Protein 3TVJ (pdb70)

Sequence (360 aa):
TIVDCGPPDDLPSGRRVEYITGPGVTTYKAVIQYSCEEETFYTMKKVVNDGKYVCDADGFWTSSKGEKSSLPVCEPVCGLSARTTGGRIYGGQQKAKPGDFPWQVLILGGTTAAGALLLYYDNWVLTAAHAVYEEQQKHDASALDIRMGTLKRLSPHHYTQAWSEAVFIHEGYTHDAGFDNDIALIKLNNKVVVINSNITPICLPRKEAEESFMRTDDIGTASGWGLTQRGFLARNLMMYVDIPIVDHQKKCTTAAYEKPPYPRRGSVTANMLCAGLESGGKDSCRGDSGGALVFLDSETERWFVGGIVSWGSMNCCGEEAGQYGVYTKVINYIPWIENIISDFEVTCEEPGTTFKDKKCNTCRCGSDGKSAVCTKLWCNQQ

CATH classification: 2.10.70.10

GO terms:
  GO:0004252 serine-type endopeptidase activity (F, IDA)
  GO:0031638 zymogen activation (P, IDA)
  GO:0051604 protein maturation (P, IDA)
  GO:0001867 complement activation, lectin pathway (P, IDA)
  GO:0106139 symbiont cell surface (C, IDA)
  GO:0002752 cell surface pattern recognition receptor signaling pathway (P, IDA)
  GO:1903028 positive regulation of opsonization (P, IDA)
  GO:0006508 proteolysis (P, IDA)
  GO:0042802 identical protein binding (F, IPI)
  GO:0005515 protein binding (F, IPI)
  GO:0005576 extracellular region (C, EXP)
  GO:0009986 cell surface (C, EXP)
  GO:0048306 calcium-dependent protein binding (F, IPI)
  GO:0005576 extracellular region (C, TAS)
  GO:0001855 complement component C4b binding (F, IDA)
  GO:0005794 Golgi apparatus (C, IDA)
  GO:0008233 peptidase activity (F, IDA)
  GO:0070062 extracellular exosome (C, HDA)

Radius of gyration: 23.05 Å; Cα contacts (8 Å, |Δi|>4): 993; chains: 3; bounding box: 74×44×60 Å

B-factor: mean 20.19, std 12.63, range [7.06, 158.6]

InterPro domains:
  IPR000152 EGF-type aspartate/asparagine hydroxylation site [PS00010] (156-167)
  IPR000436 Sushi/SCR/CCP domain [PF00084] (300-361)
  IPR000436 Sushi/SCR/CCP domain [PF00084] (366-422)
  IPR000436 Sushi/SCR/CCP domain [PS50923] (298-363)
  IPR000436 Sushi/SCR/CCP domain [PS50923] (364-432)
  IPR000436 Sushi/SCR/CCP domain [SM00032] (300-361)
  IPR000436 Sushi/SCR/CCP domain [SM00032] (366-430)
  IPR000436 Sushi/SCR/CCP domain [cd00033] (300-361)
  IPR000742 EGF-like domain [PS01186] (165-180)
  IPR000742 EGF-like domain [SM00181] (141-181)
  IPR000859 CUB domain [PF00431] (28-133)
  IPR000859 CUB domain [PF00431] (184-293)
  IPR000859 CUB domain [PS01180] (11-137)
  IPR000859 CUB domain [PS01180] (184-296)
  IPR000859 CUB domain [SM00042] (18-137)
  IPR000859 CUB domain [SM00042] (184-296)
  IPR000859 CUB domain [cd00041] (11-136)
  IPR000859 CUB domain [cd00041] (184-295)
  IPR001254 Serine proteases, trypsin domain [PF00089] (445-679)
  IPR001254 Serine proteases, trypsin domain [PS50240] (445-684)

Foldseek 3Di:
DFQFLADDDDAVQKDKDFDVDPRRGTAFTKMAIDHNPDFWHWPDARRIWGCHRVSATAGPVGDRDGIHTHTDPDDDPDDDPVD/DFPWDFDDALPQLQWKWWDDPFTEIFGAAQQFKTKFWQLVCVVCPPPPAWTWIWGQDFFPPDPDTDTWTFPDKAQDPPDDNVDAFPSGIMMTGTPDGDDDDSNHDGAYADDPCNVVQQDFFRKWKAKFQDAYPVGGGHRGIIMDIWGWHDLVLQLVLQVPPPHDHPRRDPQKTWTHDQQFGDADAGSHGTTFGWTAPPVVRGIHGQWTQTDKPNDHRHHSHTGMTGGRVVCVVVVVCVVVVD/DFAADAQDWDDDDPWIWGAHPVRRDTDIDDDDRPD

Structure (mmCIF, N/CA/C/O backbone):
data_3TVJ
#
_entry.id   3TVJ
#
_cell.length_a   50.916
_cell.length_b   62.471
_cell.length_c   114.189
_cell.angle_alpha   90.00
_cell.angle_beta   90.00
_cell.angle_gamma   90.00
#
_symmetry.space_group_name_H-M   'P 21 21 21'
#
loop_
_entity.id
_entity.type
_entity.pdbx_description
1 polymer 'Mannan-binding lectin serine protease 2 A chain'
2 polymer 'Mannan-binding lectin serine protease 2 B chain'
3 polymer 'Protease inhibitor SGPI-2'
4 non-polymer 'SULFATE ION'
5 water water
#
loop_
_atom_site.group_PDB
_atom_site.id
_atom_site.type_symbol
_atom_site.label_atom_id
_atom_site.label_alt_id
_atom_site.label_comp_id
_atom_site.label_asym_id
_atom_site.label_entity_id
_atom_site.label_seq_id
_atom_site.pdbx_PDB_ins_code
_atom_site.Cartn_x
_atom_site.Cartn_y
_atom_site.Cartn_z
_atom_site.occupancy
_atom_site.B_iso_or_equiv
_atom_site.auth_seq_id
_atom_site.auth_comp_id
_atom_site.auth_asym_id
_atom_site.auth_atom_id
_atom_site.pdbx_PDB_model_num
ATOM 1 N N . THR A 1 4 ? -69.142 -7.987 -21.138 1.00 40.53 362 THR A N 1
ATOM 2 C CA . THR A 1 4 ? -69.598 -6.767 -21.886 1.00 39.14 362 THR A CA 1
ATOM 3 C C . THR A 1 4 ? -68.593 -5.610 -21.756 1.00 34.93 362 THR A C 1
ATOM 4 O O . THR A 1 4 ? -68.477 -4.848 -22.698 1.00 38.03 362 THR A O 1
ATOM 8 N N . ILE A 1 5 ? -67.854 -5.479 -20.630 1.00 26.85 363 ILE A N 1
ATOM 9 C CA . ILE A 1 5 ? -66.792 -4.452 -20.513 1.00 25.05 363 ILE A CA 1
ATOM 10 C C . ILE A 1 5 ? -65.561 -4.977 -19.838 1.00 21.59 363 ILE A C 1
ATOM 11 O O . ILE A 1 5 ? -65.568 -6.022 -19.233 1.00 21.28 363 ILE A O 1
ATOM 16 N N . VAL A 1 6 ? -64.464 -4.236 -19.981 1.00 15.14 364 VAL A N 1
ATOM 17 C CA . VAL A 1 6 ? -63.222 -4.670 -19.378 1.00 14.12 364 VAL A CA 1
ATOM 18 C C . VAL A 1 6 ? -63.430 -4.738 -17.825 1.00 13.56 364 VAL A C 1
ATOM 19 O O . VAL A 1 6 ? -63.979 -3.793 -17.242 1.00 13.58 364 VAL A O 1
ATOM 23 N N . ASP A 1 7 ? -62.946 -5.820 -17.205 1.00 12.92 365 ASP A N 1
ATOM 24 C CA . ASP A 1 7 ? -63.082 -6.024 -15.738 1.00 12.15 365 ASP A CA 1
ATOM 25 C C . ASP A 1 7 ? -61.695 -6.340 -15.177 1.00 11.86 365 ASP A C 1
ATOM 26 O O . ASP A 1 7 ? -61.040 -7.281 -15.675 1.00 14.31 365 ASP A O 1
ATOM 31 N N . CYS A 1 8 ? -61.205 -5.492 -14.261 1.00 10.76 366 CYS A N 1
ATOM 32 C CA . CYS A 1 8 ? -59.942 -5.742 -13.581 1.00 10.53 366 CYS A CA 1
ATOM 33 C C . CYS A 1 8 ? -60.047 -6.666 -12.390 1.00 10.47 366 CYS A C 1
ATOM 34 O O . CYS A 1 8 ? -59.027 -7.099 -11.875 1.00 12.06 366 CYS A O 1
ATOM 37 N N . GLY A 1 9 ? -61.246 -6.997 -11.919 1.00 10.92 367 GLY A N 1
ATOM 38 C CA . GLY A 1 9 ? -61.489 -7.931 -10.855 1.00 10.65 367 GLY A CA 1
ATOM 39 C C . GLY A 1 9 ? -61.244 -7.268 -9.508 1.00 9.82 367 GLY A C 1
ATOM 40 O O . GLY A 1 9 ? -60.746 -6.106 -9.417 1.00 10.24 367 GLY A O 1
ATOM 41 N N . PRO A 1 10 ? -61.568 -7.986 -8.394 1.00 11.41 368 PRO A N 1
ATOM 42 C CA . PRO A 1 10 ? -61.274 -7.388 -7.076 1.00 12.10 368 PRO A CA 1
ATOM 43 C C . PRO A 1 10 ? -59.794 -7.206 -6.906 1.00 12.01 368 PRO A C 1
ATOM 44 O O . PRO A 1 10 ? -59.031 -8.161 -7.120 1.00 13.46 368 PRO A O 1
ATOM 48 N N . PRO A 1 11 ? -59.371 -6.022 -6.463 1.00 11.48 369 PRO A N 1
ATOM 49 C CA . PRO A 1 11 ? -57.930 -5.781 -6.283 1.00 12.77 369 PRO A CA 1
ATOM 50 C C . PRO A 1 11 ? -57.329 -6.547 -5.097 1.00 12.21 369 PRO A C 1
ATOM 51 O O . PRO A 1 11 ? -58.031 -6.875 -4.132 1.00 17.28 369 PRO A O 1
ATOM 55 N N . ASP A 1 12 ? -56.033 -6.829 -5.214 1.00 12.09 370 ASP A N 1
ATOM 56 C CA . ASP A 1 12 ? -55.343 -7.524 -4.123 1.00 12.99 370 ASP A CA 1
ATOM 57 C C . ASP A 1 12 ? -55.078 -6.610 -2.950 1.00 11.94 370 ASP A C 1
ATOM 58 O O . ASP A 1 12 ? -55.068 -5.382 -3.055 1.00 12.66 370 ASP A O 1
ATOM 63 N N . ASP A 1 13 ? -54.969 -7.233 -1.779 1.00 14.11 371 ASP A N 1
ATOM 64 C CA . ASP A 1 13 ? -54.679 -6.482 -0.609 1.00 14.51 371 ASP A CA 1
ATOM 65 C C . ASP A 1 13 ? -53.251 -5.967 -0.532 1.00 13.56 371 ASP A C 1
ATOM 66 O O . ASP A 1 13 ? -52.342 -6.449 -1.137 1.00 14.80 371 ASP A O 1
ATOM 71 N N . LEU A 1 14 ? -53.097 -4.928 0.279 1.00 13.72 372 LEU A N 1
ATOM 72 C CA . LEU A 1 14 ? -51.858 -4.255 0.529 1.00 13.29 372 LEU A CA 1
ATOM 73 C C . LEU A 1 14 ? -51.334 -4.615 1.913 1.00 14.46 372 LEU A C 1
ATOM 74 O O . LEU A 1 14 ? -51.971 -4.281 2.930 1.00 13.51 372 LEU A O 1
ATOM 79 N N . PRO A 1 15 ? -50.201 -5.341 1.963 1.00 13.96 373 PRO A N 1
ATOM 80 C CA . PRO A 1 15 ? -49.686 -5.654 3.325 1.00 14.80 373 PRO A CA 1
ATOM 81 C C . PRO A 1 15 ? -49.385 -4.381 4.101 1.00 14.43 373 PRO A C 1
ATOM 82 O O . PRO A 1 15 ? -48.861 -3.428 3.566 1.00 14.32 373 PRO A O 1
ATOM 86 N N . SER A 1 16 ? -49.751 -4.407 5.378 1.00 13.56 374 SER A N 1
ATOM 87 C CA . SER A 1 16 ? -49.654 -3.245 6.284 1.00 13.37 374 SER A CA 1
ATOM 88 C C . SER A 1 16 ? -50.453 -2.063 5.840 1.00 13.45 374 SER A C 1
ATOM 89 O O . SER A 1 16 ? -50.197 -0.919 6.200 1.00 15.81 374 SER A O 1
ATOM 92 N N . GLY A 1 17 ? -51.468 -2.343 5.035 1.00 12.94 375 GLY A N 1
ATOM 93 C CA . GLY A 1 17 ? -52.360 -1.362 4.449 1.00 14.09 375 GLY A CA 1
ATOM 94 C C . GLY A 1 17 ? -53.771 -1.824 4.254 1.00 14.39 375 GLY A C 1
ATOM 95 O O . GLY A 1 17 ? -54.192 -2.844 4.809 1.00 15.34 375 GLY A O 1
ATOM 96 N N . ARG A 1 18 ? -54.492 -1.046 3.432 1.00 14.19 376 ARG A N 1
ATOM 97 C CA A ARG A 1 18 ? -55.903 -1.271 3.177 0.50 15.80 376 ARG A CA 1
ATOM 98 C CA B ARG A 1 18 ? -55.923 -1.112 3.243 0.50 15.67 376 ARG A CA 1
ATOM 99 C C . ARG A 1 18 ? -56.265 -0.705 1.816 1.00 16.34 376 ARG A C 1
ATOM 100 O O . ARG A 1 18 ? -55.534 0.087 1.226 1.00 15.70 376 ARG A O 1
ATOM 115 N N . VAL A 1 19 ? -57.403 -1.191 1.302 1.00 15.58 377 VAL A N 1
ATOM 116 C CA . VAL A 1 19 ? -57.906 -0.772 -0.011 1.00 15.59 377 VAL A CA 1
ATOM 117 C C . VAL A 1 19 ? -59.404 -0.475 0.141 1.00 17.24 377 VAL A C 1
ATOM 118 O O . VAL A 1 19 ? -60.088 -1.144 0.913 1.00 18.19 377 VAL A O 1
ATOM 122 N N . GLU A 1 20 ? -59.824 0.603 -0.510 1.00 18.20 378 GLU A N 1
ATOM 123 C CA . GLU A 1 20 ? -61.216 1.058 -0.546 1.00 18.22 378 GLU A CA 1
ATOM 124 C C . GLU A 1 20 ? -61.635 1.211 -1.994 1.00 17.63 378 GLU A C 1
ATOM 125 O O . GLU A 1 20 ? -60.826 1.726 -2.837 1.00 17.63 378 GLU A O 1
ATOM 131 N N . TYR A 1 21 ? -62.897 0.817 -2.308 1.00 17.69 379 TYR A N 1
ATOM 132 C CA . TYR A 1 21 ? -63.517 1.105 -3.609 1.00 14.77 379 TYR A CA 1
ATOM 133 C C . TYR A 1 21 ? -64.046 2.530 -3.547 1.00 16.07 379 TYR A C 1
ATOM 134 O O . TYR A 1 21 ? -64.787 2.880 -2.603 1.00 19.38 379 TYR A O 1
ATOM 143 N N . ILE A 1 22 ? -63.577 3.368 -4.469 1.00 17.55 380 ILE A N 1
ATOM 144 C CA . ILE A 1 22 ? -64.038 4.731 -4.607 1.00 18.95 380 ILE A CA 1
ATOM 145 C C . ILE A 1 22 ? -65.233 4.909 -5.551 1.00 17.68 380 ILE A C 1
ATOM 146 O O . ILE A 1 22 ? -66.157 5.675 -5.237 1.00 22.98 380 ILE A O 1
ATOM 151 N N . THR A 1 23 ? -65.233 4.288 -6.707 1.00 18.33 381 THR A N 1
ATOM 152 C CA . THR A 1 23 ? -66.366 4.487 -7.607 1.00 17.50 381 THR A CA 1
ATOM 153 C C . THR A 1 23 ? -67.703 3.951 -7.085 1.00 18.69 381 THR A C 1
ATOM 154 O O . THR A 1 23 ? -68.754 4.587 -7.217 1.00 21.23 381 THR A O 1
ATOM 158 N N . GLY A 1 24 ? -67.678 2.764 -6.540 1.00 17.52 382 GLY A N 1
ATOM 159 C CA . GLY A 1 24 ? -68.809 2.235 -5.854 1.00 16.75 382 GLY A CA 1
ATOM 160 C C . GLY A 1 24 ? -68.481 0.886 -5.311 1.00 17.76 382 GLY A C 1
ATOM 161 O O . GLY A 1 24 ? -67.435 0.324 -5.619 1.00 16.92 382 GLY A O 1
ATOM 162 N N . PRO A 1 25 ? -69.362 0.381 -4.424 1.00 18.00 383 PRO A N 1
ATOM 163 C CA . PRO A 1 25 ? -69.038 -0.876 -3.771 1.00 18.20 383 PRO A CA 1
ATOM 164 C C . PRO A 1 25 ? -68.873 -2.058 -4.745 1.00 17.19 383 PRO A C 1
ATOM 165 O O . PRO A 1 25 ? -69.764 -2.300 -5.526 1.00 21.09 383 PRO A O 1
ATOM 169 N N . GLY A 1 26 ? -67.722 -2.759 -4.656 1.00 17.43 384 GLY A N 1
ATOM 170 C CA . GLY A 1 26 ? -67.436 -3.931 -5.497 1.00 18.34 384 GLY A CA 1
ATOM 171 C C . GLY A 1 26 ? -67.316 -3.588 -6.992 1.00 18.02 384 GLY A C 1
ATOM 172 O O . GLY A 1 26 ? -67.356 -4.507 -7.862 1.00 19.75 384 GLY A O 1
ATOM 173 N N . VAL A 1 27 ? -67.178 -2.298 -7.346 1.00 16.06 385 VAL A N 1
ATOM 174 C CA . VAL A 1 27 ? -67.101 -1.928 -8.749 1.00 16.02 385 VAL A CA 1
ATOM 175 C C . VAL A 1 27 ? -65.641 -2.069 -9.237 1.00 13.22 385 VAL A C 1
ATOM 176 O O . VAL A 1 27 ? -64.741 -1.338 -8.798 1.00 14.31 385 VAL A O 1
ATOM 180 N N . THR A 1 28 ? -65.417 -3.030 -10.150 1.00 12.85 386 THR A N 1
ATOM 181 C CA . THR A 1 28 ? -64.063 -3.473 -10.545 1.00 12.49 386 THR A CA 1
ATOM 182 C C . THR A 1 28 ? -63.810 -3.308 -12.066 1.00 12.00 386 THR A C 1
ATOM 183 O O . THR A 1 28 ? -62.798 -3.726 -12.568 1.00 11.63 386 THR A O 1
ATOM 187 N N . THR A 1 29 ? -64.747 -2.657 -12.753 1.00 12.50 387 THR A N 1
ATOM 188 C CA . THR A 1 29 ? -64.741 -2.550 -14.170 1.00 12.16 387 THR A CA 1
ATOM 189 C C . THR A 1 29 ? -64.023 -1.300 -14.719 1.00 14.50 387 THR A C 1
ATOM 190 O O . THR A 1 29 ? -63.588 -0.468 -13.961 1.00 12.70 387 THR A O 1
ATOM 194 N N . TYR A 1 30 ? -63.823 -1.267 -16.059 1.00 12.89 388 TYR A N 1
ATOM 195 C CA . TYR A 1 30 ? -63.157 -0.194 -16.725 1.00 14.53 388 TYR A CA 1
ATOM 196 C C . TYR A 1 30 ? -63.439 1.180 -16.179 1.00 17.86 388 TYR A C 1
ATOM 197 O O . TYR A 1 30 ? -64.609 1.616 -16.113 1.00 17.69 388 TYR A O 1
ATOM 206 N N . LYS A 1 31 ? -62.338 1.866 -15.843 1.00 15.68 389 LYS A N 1
ATOM 207 C CA . LYS A 1 31 ? -62.338 3.237 -15.385 1.00 18.02 389 LYS A CA 1
ATOM 208 C C . LYS A 1 31 ? -62.753 3.382 -13.896 1.00 15.01 389 LYS A C 1
ATOM 209 O O . LYS A 1 31 ? -62.753 4.510 -13.384 1.00 18.92 389 LYS A O 1
ATOM 215 N N . ALA A 1 32 ? -63.094 2.270 -13.209 1.00 15.31 390 ALA A N 1
ATOM 216 C CA . ALA A 1 32 ? -63.350 2.337 -11.778 1.00 14.16 390 ALA A CA 1
ATOM 217 C C . ALA A 1 32 ? -62.107 2.764 -11.028 1.00 12.59 390 ALA A C 1
ATOM 218 O O . ALA A 1 32 ? -60.964 2.468 -11.508 1.00 13.47 390 ALA A O 1
ATOM 220 N N . VAL A 1 33 ? -62.285 3.252 -9.780 1.00 13.24 391 VAL A N 1
ATOM 221 C CA . VAL A 1 33 ? -61.189 3.822 -9.031 1.00 14.29 391 VAL A CA 1
ATOM 222 C C . VAL A 1 33 ? -61.190 3.155 -7.656 1.00 13.63 391 VAL A C 1
ATOM 223 O O . VAL A 1 33 ? -62.290 2.995 -7.046 1.00 14.69 391 VAL A O 1
ATOM 227 N N . ILE A 1 34 ? -59.992 2.751 -7.186 1.00 13.26 392 ILE A N 1
ATOM 228 C CA . ILE A 1 34 ? -59.709 2.295 -5.848 1.00 12.84 392 ILE A CA 1
ATOM 229 C C . ILE A 1 34 ? -58.636 3.158 -5.222 1.00 14.19 392 ILE A C 1
ATOM 230 O O . ILE A 1 34 ? -57.832 3.836 -5.916 1.00 15.80 392 ILE A O 1
ATOM 235 N N . GLN A 1 35 ? -58.571 3.097 -3.894 1.00 14.87 393 GLN A N 1
ATOM 236 C CA . GLN A 1 35 ? -57.575 3.869 -3.138 1.00 14.19 393 GLN A CA 1
ATOM 237 C C . GLN A 1 35 ? -56.915 2.965 -2.090 1.00 14.61 393 GLN A C 1
ATOM 238 O O . GLN A 1 35 ? -57.600 2.433 -1.188 1.00 15.31 393 GLN A O 1
ATOM 244 N N . TYR A 1 36 ? -55.613 2.831 -2.201 1.00 13.08 394 TYR A N 1
ATOM 245 C CA . TYR A 1 36 ? -54.829 2.141 -1.227 1.00 14.12 394 TYR A CA 1
ATOM 246 C C . TYR A 1 36 ? -54.314 3.146 -0.200 1.00 15.45 394 TYR A C 1
ATOM 247 O O . TYR A 1 36 ? -53.992 4.273 -0.550 1.00 15.86 394 TYR A O 1
ATOM 256 N N . SER A 1 37 ? -54.115 2.682 1.034 1.00 16.91 395 SER A N 1
ATOM 257 C CA . SER A 1 37 ? -53.515 3.454 2.114 1.00 16.79 395 SER A CA 1
ATOM 258 C C . SER A 1 37 ? -52.734 2.518 3.016 1.00 14.13 395 SER A C 1
ATOM 259 O O . SER A 1 37 ? -53.021 1.360 3.090 1.00 17.22 395 SER A O 1
ATOM 262 N N . CYS A 1 38 ? -51.731 3.034 3.657 1.00 15.04 396 CYS A N 1
ATOM 263 C CA . CYS A 1 38 ? -50.926 2.279 4.616 1.00 15.32 396 CYS A CA 1
ATOM 264 C C . CYS A 1 38 ? -51.418 2.588 6.017 1.00 15.60 396 CYS A C 1
ATOM 265 O O . CYS A 1 38 ? -51.998 3.690 6.261 1.00 17.17 396 CYS A O 1
ATOM 268 N N . GLU A 1 39 ? -51.111 1.659 6.928 1.00 14.04 397 GLU A N 1
ATOM 269 C CA . GLU A 1 39 ? -51.462 1.817 8.323 1.00 15.74 397 GLU A CA 1
ATOM 270 C C . GLU A 1 39 ? -50.778 3.105 8.766 1.00 14.83 397 GLU A C 1
ATOM 271 O O . GLU A 1 39 ? -49.637 3.375 8.401 1.00 15.14 397 GLU A O 1
ATOM 277 N N A GLU A 1 40 ? -51.505 3.923 9.518 0.50 15.70 398 GLU A N 1
ATOM 278 N N B GLU A 1 40 ? -51.492 3.941 9.507 0.50 15.75 398 GLU A N 1
ATOM 279 C CA A GLU A 1 40 ? -51.068 5.256 9.921 0.50 15.79 398 GLU A CA 1
ATOM 280 C CA B GLU A 1 40 ? -50.992 5.273 9.807 0.50 16.00 398 GLU A CA 1
ATOM 281 C C A GLU A 1 40 ? -49.933 5.257 10.940 0.50 15.18 398 GLU A C 1
ATOM 282 C C B GLU A 1 40 ? -49.943 5.274 10.928 0.50 15.23 398 GLU A C 1
ATOM 283 O O A GLU A 1 40 ? -49.783 4.319 11.722 0.50 15.45 398 GLU A O 1
ATOM 284 O O B GLU A 1 40 ? -49.819 4.332 11.719 0.50 15.52 398 GLU A O 1
ATOM 295 N N . THR A 1 41 ? -49.087 6.286 10.877 1.00 15.95 399 THR A N 1
ATOM 296 C CA . THR A 1 41 ? -48.088 6.596 11.902 1.00 16.87 399 THR A CA 1
ATOM 297 C C . THR A 1 41 ? -46.848 5.765 11.757 1.00 13.72 399 THR A C 1
ATOM 298 O O . THR A 1 41 ? -45.720 6.313 11.833 1.00 17.72 399 THR A O 1
ATOM 302 N N . PHE A 1 42 ? -47.037 4.443 11.755 1.00 11.07 400 PHE A N 1
ATOM 303 C CA . PHE A 1 42 ? -45.914 3.498 11.880 1.00 10.50 400 PHE A CA 1
ATOM 304 C C . PHE A 1 42 ? -45.382 3.070 10.522 1.00 12.14 400 PHE A C 1
ATOM 305 O O . PHE A 1 42 ? -44.380 2.379 10.440 1.00 12.64 400 PHE A O 1
ATOM 313 N N . TYR A 1 43 ? -46.118 3.370 9.447 1.00 13.20 401 TYR A N 1
ATOM 314 C CA . TYR A 1 43 ? -45.733 3.084 8.058 1.00 14.24 401 TYR A CA 1
ATOM 315 C C . TYR A 1 43 ? -45.955 4.294 7.205 1.00 16.76 401 TYR A C 1
ATOM 316 O O . TYR A 1 43 ? -46.737 5.148 7.536 1.00 18.40 401 TYR A O 1
ATOM 325 N N . THR A 1 44 ? -45.182 4.398 6.113 1.00 16.13 402 THR A N 1
ATOM 326 C CA . THR A 1 44 ? -45.478 5.400 5.060 1.00 17.12 402 THR A CA 1
ATOM 327 C C . THR A 1 44 ? -45.504 4.656 3.723 1.00 16.11 402 THR A C 1
ATOM 328 O O . THR A 1 44 ? -44.801 3.627 3.531 1.00 16.92 402 THR A O 1
ATOM 332 N N . MET A 1 45 ? -46.369 5.132 2.856 1.00 18.19 403 MET A N 1
ATOM 333 C CA . MET A 1 45 ? -46.468 4.589 1.542 1.00 19.89 403 MET A CA 1
ATOM 334 C C . MET A 1 45 ? -45.389 5.172 0.695 1.00 22.31 403 MET A C 1
ATOM 335 O O . MET A 1 45 ? -45.236 6.384 0.598 1.00 24.96 403 MET A O 1
ATOM 340 N N A LYS A 1 46 ? -44.666 4.358 -0.056 0.50 23.39 404 LYS A N 1
ATOM 341 N N B LYS A 1 46 ? -44.675 4.274 0.073 0.50 22.28 404 LYS A N 1
ATOM 342 C CA A LYS A 1 46 ? -43.508 4.894 -0.844 0.50 24.94 404 LYS A CA 1
ATOM 343 C CA B LYS A 1 46 ? -43.769 4.682 -0.936 0.50 23.59 404 LYS A CA 1
ATOM 344 C C A LYS A 1 46 ? -43.577 5.328 -2.361 0.50 27.76 404 LYS A C 1
ATOM 345 C C B LYS A 1 46 ? -44.364 4.418 -2.346 0.50 24.13 404 LYS A C 1
ATOM 346 O O A LYS A 1 46 ? -43.182 6.460 -2.755 0.50 31.30 404 LYS A O 1
ATOM 347 O O B LYS A 1 46 ? -45.474 3.845 -2.506 0.50 23.71 404 LYS A O 1
ATOM 358 N N A VAL A 1 47 ? -44.013 4.404 -3.201 0.50 28.35 405 VAL A N 1
ATOM 359 N N B VAL A 1 47 ? -43.620 4.872 -3.345 0.50 25.12 405 VAL A N 1
ATOM 360 C CA A VAL A 1 47 ? -43.919 4.469 -4.695 0.50 29.51 405 VAL A CA 1
ATOM 361 C CA B VAL A 1 47 ? -43.874 4.566 -4.778 0.50 28.18 405 VAL A CA 1
ATOM 362 C C A VAL A 1 47 ? -44.894 5.501 -5.324 0.50 30.12 405 VAL A C 1
ATOM 363 C C B VAL A 1 47 ? -44.919 5.523 -5.379 0.50 29.47 405 VAL A C 1
ATOM 364 O O A VAL A 1 47 ? -44.553 6.205 -6.292 0.50 32.12 405 VAL A O 1
ATOM 365 O O B VAL A 1 47 ? -44.650 6.213 -6.384 0.50 30.97 405 VAL A O 1
ATOM 372 N N . ASN A 1 48 ? -46.111 5.572 -4.782 1.00 30.05 406 ASN A N 1
ATOM 373 C CA . ASN A 1 48 ? -47.183 6.437 -5.340 1.00 28.79 406 ASN A CA 1
ATOM 374 C C . ASN A 1 48 ? -48.260 6.870 -4.314 1.00 28.00 406 ASN A C 1
ATOM 375 O O . ASN A 1 48 ? -48.178 6.536 -3.138 1.00 30.81 406 ASN A O 1
ATOM 380 N N . ASP A 1 49 ? -49.297 7.551 -4.796 1.00 26.28 407 ASP A N 1
ATOM 381 C CA . ASP A 1 49 ? -50.356 8.111 -3.899 1.00 25.88 407 ASP A CA 1
ATOM 382 C C . ASP A 1 49 ? -51.475 7.123 -3.607 1.00 23.85 407 ASP A C 1
ATOM 383 O O . ASP A 1 49 ? -52.461 7.414 -2.867 1.00 24.65 407 ASP A O 1
ATOM 388 N N . GLY A 1 50 ? -51.301 5.949 -4.181 1.00 19.48 408 GLY A N 1
ATOM 389 C CA . GLY A 1 50 ? -52.187 4.817 -3.926 1.00 17.00 408 GLY A CA 1
ATOM 390 C C . GLY A 1 50 ? -53.541 4.863 -4.665 1.00 14.43 408 GLY A C 1
ATOM 391 O O . GLY A 1 50 ? -54.344 3.949 -4.447 1.00 16.72 408 GLY A O 1
ATOM 392 N N . LYS A 1 51 ? -53.764 5.826 -5.588 1.00 16.63 409 LYS A N 1
ATOM 393 C CA . LYS A 1 51 ? -55.005 5.820 -6.383 1.00 15.82 409 LYS A CA 1
ATOM 394 C C . LYS A 1 51 ? -54.779 4.992 -7.634 1.00 15.85 409 LYS A C 1
ATOM 395 O O . LYS A 1 51 ? -53.866 5.283 -8.376 1.00 17.04 409 LYS A O 1
ATOM 401 N N . TYR A 1 52 ? -55.580 3.943 -7.806 1.00 15.01 410 TYR A N 1
ATOM 402 C CA . TYR A 1 52 ? -55.423 3.056 -8.923 1.00 14.01 410 TYR A CA 1
ATOM 403 C C . TYR A 1 52 ? -56.733 3.065 -9.749 1.00 12.93 410 TYR A C 1
ATOM 404 O O . TYR A 1 52 ? -57.817 3.190 -9.180 1.00 13.47 410 TYR A O 1
ATOM 413 N N . VAL A 1 53 ? -56.605 2.885 -11.047 1.00 13.16 411 VAL A N 1
ATOM 414 C CA . VAL A 1 53 ? -57.744 2.917 -11.955 1.00 14.11 411 VAL A CA 1
ATOM 415 C C . VAL A 1 53 ? -57.723 1.609 -12.729 1.00 12.09 411 VAL A C 1
ATOM 416 O O . VAL A 1 53 ? -56.643 1.081 -13.116 1.00 12.59 411 VAL A O 1
ATOM 420 N N . CYS A 1 54 ? -58.902 1.109 -13.019 1.00 11.47 412 CYS A N 1
ATOM 421 C CA . CYS A 1 54 ? -59.024 -0.112 -13.844 1.00 12.14 412 CYS A CA 1
ATOM 422 C C . CYS A 1 54 ? -58.791 0.328 -15.330 1.00 13.70 412 CYS A C 1
ATOM 423 O O . CYS A 1 54 ? -59.657 1.028 -15.907 1.00 13.80 412 CYS A O 1
ATOM 426 N N . ASP A 1 55 ? -57.640 0.018 -15.876 1.00 12.49 413 ASP A N 1
ATOM 427 C CA . ASP A 1 55 ? -57.156 0.509 -17.160 1.00 14.59 413 ASP A CA 1
ATOM 428 C C . ASP A 1 55 ? -57.785 -0.294 -18.290 1.00 14.92 413 ASP A C 1
ATOM 429 O O . ASP A 1 55 ? -58.251 -1.404 -18.104 1.00 13.38 413 ASP A O 1
ATOM 434 N N . ALA A 1 56 ? -57.758 0.280 -19.479 1.00 12.99 414 ALA A N 1
ATOM 435 C CA . ALA A 1 56 ? -58.197 -0.404 -20.702 1.00 15.25 414 ALA A CA 1
ATOM 436 C C . ALA A 1 56 ? -57.516 -1.738 -20.967 1.00 14.20 414 ALA A C 1
ATOM 437 O O . ALA A 1 56 ? -58.053 -2.586 -21.615 1.00 17.38 414 ALA A O 1
ATOM 439 N N . ASP A 1 57 ? -56.314 -1.928 -20.438 1.00 14.32 415 ASP A N 1
ATOM 440 C CA . ASP A 1 57 ? -55.564 -3.153 -20.606 1.00 14.94 415 ASP A CA 1
ATOM 441 C C . ASP A 1 57 ? -55.982 -4.208 -19.570 1.00 14.80 415 ASP A C 1
ATOM 442 O O . ASP A 1 57 ? -55.396 -5.285 -19.546 1.00 15.71 415 ASP A O 1
ATOM 447 N N . GLY A 1 58 ? -56.915 -3.857 -18.678 1.00 15.13 416 GLY A N 1
ATOM 448 C CA . GLY A 1 58 ? -57.468 -4.806 -17.726 1.00 13.37 416 GLY A CA 1
ATOM 449 C C . GLY A 1 58 ? -56.680 -4.957 -16.416 1.00 13.73 416 GLY A C 1
ATOM 450 O O . GLY A 1 58 ? -56.979 -5.844 -15.604 1.00 14.47 416 GLY A O 1
ATOM 451 N N . PHE A 1 59 ? -55.745 -4.022 -16.192 1.00 12.36 417 PHE A N 1
ATOM 452 C CA . PHE A 1 59 ? -54.956 -4.015 -14.961 1.00 13.33 417 PHE A CA 1
ATOM 453 C C . PHE A 1 59 ? -55.275 -2.794 -14.127 1.00 12.31 417 PHE A C 1
ATOM 454 O O . PHE A 1 59 ? -55.436 -1.674 -14.659 1.00 11.81 417 PHE A O 1
ATOM 462 N N . TRP A 1 60 ? -55.350 -3.003 -12.794 1.00 11.03 418 TRP A N 1
ATOM 463 C CA . TRP A 1 60 ? -55.380 -1.872 -11.883 1.00 10.41 418 TRP A CA 1
ATOM 464 C C . TRP A 1 60 ? -54.022 -1.178 -12.028 1.00 11.36 418 TRP A C 1
ATOM 465 O O . TRP A 1 60 ? -52.966 -1.815 -11.879 1.00 12.37 418 TRP A O 1
ATOM 476 N N . THR A 1 61 ? -54.069 0.115 -12.283 1.00 12.30 419 THR A N 1
ATOM 477 C CA . THR A 1 61 ? -52.883 0.882 -12.707 1.00 12.72 419 THR A CA 1
ATOM 478 C C . THR A 1 61 ? -52.791 2.185 -11.948 1.00 14.47 419 THR A C 1
ATOM 479 O O . THR A 1 61 ? -53.774 2.923 -11.814 1.00 14.22 419 THR A O 1
ATOM 483 N N . SER A 1 62 ? -51.606 2.416 -11.360 1.00 15.89 420 SER A N 1
ATOM 484 C CA . SER A 1 62 ? -51.368 3.628 -10.539 1.00 18.17 420 SER A CA 1
ATOM 485 C C . SER A 1 62 ? -51.426 4.889 -11.456 1.00 19.84 420 SER A C 1
ATOM 486 O O . SER A 1 62 ? -51.409 4.828 -12.683 1.00 20.19 420 SER A O 1
ATOM 489 N N . SER A 1 63 ? -51.334 6.031 -10.809 1.00 24.31 421 SER A N 1
ATOM 490 C CA . SER A 1 63 ? -51.361 7.324 -11.492 1.00 29.30 421 SER A CA 1
ATOM 491 C C . SER A 1 63 ? -50.073 7.535 -12.306 1.00 27.54 421 SER A C 1
ATOM 492 O O . SER A 1 63 ? -50.038 8.391 -13.166 1.00 29.95 421 SER A O 1
ATOM 495 N N . LYS A 1 64 ? -49.025 6.753 -12.047 1.00 24.90 422 LYS A N 1
ATOM 496 C CA . LYS A 1 64 ? -47.774 6.785 -12.828 1.00 25.42 422 LYS A CA 1
ATOM 497 C C . LYS A 1 64 ? -47.694 5.600 -13.808 1.00 26.29 422 LYS A C 1
ATOM 498 O O . LYS A 1 64 ? -46.685 5.383 -14.456 1.00 27.99 422 LYS A O 1
ATOM 504 N N . GLY A 1 65 ? -48.758 4.815 -13.910 1.00 23.86 423 GLY A N 1
ATOM 505 C CA . GLY A 1 65 ? -48.787 3.725 -14.873 1.00 26.57 423 GLY A CA 1
ATOM 506 C C . GLY A 1 65 ? -48.194 2.414 -14.395 1.00 25.60 423 GLY A C 1
ATOM 507 O O . GLY A 1 65 ? -47.922 1.531 -15.205 1.00 28.18 423 GLY A O 1
ATOM 508 N N . GLU A 1 66 ? -48.028 2.298 -13.089 1.00 24.26 424 GLU A N 1
ATOM 509 C CA . GLU A 1 66 ? -47.449 1.109 -12.497 1.00 24.20 424 GLU A CA 1
ATOM 510 C C . GLU A 1 66 ? -48.574 0.081 -12.210 1.00 18.07 424 GLU A C 1
ATOM 511 O O . GLU A 1 66 ? -49.627 0.432 -11.714 1.00 16.62 424 GLU A O 1
ATOM 517 N N . LYS A 1 67 ? -48.281 -1.179 -12.456 1.00 17.18 425 LYS A N 1
ATOM 518 C CA . LYS A 1 67 ? -49.181 -2.247 -12.129 1.00 15.77 425 LYS A CA 1
ATOM 519 C C . LYS A 1 67 ? -48.888 -2.820 -10.704 1.00 13.98 425 LYS A C 1
ATOM 520 O O . LYS A 1 67 ? -49.698 -3.592 -10.121 1.00 14.08 425 LYS A O 1
ATOM 526 N N . SER A 1 68 ? -47.696 -2.531 -10.155 1.00 14.20 426 SER A N 1
ATOM 527 C CA A SER A 1 68 ? -47.342 -3.088 -8.872 0.50 14.92 426 SER A CA 1
ATOM 528 C CA B SER A 1 68 ? -47.328 -3.086 -8.858 0.50 14.85 426 SER A CA 1
ATOM 529 C C . SER A 1 68 ? -48.094 -2.374 -7.779 1.00 13.28 426 SER A C 1
ATOM 530 O O . SER A 1 68 ? -48.442 -1.186 -7.944 1.00 14.18 426 SER A O 1
ATOM 535 N N . LEU A 1 69 ? -48.305 -3.064 -6.662 1.00 14.57 427 LEU A N 1
ATOM 536 C CA . LEU A 1 69 ? -48.829 -2.440 -5.424 1.00 14.09 427 LEU A CA 1
ATOM 537 C C . LEU A 1 69 ? -47.918 -1.352 -4.932 1.00 15.18 427 LEU A C 1
ATOM 538 O O . LEU A 1 69 ? -46.720 -1.422 -5.116 1.00 16.19 427 LEU A O 1
ATOM 543 N N . PRO A 1 70 ? -48.480 -0.380 -4.180 1.00 15.03 428 PRO A N 1
ATOM 544 C CA . PRO A 1 70 ? -47.647 0.482 -3.329 1.00 17.82 428 PRO A CA 1
ATOM 545 C C . PRO A 1 70 ? -46.901 -0.381 -2.310 1.00 17.30 428 PRO A C 1
ATOM 546 O O . PRO A 1 70 ? -47.233 -1.517 -2.102 1.00 17.80 428 PRO A O 1
ATOM 550 N N . VAL A 1 71 ? -45.904 0.186 -1.684 1.00 16.53 429 VAL A N 1
ATOM 551 C CA . VAL A 1 71 ? -45.202 -0.462 -0.590 1.00 17.49 429 VAL A CA 1
ATOM 552 C C . VAL A 1 71 ? -45.373 0.361 0.667 1.00 16.54 429 VAL A C 1
ATOM 553 O O . VAL A 1 71 ? -45.077 1.557 0.666 1.00 17.22 429 VAL A O 1
ATOM 557 N N . CYS A 1 72 ? -45.799 -0.310 1.740 1.00 14.13 430 CYS A N 1
ATOM 558 C CA . CYS A 1 72 ? -45.896 0.309 3.064 1.00 12.98 430 CYS A CA 1
ATOM 559 C C . CYS A 1 72 ? -44.580 0.041 3.815 1.00 13.81 430 CYS A C 1
ATOM 560 O O . CYS A 1 72 ? -44.295 -1.121 4.185 1.00 15.55 430 CYS A O 1
ATOM 563 N N . GLU A 1 73 ? -43.765 1.087 3.940 1.00 14.38 431 GLU A N 1
ATOM 564 C CA . GLU A 1 73 ? -42.446 0.995 4.558 1.00 14.91 431 GLU A CA 1
ATOM 565 C C . GLU A 1 73 ? -42.518 1.388 6.029 1.00 12.66 431 GLU A C 1
ATOM 566 O O . GLU A 1 73 ? -43.013 2.476 6.348 1.00 13.80 431 GLU A O 1
ATOM 572 N N . PRO A 1 74 ? -42.034 0.548 6.927 1.00 12.72 432 PRO A N 1
ATOM 573 C CA . PRO A 1 74 ? -42.030 0.971 8.335 1.00 12.77 432 PRO A CA 1
ATOM 574 C C . PRO A 1 74 ? -41.206 2.249 8.576 1.00 11.35 432 PRO A C 1
ATOM 575 O O . PRO A 1 74 ? -40.166 2.424 7.991 1.00 14.16 432 PRO A O 1
ATOM 579 N N . VAL A 1 75 ? -41.732 3.137 9.415 1.00 11.16 433 VAL A N 1
ATOM 580 C CA . VAL A 1 75 ? -41.036 4.331 9.887 1.00 11.21 433 VAL A CA 1
ATOM 581 C C . VAL A 1 75 ? -39.922 3.903 10.858 1.00 10.88 433 VAL A C 1
ATOM 582 O O . VAL A 1 75 ? -40.161 3.247 11.845 1.00 13.26 433 VAL A O 1
ATOM 586 N N . CYS A 1 76 ? -38.704 4.284 10.524 1.00 10.19 434 CYS A N 1
ATOM 587 C CA . CYS A 1 76 ? -37.568 3.816 11.377 1.00 9.53 434 CYS A CA 1
ATOM 588 C C . CYS A 1 76 ? -37.259 4.789 12.541 1.00 11.20 434 CYS A C 1
ATOM 589 O O . CYS A 1 76 ? -37.593 5.964 12.513 1.00 10.75 434 CYS A O 1
ATOM 592 N N . GLY A 1 77 ? -36.596 4.268 13.547 1.00 9.47 435 GLY A N 1
ATOM 593 C CA . GLY A 1 77 ? -35.975 5.083 14.561 1.00 9.40 435 GLY A CA 1
ATOM 594 C C . GLY A 1 77 ? -36.882 5.637 15.625 1.00 9.91 435 GLY A C 1
ATOM 595 O O . GLY A 1 77 ? -36.507 6.517 16.416 1.00 11.23 435 GLY A O 1
ATOM 596 N N . LEU A 1 78 ? -38.095 5.049 15.743 1.00 11.00 436 LEU A N 1
ATOM 597 C CA . LEU A 1 78 ? -39.018 5.350 16.810 1.00 13.00 436 LEU A CA 1
ATOM 598 C C . LEU A 1 78 ? -38.607 4.562 18.036 1.00 10.97 436 LEU A C 1
ATOM 599 O O . LEU A 1 78 ? -38.365 3.397 17.965 1.00 18.15 436 LEU A O 1
ATOM 604 N N . SER A 1 79 ? -38.560 5.239 19.171 1.00 12.42 437 SER A N 1
ATOM 605 C CA . SER A 1 79 ? -38.196 4.679 20.428 1.00 12.17 437 SER A CA 1
ATOM 606 C C . SER A 1 79 ? -39.004 5.243 21.539 1.00 14.67 437 SER A C 1
ATOM 607 O O . SER A 1 79 ? -39.255 6.466 21.516 1.00 13.69 437 SER A O 1
ATOM 610 N N . ALA A 1 80 ? -39.218 4.444 22.591 1.00 12.90 438 ALA A N 1
ATOM 611 C CA . ALA A 1 80 ? -39.863 4.857 23.838 1.00 14.99 438 ALA A CA 1
ATOM 612 C C . ALA A 1 80 ? -38.926 5.616 24.781 1.00 14.62 438 ALA A C 1
ATOM 613 O O . ALA A 1 80 ? -39.380 6.099 25.848 1.00 16.58 438 ALA A O 1
ATOM 615 N N . ARG A 1 81 ? -37.628 5.748 24.449 1.00 12.24 439 ARG A N 1
ATOM 616 C CA . ARG A 1 81 ? -36.726 6.395 25.342 1.00 13.05 439 ARG A CA 1
ATOM 617 C C . ARG A 1 81 ? -37.089 7.880 25.435 1.00 12.93 439 ARG A C 1
ATOM 618 O O . ARG A 1 81 ? -37.370 8.504 24.408 1.00 14.94 439 ARG A O 1
ATOM 626 N N . THR A 1 82 ? -37.006 8.400 26.645 1.00 16.37 440 THR A N 1
ATOM 627 C CA . THR A 1 82 ? -37.103 9.825 26.877 1.00 17.80 440 THR A CA 1
ATOM 628 C C . THR A 1 82 ? -35.819 10.500 26.462 1.00 19.15 440 THR A C 1
ATOM 629 O O . THR A 1 82 ? -34.727 9.904 26.561 1.00 21.04 440 THR A O 1
ATOM 633 N N . THR A 1 83 ? -35.938 11.763 26.041 1.00 15.70 441 THR A N 1
ATOM 634 C CA . THR A 1 83 ? -34.810 12.528 25.484 1.00 16.56 441 THR A CA 1
ATOM 635 C C . THR A 1 83 ? -34.814 13.928 26.096 1.00 16.21 441 THR A C 1
ATOM 636 O O . THR A 1 83 ? -35.744 14.296 26.841 1.00 17.47 441 THR A O 1
ATOM 640 N N . GLY A 1 84 ? -33.768 14.683 25.823 1.00 19.24 442 GLY A N 1
ATOM 641 C CA . GLY A 1 84 ? -33.704 16.097 26.243 1.00 16.87 442 GLY A CA 1
ATOM 642 C C . GLY A 1 84 ? -33.608 16.241 27.775 1.00 17.69 442 GLY A C 1
ATOM 643 O O . GLY A 1 84 ? -33.982 17.284 28.318 1.00 16.70 442 GLY A O 1
ATOM 644 N N . GLY A 1 85 ? -33.145 15.192 28.448 1.00 16.00 443 GLY A N 1
ATOM 645 C CA . GLY A 1 85 ? -32.952 15.172 29.879 1.00 16.17 443 GLY A CA 1
ATOM 646 C C . GLY A 1 85 ? -34.168 14.863 30.699 1.00 15.80 443 GLY A C 1
ATOM 647 O O . GLY A 1 85 ? -34.117 14.948 31.927 1.00 14.96 443 GLY A O 1
ATOM 648 N N . ARG A 1 86 ? -35.287 14.550 30.062 1.00 15.40 444 ARG A N 1
ATOM 649 C CA . ARG A 1 86 ? -36.497 14.156 30.763 1.00 17.46 444 ARG A CA 1
ATOM 650 C C . ARG A 1 86 ? -36.504 12.647 31.012 1.00 23.25 444 ARG A C 1
ATOM 651 O O . ARG A 1 86 ? -35.594 11.919 30.607 1.00 23.02 444 ARG A O 1
ATOM 660 N N . ILE B 2 1 ? -22.969 -5.791 28.341 1.00 9.19 445 ILE B N 1
ATOM 661 C CA . ILE B 2 1 ? -22.751 -4.325 28.603 1.00 9.77 445 ILE B CA 1
ATOM 662 C C . ILE B 2 1 ? -22.221 -4.134 30.033 1.00 9.95 445 ILE B C 1
ATOM 663 O O . ILE B 2 1 ? -22.835 -4.707 30.960 1.00 10.56 445 ILE B O 1
ATOM 668 N N . TYR B 2 2 ? -21.207 -3.303 30.184 1.00 9.74 446 TYR B N 1
ATOM 669 C CA . TYR B 2 2 ? -20.689 -2.919 31.472 1.00 11.71 446 TYR B CA 1
ATOM 670 C C . TYR B 2 2 ? -21.166 -1.534 31.839 1.00 10.25 446 TYR B C 1
ATOM 671 O O . TYR B 2 2 ? -21.164 -0.642 31.027 1.00 10.62 446 TYR B O 1
ATOM 680 N N . GLY B 2 3 ? -21.591 -1.358 33.098 1.00 10.95 447 GLY B N 1
ATOM 681 C CA . GLY B 2 3 ? -21.921 -0.071 33.596 1.00 12.08 447 GLY B CA 1
ATOM 682 C C . GLY B 2 3 ? -23.238 0.578 33.165 1.00 14.32 447 GLY B C 1
ATOM 683 O O . GLY B 2 3 ? -23.403 1.787 33.235 1.00 14.72 447 GLY B O 1
ATOM 684 N N . GLY B 2 4 ? -24.109 -0.281 32.651 1.00 11.78 448 GLY B N 1
ATOM 685 C CA . GLY B 2 4 ? -25.349 0.105 32.122 1.00 13.59 448 GLY B CA 1
ATOM 686 C C . GLY B 2 4 ? -26.536 -0.143 33.057 1.00 11.13 448 GLY B C 1
ATOM 687 O O . GLY B 2 4 ? -26.404 -0.333 34.278 1.00 13.66 448 GLY B O 1
ATOM 688 N N . GLN B 2 5 ? -27.696 -0.037 32.435 1.00 11.28 449 GLN B N 1
ATOM 689 C CA A GLN B 2 5 ? -28.936 -0.307 33.131 0.50 12.75 449 GLN B CA 1
ATOM 690 C CA B GLN B 2 5 ? -28.985 -0.219 33.097 0.50 12.65 449 GLN B CA 1
ATOM 691 C C . GLN B 2 5 ? -29.927 -0.971 32.201 1.00 8.97 449 GLN B C 1
ATOM 692 O O . GLN B 2 5 ? -29.683 -1.157 31.022 1.00 9.21 449 GLN B O 1
ATOM 703 N N . LYS B 2 6 ? -31.009 -1.467 32.788 1.00 11.80 450 LYS B N 1
ATOM 704 C CA . LYS B 2 6 ? -31.974 -2.228 32.026 1.00 11.28 450 LYS B CA 1
ATOM 705 C C . LYS B 2 6 ? -32.727 -1.385 31.055 1.00 9.53 450 LYS B C 1
ATOM 706 O O . LYS B 2 6 ? -33.314 -0.337 31.406 1.00 11.42 450 LYS B O 1
ATOM 712 N N . ALA B 2 7 ? -32.847 -1.894 29.823 1.00 8.85 451 ALA B N 1
ATOM 713 C CA . ALA B 2 7 ? -33.736 -1.340 28.831 1.00 9.77 451 ALA B CA 1
ATOM 714 C C . ALA B 2 7 ? -35.189 -1.475 29.277 1.00 10.07 451 ALA B C 1
ATOM 715 O O . ALA B 2 7 ? -35.579 -2.471 29.911 1.00 10.64 451 ALA B O 1
ATOM 717 N N . LYS B 2 8 ? -36.018 -0.517 28.870 1.00 11.40 452 LYS B N 1
ATOM 718 C CA . LYS B 2 8 ? -37.450 -0.666 29.046 1.00 13.25 452 LYS B CA 1
ATOM 719 C C . LYS B 2 8 ? -38.114 -1.082 27.748 1.00 12.38 452 LYS B C 1
ATOM 720 O O . LYS B 2 8 ? -37.519 -0.932 26.702 1.00 11.59 452 LYS B O 1
ATOM 726 N N . PRO B 2 9 ? -39.365 -1.534 27.810 1.00 13.60 453 PRO B N 1
ATOM 727 C CA . PRO B 2 9 ? -39.997 -1.928 26.584 1.00 14.64 453 PRO B CA 1
ATOM 728 C C . PRO B 2 9 ? -40.023 -0.743 25.554 1.00 14.74 453 PRO B C 1
ATOM 729 O O . PRO B 2 9 ? -40.364 0.422 25.895 1.00 12.58 453 PRO B O 1
ATOM 733 N N . GLY B 2 10 ? -39.722 -1.070 24.324 1.00 12.63 454 GLY B N 1
ATOM 734 C CA . GLY B 2 10 ? -39.789 -0.058 23.279 1.00 12.28 454 GLY B CA 1
ATOM 735 C C . GLY B 2 10 ? -38.553 0.860 23.238 1.00 11.09 454 GLY B C 1
ATOM 736 O O . GLY B 2 10 ? -38.479 1.696 22.302 1.00 11.50 454 GLY B O 1
ATOM 737 N N . ASP B 2 11 ? -37.565 0.715 24.141 1.00 10.68 455 ASP B N 1
ATOM 738 C CA . ASP B 2 11 ? -36.402 1.597 24.057 1.00 10.32 455 ASP B CA 1
ATOM 739 C C . ASP B 2 11 ? -35.510 1.307 22.851 1.00 8.78 455 ASP B C 1
ATOM 740 O O . ASP B 2 11 ? -35.020 2.235 22.206 1.00 8.65 455 ASP B O 1
ATOM 745 N N . PHE B 2 12 ? -35.255 0.030 22.584 1.00 8.80 456 PHE B N 1
ATOM 746 C CA . PHE B 2 12 ? -34.388 -0.432 21.482 1.00 8.17 456 PHE B CA 1
ATOM 747 C C . PHE B 2 12 ? -35.106 -1.472 20.631 1.00 8.12 456 PHE B C 1
ATOM 748 O O . PHE B 2 12 ? -34.736 -2.642 20.616 1.00 9.43 456 PHE B O 1
ATOM 756 N N . PRO B 2 13 ? -36.166 -1.046 19.952 1.00 8.45 457 PRO B N 1
ATOM 757 C CA . PRO B 2 13 ? -37.050 -2.041 19.234 1.00 9.13 457 PRO B CA 1
ATOM 758 C C . PRO B 2 13 ? -36.386 -2.651 17.996 1.00 7.47 457 PRO B C 1
ATOM 759 O O . PRO B 2 13 ? -36.928 -3.557 17.433 1.00 9.49 457 PRO B O 1
ATOM 763 N N . TRP B 2 14 ? -35.238 -2.169 17.614 1.00 8.80 458 TRP B N 1
ATOM 764 C CA . TRP B 2 14 ? -34.398 -2.703 16.543 1.00 8.37 458 TRP B CA 1
ATOM 765 C C . TRP B 2 14 ? -33.526 -3.872 17.031 1.00 8.66 458 TRP B C 1
ATOM 766 O O . TRP B 2 14 ? -32.905 -4.572 16.216 1.00 8.99 458 TRP B O 1
ATOM 777 N N . GLN B 2 15 ? -33.348 -3.971 18.339 1.00 8.46 459 GLN B N 1
ATOM 778 C CA . GLN B 2 15 ? -32.389 -4.955 18.853 1.00 8.27 459 GLN B CA 1
ATOM 779 C C . GLN B 2 15 ? -32.855 -6.383 18.567 1.00 10.12 459 GLN B C 1
ATOM 780 O O . GLN B 2 15 ? -33.974 -6.736 18.926 1.00 11.65 459 GLN B O 1
ATOM 786 N N . VAL B 2 16 ? -31.970 -7.192 17.987 1.00 8.36 460 VAL B N 1
ATOM 787 C CA . VAL B 2 16 ? -32.257 -8.621 17.747 1.00 9.45 460 VAL B CA 1
ATOM 788 C C . VAL B 2 16 ? -31.150 -9.455 18.352 1.00 7.75 460 VAL B C 1
ATOM 789 O O . VAL B 2 16 ? -29.971 -9.041 18.451 1.00 8.76 460 VAL B O 1
ATOM 793 N N . LEU B 2 17 ? -31.597 -10.613 18.824 1.00 9.57 461 LEU B N 1
ATOM 794 C CA . LEU B 2 17 ? -30.682 -11.605 19.352 1.00 9.60 461 LEU B CA 1
ATOM 795 C C . LEU B 2 17 ? -30.398 -12.633 18.256 1.00 9.74 461 LEU B C 1
ATOM 796 O O . LEU B 2 17 ? -31.351 -13.115 17.588 1.00 9.95 461 LEU B O 1
ATOM 801 N N . ILE B 2 18 ? -29.122 -12.962 18.072 1.00 10.15 462 ILE B N 1
ATOM 802 C CA . ILE B 2 18 ? -28.738 -13.997 17.072 1.00 10.09 462 ILE B CA 1
ATOM 803 C C . ILE B 2 18 ? -28.079 -15.109 17.819 1.00 10.64 462 ILE B C 1
ATOM 804 O O . ILE B 2 18 ? -27.034 -14.914 18.449 1.00 11.22 462 ILE B O 1
ATOM 809 N N . LEU B 2 19 ? -28.756 -16.252 17.881 1.00 11.55 463 LEU B N 1
ATOM 810 C CA . LEU B 2 19 ? -28.371 -17.302 18.836 1.00 14.15 463 LEU B CA 1
ATOM 811 C C . LEU B 2 19 ? -27.933 -18.576 18.064 1.00 13.84 463 LEU B C 1
ATOM 812 O O . LEU B 2 19 ? -28.714 -19.164 17.301 1.00 16.40 463 LEU B O 1
ATOM 817 N N . GLY B 2 20 ? -26.733 -19.042 18.341 1.00 14.58 464 GLY B N 1
ATOM 818 C CA . GLY B 2 20 ? -26.230 -20.311 17.721 1.00 17.01 464 GLY B CA 1
ATOM 819 C C . GLY B 2 20 ? -25.210 -20.901 18.659 1.00 17.44 464 GLY B C 1
ATOM 820 O O . GLY B 2 20 ? -25.453 -21.023 19.865 1.00 18.40 464 GLY B O 1
ATOM 821 N N . GLY B 2 21 ? -24.051 -21.218 18.091 1.00 16.05 465 GLY B N 1
ATOM 822 C CA . GLY B 2 21 ? -22.867 -21.518 18.884 1.00 16.22 465 GLY B CA 1
ATOM 823 C C . GLY B 2 21 ? -22.340 -20.412 19.742 1.00 15.54 465 GLY B C 1
ATOM 824 O O . GLY B 2 21 ? -21.567 -20.616 20.680 1.00 14.47 465 GLY B O 1
ATOM 825 N N . THR B 2 22 ? -22.735 -19.186 19.333 1.00 15.03 466 THR B N 1
ATOM 826 C CA . THR B 2 22 ? -22.483 -17.970 20.052 1.00 13.32 466 THR B CA 1
ATOM 827 C C . THR B 2 22 ? -23.752 -17.249 20.414 1.00 12.73 466 THR B C 1
ATOM 828 O O . THR B 2 22 ? -24.807 -17.483 19.826 1.00 14.02 466 THR B O 1
ATOM 832 N N . THR B 2 23 ? -23.565 -16.334 21.343 1.00 12.04 467 THR B N 1
ATOM 833 C CA . THR B 2 23 ? -24.552 -15.365 21.617 1.00 12.00 467 THR B CA 1
ATOM 834 C C . THR B 2 23 ? -24.038 -13.995 21.076 1.00 10.14 467 THR B C 1
ATOM 835 O O . THR B 2 23 ? -22.924 -13.574 21.363 1.00 10.40 467 THR B O 1
ATOM 839 N N . ALA B 2 24 ? -24.848 -13.412 20.179 1.00 10.63 468 ALA B N 1
ATOM 840 C CA . ALA B 2 24 ? -24.506 -12.153 19.525 1.00 9.08 468 ALA B CA 1
ATOM 841 C C . ALA B 2 24 ? -25.793 -11.429 19.152 1.00 10.68 468 ALA B C 1
ATOM 842 O O . ALA B 2 24 ? -26.902 -11.864 19.549 1.00 10.02 468 ALA B O 1
ATOM 844 N N . ALA B 2 25 ? -25.659 -10.362 18.362 1.00 9.09 469 ALA B N 1
ATOM 845 C CA . ALA B 2 25 ? -26.784 -9.419 18.147 1.00 10.26 469 ALA B CA 1
ATOM 846 C C . ALA B 2 25 ? -26.749 -8.817 16.738 1.00 8.71 469 ALA B C 1
ATOM 847 O O . ALA B 2 25 ? -25.779 -8.951 16.001 1.00 9.41 469 ALA B O 1
ATOM 849 N N . GLY B 2 26 ? -27.819 -8.102 16.424 1.00 8.66 470 GLY B N 1
ATOM 850 C CA . GLY B 2 26 ? -27.903 -7.261 15.237 1.00 8.46 470 GLY B CA 1
ATOM 851 C C . GLY B 2 26 ? -28.921 -6.161 15.476 1.00 8.28 470 GLY B C 1
ATOM 852 O O . GLY B 2 26 ? -29.425 -6.018 16.616 1.00 8.94 470 GLY B O 1
ATOM 853 N N . ALA B 2 27 ? -29.225 -5.424 14.410 1.00 8.74 471 ALA B N 1
ATOM 854 C CA . ALA B 2 27 ? -30.238 -4.386 14.421 1.00 9.67 471 ALA B CA 1
ATOM 855 C C . ALA B 2 27 ? -31.110 -4.551 13.184 1.00 8.70 471 ALA B C 1
ATOM 856 O O . ALA B 2 27 ? -30.582 -4.657 12.049 1.00 9.37 471 ALA B O 1
ATOM 858 N N . LEU B 2 28 ? -32.424 -4.539 13.394 1.00 9.44 472 LEU B N 1
ATOM 859 C CA . LEU B 2 28 ? -33.377 -4.557 12.315 1.00 9.30 472 LEU B CA 1
ATOM 860 C C . LEU B 2 28 ? -33.269 -3.290 11.449 1.00 9.64 472 LEU B C 1
ATOM 861 O O . LEU B 2 28 ? -33.245 -2.177 11.975 1.00 10.78 472 LEU B O 1
ATOM 866 N N A LEU B 2 29 ? -33.231 -3.478 10.106 0.50 9.93 473 LEU B N 1
ATOM 867 N N B LEU B 2 29 ? -33.087 -3.498 10.150 0.50 11.80 473 LEU B N 1
ATOM 868 C CA A LEU B 2 29 ? -33.511 -2.395 9.062 0.50 9.98 473 LEU B CA 1
ATOM 869 C CA B LEU B 2 29 ? -32.791 -2.369 9.289 0.50 13.15 473 LEU B CA 1
ATOM 870 C C A LEU B 2 29 ? -34.730 -2.781 8.260 0.50 10.19 473 LEU B C 1
ATOM 871 C C B LEU B 2 29 ? -33.959 -2.000 8.474 0.50 15.01 473 LEU B C 1
ATOM 872 O O A LEU B 2 29 ? -34.921 -3.946 7.891 0.50 11.52 473 LEU B O 1
ATOM 873 O O B LEU B 2 29 ? -34.093 -0.816 8.178 0.50 15.69 473 LEU B O 1
ATOM 882 N N A TYR B 2 30 ? -35.509 -1.740 7.911 0.50 8.35 474 TYR B N 1
ATOM 883 N N B TYR B 2 30 ? -34.744 -2.978 7.989 0.50 16.72 474 TYR B N 1
ATOM 884 C CA A TYR B 2 30 ? -36.824 -1.950 7.260 0.50 10.43 474 TYR B CA 1
ATOM 885 C CA B TYR B 2 30 ? -36.004 -2.632 7.299 0.50 18.63 474 TYR B CA 1
ATOM 886 C C A TYR B 2 30 ? -37.596 -3.013 8.022 0.50 14.77 474 TYR B C 1
ATOM 887 C C B TYR B 2 30 ? -37.208 -3.340 8.019 0.50 19.81 474 TYR B C 1
ATOM 888 O O A TYR B 2 30 ? -37.698 -2.982 9.234 0.50 12.86 474 TYR B O 1
ATOM 889 O O B TYR B 2 30 ? -37.477 -3.115 9.216 0.50 20.97 474 TYR B O 1
ATOM 906 N N A ASP B 2 31 ? -38.099 -3.993 7.315 0.50 12.54 475 ASP B N 1
ATOM 907 N N B ASP B 2 31 ? -38.000 -4.087 7.296 0.50 16.29 475 ASP B N 1
ATOM 908 C CA . ASP B 2 31 ? -38.779 -5.142 7.939 1.00 14.64 475 ASP B CA 1
ATOM 909 C C . ASP B 2 31 ? -38.241 -6.520 7.562 1.00 12.84 475 ASP B C 1
ATOM 910 O O . ASP B 2 31 ? -38.803 -7.527 8.013 1.00 15.48 475 ASP B O 1
ATOM 915 N N . ASN B 2 32 ? -37.218 -6.571 6.737 1.00 14.11 476 ASN B N 1
ATOM 916 C CA . ASN B 2 32 ? -36.685 -7.819 6.265 1.00 14.01 476 ASN B CA 1
ATOM 917 C C . ASN B 2 32 ? -35.157 -7.893 6.161 1.00 12.79 476 ASN B C 1
ATOM 918 O O . ASN B 2 32 ? -34.630 -8.747 5.489 1.00 12.15 476 ASN B O 1
ATOM 923 N N . TRP B 2 33 ? -34.440 -7.031 6.855 1.00 11.88 477 TRP B N 1
ATOM 924 C CA . TRP B 2 33 ? -32.998 -7.071 6.826 1.00 10.46 477 TRP B CA 1
ATOM 925 C C . TRP B 2 33 ? -32.468 -6.840 8.271 1.00 11.15 477 TRP B C 1
ATOM 926 O O . TRP B 2 33 ? -33.097 -6.156 9.106 1.00 12.87 477 TRP B O 1
ATOM 937 N N . VAL B 2 34 ? -31.356 -7.455 8.574 1.00 9.40 478 VAL B N 1
ATOM 938 C CA . VAL B 2 34 ? -30.667 -7.259 9.849 1.00 9.16 478 VAL B CA 1
ATOM 939 C C . VAL B 2 34 ? -29.231 -6.827 9.529 1.00 8.97 478 VAL B C 1
ATOM 940 O O . VAL B 2 34 ? -28.511 -7.445 8.766 1.00 10.55 478 VAL B O 1
ATOM 944 N N . LEU B 2 35 ? -28.795 -5.740 10.163 1.00 10.04 479 LEU B N 1
ATOM 945 C CA . LEU B 2 35 ? -27.417 -5.259 10.132 1.00 9.30 479 LEU B CA 1
ATOM 946 C C . LEU B 2 35 ? -26.666 -5.852 11.322 1.00 8.62 479 LEU B C 1
ATOM 947 O O . LEU B 2 35 ? -27.137 -5.813 12.454 1.00 9.24 479 LEU B O 1
ATOM 952 N N . THR B 2 36 ? -25.518 -6.430 11.076 1.00 8.39 480 THR B N 1
ATOM 953 C CA . THR B 2 36 ? -24.652 -6.974 12.118 1.00 9.52 480 THR B CA 1
ATOM 954 C C . THR B 2 36 ? -23.160 -6.849 11.745 1.00 9.18 480 THR B C 1
ATOM 955 O O . THR B 2 36 ? -22.830 -6.225 10.757 1.00 8.76 480 THR B O 1
ATOM 959 N N . ALA B 2 37 ? -22.283 -7.417 12.573 1.00 9.13 481 ALA B N 1
ATOM 960 C CA . ALA B 2 37 ? -20.839 -7.508 12.290 1.00 10.01 481 ALA B CA 1
ATOM 961 C C . ALA B 2 37 ? -20.592 -8.720 11.438 1.00 8.50 481 ALA B C 1
ATOM 962 O O . ALA B 2 37 ? -21.143 -9.803 11.656 1.00 10.09 481 ALA B O 1
ATOM 964 N N . ALA B 2 38 ? -19.669 -8.558 10.466 1.00 9.33 482 ALA B N 1
ATOM 965 C CA . ALA B 2 38 ? -19.147 -9.696 9.718 1.00 11.59 482 ALA B CA 1
ATOM 966 C C . ALA B 2 38 ? -18.596 -10.835 10.564 1.00 9.82 482 ALA B C 1
ATOM 967 O O . ALA B 2 38 ? -18.910 -11.985 10.293 1.00 10.97 482 ALA B O 1
ATOM 969 N N . HIS B 2 39 ? -17.880 -10.507 11.662 1.00 9.88 483 HIS B N 1
ATOM 970 C CA . HIS B 2 39 ? -17.275 -11.540 12.440 1.00 10.34 483 HIS B CA 1
ATOM 971 C C . HIS B 2 39 ? -18.353 -12.423 13.105 1.00 10.79 483 HIS B C 1
ATOM 972 O O . HIS B 2 39 ? -18.067 -13.590 13.459 1.00 11.83 483 HIS B O 1
ATOM 979 N N . ALA B 2 40 ? -19.542 -11.871 13.255 1.00 9.61 484 ALA B N 1
ATOM 980 C CA . ALA B 2 40 ? -20.576 -12.551 13.989 1.00 10.36 484 ALA B CA 1
ATOM 981 C C . ALA B 2 40 ? -21.273 -13.569 13.142 1.00 10.33 484 ALA B C 1
ATOM 982 O O . ALA B 2 40 ? -21.920 -14.445 13.673 1.00 12.74 484 ALA B O 1
ATOM 984 N N . VAL B 2 41 ? -21.126 -13.542 11.800 1.00 10.58 485 VAL B N 1
ATOM 985 C CA . VAL B 2 41 ? -21.882 -14.388 10.894 1.00 11.69 485 VAL B CA 1
ATOM 986 C C . VAL B 2 41 ? -20.966 -15.142 9.945 1.00 13.08 485 VAL B C 1
ATOM 987 O O . VAL B 2 41 ? -21.432 -15.974 9.155 1.00 17.82 485 VAL B O 1
ATOM 991 N N . TYR B 2 42 ? -19.657 -14.894 10.014 1.00 15.06 486 TYR B N 1
ATOM 992 C CA . TYR B 2 42 ? -18.669 -15.599 9.209 1.00 18.18 486 TYR B CA 1
ATOM 993 C C . TYR B 2 42 ? -18.724 -17.124 9.315 1.00 19.57 486 TYR B C 1
ATOM 994 O O . TYR B 2 42 ? -18.726 -17.807 8.314 1.00 23.02 486 TYR B O 1
ATOM 1003 N N A GLU B 2 43 ? -18.593 -17.617 10.561 0.50 20.67 487 GLU B N 1
ATOM 1004 N N B GLU B 2 43 ? -18.766 -17.677 10.512 0.50 21.32 487 GLU B N 1
ATOM 1005 C CA A GLU B 2 43 ? -18.404 -19.070 10.906 0.50 22.11 487 GLU B CA 1
ATOM 1006 C CA B GLU B 2 43 ? -18.686 -19.146 10.592 0.50 22.07 487 GLU B CA 1
ATOM 1007 C C A GLU B 2 43 ? -19.563 -19.928 10.442 0.50 21.18 487 GLU B C 1
ATOM 1008 C C B GLU B 2 43 ? -20.018 -19.842 10.168 0.50 23.66 487 GLU B C 1
ATOM 1009 O O A GLU B 2 43 ? -19.406 -21.151 10.283 0.50 22.01 487 GLU B O 1
ATOM 1010 O O B GLU B 2 43 ? -20.042 -21.058 9.909 0.50 24.54 487 GLU B O 1
ATOM 1021 N N A GLN B 2 44 ? -20.744 -19.291 10.279 0.50 18.68 488 GLN B N 1
ATOM 1022 N N B GLN B 2 44 ? -21.126 -19.098 10.027 0.50 22.20 488 GLN B N 1
ATOM 1023 C CA A GLN B 2 44 ? -22.040 -19.943 9.854 0.50 18.85 488 GLN B CA 1
ATOM 1024 C CA B GLN B 2 44 ? -22.426 -19.713 9.605 0.50 21.07 488 GLN B CA 1
ATOM 1025 C C A GLN B 2 44 ? -22.319 -20.181 8.306 0.50 21.14 488 GLN B C 1
ATOM 1026 C C B GLN B 2 44 ? -22.413 -20.180 8.172 0.50 22.16 488 GLN B C 1
ATOM 1027 O O A GLN B 2 44 ? -23.286 -20.886 7.950 0.50 21.56 488 GLN B O 1
ATOM 1028 O O B GLN B 2 44 ? -23.245 -21.021 7.760 0.50 20.14 488 GLN B O 1
ATOM 1039 N N . LYS B 2 45 ? -21.428 -19.709 7.410 1.00 22.94 489 LYS B N 1
ATOM 1040 C CA . LYS B 2 45 ? -21.547 -19.835 5.947 1.00 24.21 489 LYS B CA 1
ATOM 1041 C C . LYS B 2 45 ? -21.762 -21.291 5.529 1.00 20.07 489 LYS B C 1
ATOM 1042 O O . LYS B 2 45 ? -22.532 -21.662 4.603 1.00 23.53 489 LYS B O 1
ATOM 1048 N N . HIS B 2 46 ? -21.053 -22.170 6.203 1.00 16.61 490 HIS B N 1
ATOM 1049 C CA . HIS B 2 46 ? -21.152 -23.559 5.799 1.00 17.77 490 HIS B CA 1
ATOM 1050 C C . HIS B 2 46 ? -22.008 -24.393 6.710 1.00 15.70 490 HIS B C 1
ATOM 1051 O O . HIS B 2 46 ? -21.949 -25.615 6.669 1.00 18.69 490 HIS B O 1
ATOM 1058 N N . ASP B 2 47 ? -22.782 -23.753 7.587 1.00 14.45 491 ASP B N 1
ATOM 1059 C CA . ASP B 2 47 ? -23.758 -24.468 8.431 1.00 13.90 491 ASP B CA 1
ATOM 1060 C C . ASP B 2 47 ? -25.022 -24.831 7.663 1.00 11.39 491 ASP B C 1
ATOM 1061 O O . ASP B 2 47 ? -25.503 -24.100 6.767 1.00 13.89 491 ASP B O 1
ATOM 1066 N N . ALA B 2 48 ? -25.601 -25.989 8.029 1.00 11.34 492 ALA B N 1
ATOM 1067 C CA . ALA B 2 48 ? -26.888 -26.400 7.542 1.00 10.40 492 ALA B CA 1
ATOM 1068 C C . ALA B 2 48 ? -27.978 -25.473 8.072 1.00 10.44 492 ALA B C 1
ATOM 1069 O O . ALA B 2 48 ? -28.971 -25.220 7.381 1.00 12.23 492 ALA B O 1
ATOM 1071 N N . SER B 2 49 ? -27.840 -25.006 9.313 1.00 11.68 493 SER B N 1
ATOM 1072 C CA . SER B 2 49 ? -28.864 -24.219 9.973 1.00 10.35 493 SER B CA 1
ATOM 1073 C C . SER B 2 49 ? -28.772 -22.740 9.620 1.00 10.29 493 SER B C 1
ATOM 1074 O O . SER B 2 49 ? -27.680 -22.168 9.566 1.00 14.01 493 SER B O 1
ATOM 1077 N N . ALA B 2 50 ? -29.914 -22.154 9.274 1.00 10.30 494 ALA B N 1
ATOM 1078 C CA . ALA B 2 50 ? -30.045 -20.734 9.141 1.00 13.26 494 ALA B CA 1
ATOM 1079 C C . ALA B 2 50 ? -29.763 -20.070 10.463 1.00 12.36 494 ALA B C 1
ATOM 1080 O O . ALA B 2 50 ? -29.885 -20.697 11.526 1.00 12.75 494 ALA B O 1
ATOM 1082 N N . LEU B 2 51 ? -29.471 -18.762 10.395 1.00 11.84 495 LEU B N 1
ATOM 1083 C CA . LEU B 2 51 ? -29.365 -18.002 11.657 1.00 11.29 495 LEU B CA 1
ATOM 1084 C C . LEU B 2 51 ? -30.739 -17.854 12.357 1.00 11.84 495 LEU B C 1
ATOM 1085 O O . LEU B 2 51 ? -31.762 -17.559 11.716 1.00 13.11 495 LEU B O 1
ATOM 1090 N N . ASP B 2 52 ? -30.705 -18.106 13.681 1.00 12.71 496 ASP B N 1
ATOM 1091 C CA . ASP B 2 52 ? -31.857 -18.060 14.581 1.00 12.21 496 ASP B CA 1
ATOM 1092 C C . ASP B 2 52 ? -31.918 -16.647 15.143 1.00 10.73 496 ASP B C 1
ATOM 1093 O O . ASP B 2 52 ? -31.103 -16.297 15.983 1.00 10.99 496 ASP B O 1
ATOM 1098 N N . ILE B 2 53 ? -32.823 -15.826 14.587 1.00 10.70 497 ILE B N 1
ATOM 1099 C CA . ILE B 2 53 ? -32.937 -14.372 14.881 1.00 9.65 497 ILE B CA 1
ATOM 1100 C C . ILE B 2 53 ? -34.234 -14.158 15.693 1.00 11.26 497 ILE B C 1
ATOM 1101 O O . ILE B 2 53 ? -35.297 -14.536 15.256 1.00 13.04 497 ILE B O 1
ATOM 1106 N N . ARG B 2 54 ? -34.026 -13.509 16.842 1.00 10.14 498 ARG B N 1
ATOM 1107 C CA . ARG B 2 54 ? -35.070 -13.349 17.819 1.00 11.00 498 ARG B CA 1
ATOM 1108 C C . ARG B 2 54 ? -35.314 -11.863 18.104 1.00 10.04 498 ARG B C 1
ATOM 1109 O O . ARG B 2 54 ? -34.402 -11.182 18.546 1.00 12.40 498 ARG B O 1
ATOM 1117 N N . MET B 2 55 ? -36.585 -11.464 17.953 1.00 11.22 499 MET B N 1
ATOM 1118 C CA . MET B 2 55 ? -36.960 -10.055 18.066 1.00 11.69 499 MET B CA 1
ATOM 1119 C C . MET B 2 55 ? -38.059 -9.856 19.115 1.00 12.19 499 MET B C 1
ATOM 1120 O O . MET B 2 55 ? -38.768 -10.767 19.490 1.00 11.44 499 MET B O 1
ATOM 1125 N N . GLY B 2 56 ? -38.167 -8.628 19.595 1.00 10.64 500 GLY B N 1
ATOM 1126 C CA . GLY B 2 56 ? -39.314 -8.194 20.340 1.00 11.63 500 GLY B CA 1
ATOM 1127 C C . GLY B 2 56 ? -39.323 -8.400 21.830 1.00 12.84 500 GLY B C 1
ATOM 1128 O O . GLY B 2 56 ? -40.351 -8.067 22.490 1.00 16.15 500 GLY B O 1
ATOM 1129 N N . THR B 2 57 ? -38.208 -8.894 22.404 1.00 11.74 501 THR B N 1
ATOM 1130 C CA . THR B 2 57 ? -38.176 -9.176 23.827 1.00 14.11 501 THR B CA 1
ATOM 1131 C C . THR B 2 57 ? -37.022 -8.513 24.500 1.00 11.75 501 THR B C 1
ATOM 1132 O O . THR B 2 57 ? -35.999 -8.307 23.909 1.00 15.28 501 THR B O 1
ATOM 1136 N N . LEU B 2 58 ? -37.214 -8.230 25.809 1.00 12.63 502 LEU B N 1
ATOM 1137 C CA . LEU B 2 58 ? -36.150 -7.765 26.683 1.00 12.53 502 LEU B CA 1
ATOM 1138 C C . LEU B 2 58 ? -35.373 -8.884 27.358 1.00 13.38 502 LEU B C 1
ATOM 1139 O O . LEU B 2 58 ? -34.242 -8.762 27.667 1.00 11.02 502 LEU B O 1
ATOM 1144 N N . LYS B 2 59 ? -36.064 -9.960 27.663 1.00 14.61 503 LYS B N 1
ATOM 1145 C CA . LYS B 2 59 ? -35.434 -11.084 28.299 1.00 14.51 503 LYS B CA 1
ATOM 1146 C C . LYS B 2 59 ? -34.697 -11.960 27.320 1.00 15.07 503 LYS B C 1
ATOM 1147 O O . LYS B 2 59 ? -35.261 -12.363 26.286 1.00 19.18 503 LYS B O 1
ATOM 1153 N N . ARG B 2 60 ? -33.417 -12.216 27.616 1.00 14.48 504 ARG B N 1
ATOM 1154 C CA . ARG B 2 60 ? -32.611 -13.017 26.711 1.00 14.52 504 ARG B CA 1
ATOM 1155 C C . ARG B 2 60 ? -33.160 -14.414 26.439 1.00 18.60 504 ARG B C 1
ATOM 1156 O O . ARG B 2 60 ? -33.104 -14.959 25.340 1.00 20.79 504 ARG B O 1
ATOM 1164 N N . LEU B 2 61 ? -33.739 -14.957 27.483 1.00 18.14 505 LEU B N 1
ATOM 1165 C CA . LEU B 2 61 ? -34.166 -16.357 27.509 1.00 20.65 505 LEU B CA 1
ATOM 1166 C C . LEU B 2 61 ? -35.662 -16.409 27.420 1.00 18.62 505 LEU B C 1
ATOM 1167 O O . LEU B 2 61 ? -36.267 -17.487 27.626 1.00 21.18 505 LEU B O 1
ATOM 1172 N N . SER B 2 62 ? -36.275 -15.305 26.973 1.00 22.19 506 SER B N 1
ATOM 1173 C CA . SER B 2 62 ? -37.683 -15.312 26.674 1.00 21.61 506 SER B CA 1
ATOM 1174 C C . SER B 2 62 ? -38.048 -16.467 25.772 1.00 23.65 506 SER B C 1
ATOM 1175 O O . SER B 2 62 ? -37.462 -16.702 24.736 1.00 26.62 506 SER B O 1
ATOM 1178 N N . PRO B 2 63 ? -39.070 -17.185 26.193 1.00 22.46 507 PRO B N 1
ATOM 1179 C CA . PRO B 2 63 ? -39.718 -18.095 25.359 1.00 24.02 507 PRO B CA 1
ATOM 1180 C C . PRO B 2 63 ? -40.636 -17.387 24.291 1.00 22.73 507 PRO B C 1
ATOM 1181 O O . PRO B 2 63 ? -40.966 -18.148 23.345 1.00 30.81 507 PRO B O 1
ATOM 1185 N N A HIS B 2 64 ? -41.054 -16.069 24.536 0.50 25.71 508 HIS B N 1
ATOM 1186 N N B HIS B 2 64 ? -40.898 -16.074 24.327 0.50 25.05 508 HIS B N 1
ATOM 1187 C CA A HIS B 2 64 ? -42.090 -15.058 23.893 0.50 24.81 508 HIS B CA 1
ATOM 1188 C CA B HIS B 2 64 ? -42.030 -15.451 23.639 0.50 25.70 508 HIS B CA 1
ATOM 1189 C C A HIS B 2 64 ? -41.665 -14.210 22.599 0.50 24.10 508 HIS B C 1
ATOM 1190 C C B HIS B 2 64 ? -41.653 -14.282 22.649 0.50 24.84 508 HIS B C 1
ATOM 1191 O O A HIS B 2 64 ? -42.323 -13.213 22.169 0.50 25.36 508 HIS B O 1
ATOM 1192 O O B HIS B 2 64 ? -42.325 -13.252 22.422 0.50 28.73 508 HIS B O 1
ATOM 1205 N N . TYR B 2 65 ? -40.569 -14.582 21.996 1.00 21.61 509 TYR B N 1
ATOM 1206 C CA . TYR B 2 65 ? -40.012 -13.779 20.945 1.00 16.86 509 TYR B CA 1
ATOM 1207 C C . TYR B 2 65 ? -40.658 -14.015 19.604 1.00 15.29 509 TYR B C 1
ATOM 1208 O O . TYR B 2 65 ? -41.295 -15.025 19.369 1.00 17.87 509 TYR B O 1
ATOM 1217 N N . THR B 2 66 ? -40.386 -13.063 18.707 1.00 12.52 510 THR B N 1
ATOM 1218 C CA . THR B 2 66 ? -40.745 -13.181 17.325 1.00 11.98 510 THR B CA 1
ATOM 1219 C C . THR B 2 66 ? -39.564 -13.801 16.588 1.00 12.48 510 THR B C 1
ATOM 1220 O O . THR B 2 66 ? -38.427 -13.337 16.664 1.00 12.80 510 THR B O 1
ATOM 1224 N N . GLN B 2 67 ? -39.851 -14.955 16.002 1.00 12.68 511 GLN B N 1
ATOM 1225 C CA . GLN B 2 67 ? -38.841 -15.720 15.294 1.00 12.56 511 GLN B CA 1
ATOM 1226 C C . GLN B 2 67 ? -38.621 -15.234 13.865 1.00 12.76 511 GLN B C 1
ATOM 1227 O O . GLN B 2 67 ? -39.580 -15.084 13.085 1.00 16.81 511 GLN B O 1
ATOM 1233 N N . ALA B 2 68 ? -37.375 -15.043 13.497 1.00 11.61 512 ALA B N 1
ATOM 1234 C CA . ALA B 2 68 ? -36.944 -14.850 12.105 1.00 13.27 512 ALA B CA 1
ATOM 1235 C C . ALA B 2 68 ? -35.809 -15.792 11.812 1.00 11.35 512 ALA B C 1
ATOM 1236 O O . ALA B 2 68 ? -35.146 -16.309 12.718 1.00 13.90 512 ALA B O 1
ATOM 1238 N N . TRP B 2 69 ? -35.543 -15.939 10.505 1.00 12.61 513 TRP B N 1
ATOM 1239 C CA . TRP B 2 69 ? -34.518 -16.824 9.988 1.00 12.88 513 TRP B CA 1
ATOM 1240 C C . TRP B 2 69 ? -33.774 -16.135 8.850 1.00 13.58 513 TRP B C 1
ATOM 1241 O O . TRP B 2 69 ? -34.391 -15.411 8.054 1.00 14.53 513 TRP B O 1
ATOM 1252 N N . SER B 2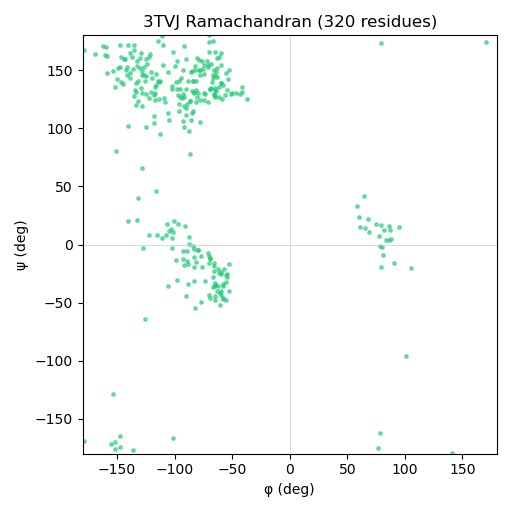 70 ? -32.461 -16.354 8.735 1.00 13.17 514 SER B N 1
ATOM 1253 C CA . SER B 2 70 ? -31.755 -15.864 7.585 1.00 14.11 514 SER B CA 1
ATOM 1254 C C . SER B 2 70 ? -32.247 -16.605 6.361 1.00 14.46 514 SER B C 1
ATOM 1255 O O . SER B 2 70 ? -32.409 -17.850 6.393 1.00 17.91 514 SER B O 1
ATOM 1258 N N . GLU B 2 71 ? -32.280 -15.892 5.266 1.00 15.31 515 GLU B N 1
ATOM 1259 C CA . GLU B 2 71 ? -32.375 -16.414 3.882 1.00 15.43 515 GLU B CA 1
ATOM 1260 C C . GLU B 2 71 ? -31.060 -16.312 3.115 1.00 15.81 515 GLU B C 1
ATOM 1261 O O . GLU B 2 71 ? -30.706 -17.152 2.281 1.00 16.06 515 GLU B O 1
ATOM 1267 N N . ALA B 2 72 ? -30.333 -15.237 3.382 1.00 15.97 516 ALA B N 1
ATOM 1268 C CA . ALA B 2 72 ? -29.057 -14.906 2.720 1.00 15.62 516 ALA B CA 1
ATOM 1269 C C . ALA B 2 72 ? -28.244 -14.045 3.694 1.00 14.84 516 ALA B C 1
ATOM 1270 O O . ALA B 2 72 ? -28.840 -13.294 4.443 1.00 15.00 516 ALA B O 1
ATOM 1272 N N . VAL B 2 73 ? -26.934 -14.182 3.599 1.00 14.42 517 VAL B N 1
ATOM 1273 C CA . VAL B 2 73 ? -26.009 -13.399 4.389 1.00 12.73 517 VAL B CA 1
ATOM 1274 C C . VAL B 2 73 ? -24.991 -12.786 3.432 1.00 13.02 517 VAL B C 1
ATOM 1275 O O . VAL B 2 73 ? -24.382 -13.468 2.614 1.00 16.18 517 VAL B O 1
ATOM 1279 N N . PHE B 2 74 ? -24.792 -11.473 3.586 1.00 11.84 518 PHE B N 1
ATOM 1280 C CA . PHE B 2 74 ? -23.832 -10.708 2.804 1.00 14.53 518 PHE B CA 1
ATOM 1281 C C . PHE B 2 74 ? -22.764 -10.124 3.730 1.00 13.39 518 PHE B C 1
ATOM 1282 O O . PHE B 2 74 ? -22.993 -9.107 4.371 1.00 13.66 518 PHE B O 1
ATOM 1290 N N . ILE B 2 75 ? -21.574 -10.714 3.724 1.00 14.71 519 ILE B N 1
ATOM 1291 C CA . ILE B 2 75 ? -20.387 -10.235 4.437 1.00 13.33 519 ILE B CA 1
ATOM 1292 C C . ILE B 2 75 ? -19.640 -9.301 3.488 1.00 12.98 519 ILE B C 1
ATOM 1293 O O . ILE B 2 75 ? -19.408 -9.610 2.316 1.00 15.28 519 ILE B O 1
ATOM 1298 N N . HIS B 2 76 ? -19.215 -8.137 3.977 1.00 13.72 520 HIS B N 1
ATOM 1299 C CA . HIS B 2 76 ? -18.486 -7.215 3.185 1.00 12.54 520 HIS B CA 1
ATOM 1300 C C . HIS B 2 76 ? -17.272 -7.867 2.564 1.00 12.80 520 HIS B C 1
ATOM 1301 O O . HIS B 2 76 ? -16.510 -8.531 3.248 1.00 12.64 520 HIS B O 1
ATOM 1308 N N . GLU B 2 77 ? -17.062 -7.667 1.293 1.00 14.15 521 GLU B N 1
ATOM 1309 C CA . GLU B 2 77 ? -15.931 -8.274 0.572 1.00 15.18 521 GLU B CA 1
ATOM 1310 C C . GLU B 2 77 ? -14.543 -7.891 1.119 1.00 14.55 521 GLU B C 1
ATOM 1311 O O . GLU B 2 77 ? -13.567 -8.645 0.946 1.00 17.77 521 GLU B O 1
ATOM 1317 N N . GLY B 2 78 ? -14.488 -6.727 1.757 1.00 15.32 522 GLY B N 1
ATOM 1318 C CA . GLY B 2 78 ? -13.241 -6.251 2.377 1.00 12.82 522 GLY B CA 1
ATOM 1319 C C . GLY B 2 78 ? -12.940 -6.779 3.750 1.00 13.95 522 GLY B C 1
ATOM 1320 O O . GLY B 2 78 ? -11.854 -6.546 4.291 1.00 16.39 522 GLY B O 1
ATOM 1321 N N . TYR B 2 79 ? -13.874 -7.553 4.288 1.00 12.43 523 TYR B N 1
ATOM 1322 C CA . TYR B 2 79 ? -13.615 -8.261 5.527 1.00 13.31 523 TYR B CA 1
ATOM 1323 C C . TYR B 2 79 ? -12.665 -9.448 5.259 1.00 14.69 523 TYR B C 1
ATOM 1324 O O . TYR B 2 79 ? -12.943 -10.297 4.418 1.00 15.77 523 TYR B O 1
ATOM 1333 N N . THR B 2 80 ? -11.596 -9.521 6.068 1.00 14.76 524 THR B N 1
ATOM 1334 C CA . THR B 2 80 ? -10.608 -10.560 5.966 1.00 17.10 524 THR B CA 1
ATOM 1335 C C . THR B 2 80 ? -10.525 -11.207 7.340 1.00 15.65 524 THR B C 1
ATOM 1336 O O . THR B 2 80 ? -9.890 -10.681 8.271 1.00 19.17 524 THR B O 1
ATOM 1340 N N . HIS B 2 81 ? -11.165 -12.373 7.515 1.00 17.88 525 HIS B N 1
ATOM 1341 C CA . HIS B 2 81 ? -11.330 -13.004 8.858 1.00 20.75 525 HIS B CA 1
ATOM 1342 C C . HIS B 2 81 ? -10.021 -13.245 9.647 1.00 22.15 525 HIS B C 1
ATOM 1343 O O . HIS B 2 81 ? -9.947 -13.135 10.883 1.00 21.96 525 HIS B O 1
ATOM 1350 N N . ASP B 2 82 ? -8.974 -13.509 8.884 1.00 23.98 526 ASP B N 1
ATOM 1351 C CA . ASP B 2 82 ? -7.688 -13.870 9.437 1.00 24.47 526 ASP B CA 1
ATOM 1352 C C . ASP B 2 82 ? -6.662 -12.723 9.450 1.00 23.84 526 ASP B C 1
ATOM 1353 O O . ASP B 2 82 ? -5.512 -12.919 9.820 1.00 25.21 526 ASP B O 1
ATOM 1358 N N . ALA B 2 83 ? -7.115 -11.500 9.180 1.00 20.48 527 ALA B N 1
ATOM 1359 C CA . ALA B 2 83 ? -6.256 -10.348 9.086 1.00 24.11 527 ALA B CA 1
ATOM 1360 C C . ALA B 2 83 ? -7.029 -9.143 9.474 1.00 26.70 527 ALA B C 1
ATOM 1361 O O . ALA B 2 83 ? -7.455 -8.350 8.606 1.00 31.49 527 ALA B O 1
ATOM 1363 N N . GLY B 2 84 ? -7.139 -8.965 10.774 1.00 23.01 528 GLY B N 1
ATOM 1364 C CA . GLY B 2 84 ? -7.628 -7.687 11.402 1.00 21.21 528 GLY B CA 1
ATOM 1365 C C . GLY B 2 84 ? -9.131 -7.504 11.330 1.00 18.34 528 GLY B C 1
ATOM 1366 O O . GLY B 2 84 ? -9.907 -8.408 10.950 1.00 21.35 528 GLY B O 1
ATOM 1367 N N . PHE B 2 85 ? -9.581 -6.351 11.770 1.00 15.40 529 PHE B N 1
ATOM 1368 C CA . PHE B 2 85 ? -10.975 -6.097 12.053 1.00 13.70 529 PHE B CA 1
ATOM 1369 C C . PHE B 2 85 ? -11.668 -5.114 11.089 1.00 13.28 529 PHE B C 1
ATOM 1370 O O . PHE B 2 85 ? -12.823 -4.777 11.240 1.00 13.88 529 PHE B O 1
ATOM 1378 N N . ASP B 2 86 ? -10.937 -4.711 10.041 1.00 12.12 530 ASP B N 1
ATOM 1379 C CA . ASP B 2 86 ? -11.459 -3.774 9.048 1.00 13.24 530 ASP B CA 1
ATOM 1380 C C . ASP B 2 86 ? -12.669 -4.362 8.303 1.00 11.00 530 ASP B C 1
ATOM 1381 O O . ASP B 2 86 ? -12.752 -5.538 8.000 1.00 13.19 530 ASP B O 1
ATOM 1386 N N . ASN B 2 87 ? -13.583 -3.462 8.009 1.00 10.93 531 ASN B N 1
ATOM 1387 C CA . ASN B 2 87 ? -14.758 -3.800 7.172 1.00 10.01 531 ASN B CA 1
ATOM 1388 C C . ASN B 2 87 ? -15.635 -4.827 7.877 1.00 10.78 531 ASN B C 1
ATOM 1389 O O . ASN B 2 87 ? -16.223 -5.679 7.239 1.00 11.82 531 ASN B O 1
ATOM 1394 N N . ASP B 2 88 ? -15.837 -4.648 9.202 1.00 10.67 532 ASP B N 1
ATOM 1395 C CA . ASP B 2 88 ? -16.570 -5.624 10.008 1.00 10.88 532 ASP B CA 1
ATOM 1396 C C . ASP B 2 88 ? -18.038 -5.303 9.932 1.00 9.74 532 ASP B C 1
ATOM 1397 O O . ASP B 2 88 ? -18.629 -4.782 10.892 1.00 10.66 532 ASP B O 1
ATOM 1402 N N . ILE B 2 89 ? -18.660 -5.679 8.809 1.00 9.95 533 ILE B N 1
ATOM 1403 C CA . ILE B 2 89 ? -20.081 -5.392 8.591 1.00 10.24 533 ILE B CA 1
ATOM 1404 C C . ILE B 2 89 ? -20.704 -6.474 7.696 1.00 10.66 533 ILE B C 1
ATOM 1405 O O . ILE B 2 89 ? -20.046 -6.992 6.768 1.00 10.94 533 ILE B O 1
ATOM 1410 N N . ALA B 2 90 ? -21.940 -6.819 8.009 1.00 10.48 534 ALA B N 1
ATOM 1411 C CA . ALA B 2 90 ? -22.643 -7.791 7.251 1.00 9.40 534 ALA B CA 1
ATOM 1412 C C . ALA B 2 90 ? -24.164 -7.471 7.280 1.00 10.49 534 ALA B C 1
ATOM 1413 O O . ALA B 2 90 ? -24.627 -6.846 8.213 1.00 11.35 534 ALA B O 1
ATOM 1415 N N . LEU B 2 91 ? -24.884 -7.884 6.201 1.00 10.54 535 LEU B N 1
ATOM 1416 C CA . LEU B 2 91 ? -26.318 -7.741 6.103 1.00 10.76 535 LEU B CA 1
ATOM 1417 C C . LEU B 2 91 ? -26.925 -9.156 6.037 1.00 10.46 535 LEU B C 1
ATOM 1418 O O . LEU B 2 91 ? -26.430 -10.038 5.284 1.00 14.40 535 LEU B O 1
ATOM 1423 N N . ILE B 2 92 ? -28.003 -9.379 6.756 1.00 10.42 536 ILE B N 1
ATOM 1424 C CA . ILE B 2 92 ? -28.765 -10.620 6.718 1.00 10.46 536 ILE B CA 1
ATOM 1425 C C . ILE B 2 92 ? -30.121 -10.265 6.115 1.00 11.25 536 ILE B C 1
ATOM 1426 O O . ILE B 2 92 ? -30.879 -9.394 6.629 1.00 10.79 536 ILE B O 1
ATOM 1431 N N . LYS B 2 93 ? -30.490 -10.974 5.048 1.00 13.11 537 LYS B N 1
ATOM 1432 C CA . LYS B 2 93 ? -31.852 -10.971 4.473 1.00 14.55 537 LYS B CA 1
ATOM 1433 C C . LYS B 2 93 ? -32.663 -12.020 5.203 1.00 12.46 537 LYS B C 1
ATOM 1434 O O . LYS B 2 93 ? -32.295 -13.145 5.304 1.00 13.81 537 LYS B O 1
ATOM 1440 N N . LEU B 2 94 ? -33.786 -11.616 5.792 1.00 12.99 538 LEU B N 1
ATOM 1441 C CA . LEU B 2 94 ? -34.661 -12.487 6.502 1.00 13.73 538 LEU B CA 1
ATOM 1442 C C . LEU B 2 94 ? -35.554 -13.182 5.451 1.00 14.91 538 LEU B C 1
ATOM 1443 O O . LEU B 2 94 ? -35.887 -12.593 4.367 1.00 15.59 538 LEU B O 1
ATOM 1448 N N . ASN B 2 95 ? -36.025 -14.374 5.819 1.00 15.04 539 ASN B N 1
ATOM 1449 C CA . ASN B 2 95 ? -36.936 -15.158 4.946 1.00 17.41 539 ASN B CA 1
ATOM 1450 C C . ASN B 2 95 ? -38.273 -14.527 4.744 1.00 18.75 539 ASN B C 1
ATOM 1451 O O . ASN B 2 95 ? -38.939 -14.853 3.755 1.00 22.35 539 ASN B O 1
ATOM 1456 N N . ASN B 2 96 ? -38.772 -13.730 5.704 1.00 19.27 540 ASN B N 1
ATOM 1457 C CA . ASN B 2 96 ? -40.048 -13.029 5.587 1.00 20.59 540 ASN B CA 1
ATOM 1458 C C . ASN B 2 96 ? -39.931 -11.669 6.226 1.00 18.95 540 ASN B C 1
ATOM 1459 O O . ASN B 2 96 ? -39.064 -11.484 7.103 1.00 18.92 540 ASN B O 1
ATOM 1464 N N . LYS B 2 97 ? -40.826 -10.731 5.878 1.00 18.13 541 LYS B N 1
ATOM 1465 C CA . LYS B 2 97 ? -40.967 -9.467 6.586 1.00 18.65 541 LYS B CA 1
ATOM 1466 C C . LYS B 2 97 ? -41.551 -9.707 7.951 1.00 18.27 541 LYS B C 1
ATOM 1467 O O . LYS B 2 97 ? -42.459 -10.558 8.100 1.00 20.81 541 LYS B O 1
ATOM 1473 N N . VAL B 2 98 ? -40.954 -9.085 8.973 1.00 17.88 542 VAL B N 1
ATOM 1474 C CA A VAL B 2 98 ? -41.552 -9.029 10.310 0.50 18.24 542 VAL B CA 1
ATOM 1475 C CA B VAL B 2 98 ? -41.560 -9.012 10.304 0.50 18.49 542 VAL B CA 1
ATOM 1476 C C . VAL B 2 98 ? -42.615 -7.914 10.352 1.00 19.97 542 VAL B C 1
ATOM 1477 O O . VAL B 2 98 ? -42.525 -6.914 9.603 1.00 23.03 542 VAL B O 1
ATOM 1484 N N . VAL B 2 99 ? -43.662 -8.128 11.135 1.00 23.09 543 VAL B N 1
ATOM 1485 C CA . VAL B 2 99 ? -44.681 -7.053 11.336 1.00 22.85 543 VAL B CA 1
ATOM 1486 C C . VAL B 2 99 ? -44.135 -6.142 12.432 1.00 18.90 543 VAL B C 1
ATOM 1487 O O . VAL B 2 99 ? -43.628 -6.546 13.446 1.00 21.44 543 VAL B O 1
ATOM 1491 N N . ILE B 2 100 ? -44.150 -4.880 12.142 1.00 18.32 544 ILE B N 1
ATOM 1492 C CA . ILE B 2 100 ? -43.668 -3.935 13.114 1.00 16.74 544 ILE B CA 1
ATOM 1493 C C . ILE B 2 100 ? -44.677 -3.748 14.264 1.00 15.88 544 ILE B C 1
ATOM 1494 O O . ILE B 2 100 ? -45.880 -3.676 14.033 1.00 16.59 544 ILE B O 1
ATOM 1499 N N . ASN B 2 101 ? -44.107 -3.505 15.453 1.00 12.50 545 ASN B N 1
ATOM 1500 C CA . ASN B 2 101 ? -44.857 -3.131 16.649 1.00 13.90 545 ASN B CA 1
ATOM 1501 C C . ASN B 2 101 ? -43.971 -2.275 17.572 1.00 11.87 545 ASN B C 1
ATOM 1502 O O . ASN B 2 101 ? -42.842 -2.007 17.224 1.00 12.30 545 ASN B O 1
ATOM 1507 N N . SER B 2 102 ? -44.467 -1.913 18.757 1.00 13.77 546 SER B N 1
ATOM 1508 C CA . SER B 2 102 ? -43.645 -1.098 19.642 1.00 12.10 546 SER B CA 1
ATOM 1509 C C . SER B 2 102 ? -42.338 -1.704 20.043 1.00 11.42 546 SER B C 1
ATOM 1510 O O . SER B 2 102 ? -41.432 -0.974 20.431 1.00 14.07 546 SER B O 1
ATOM 1513 N N . ASN B 2 103 ? -42.257 -3.065 19.977 1.00 11.59 547 ASN B N 1
ATOM 1514 C CA . ASN B 2 103 ? -41.053 -3.772 20.394 1.00 11.85 547 ASN B CA 1
ATOM 1515 C C . ASN B 2 103 ? -40.192 -4.225 19.206 1.00 11.83 547 ASN B C 1
ATOM 1516 O O . ASN B 2 103 ? -39.140 -4.824 19.407 1.00 12.26 547 ASN B O 1
ATOM 1521 N N . ILE B 2 104 ? -40.678 -3.981 17.985 1.00 10.36 548 ILE B N 1
ATOM 1522 C CA . ILE B 2 104 ? -39.983 -4.402 16.777 1.00 10.28 548 ILE B CA 1
ATOM 1523 C C . ILE B 2 104 ? -40.121 -3.314 15.759 1.00 9.21 548 ILE B C 1
ATOM 1524 O O . ILE B 2 104 ? -41.193 -3.178 15.157 1.00 11.18 548 ILE B O 1
ATOM 1529 N N . THR B 2 105 ? -39.061 -2.522 15.588 1.00 9.59 549 THR B N 1
ATOM 1530 C CA . THR B 2 105 ? -39.089 -1.359 14.723 1.00 9.23 549 THR B CA 1
ATOM 1531 C C . THR B 2 105 ? -37.674 -1.172 14.234 1.00 9.83 549 THR B C 1
ATOM 1532 O O . THR B 2 105 ? -36.752 -1.219 15.076 1.00 10.41 549 THR B O 1
ATOM 1536 N N . PRO B 2 106 ? -37.459 -0.901 12.941 1.00 9.83 550 PRO B N 1
ATOM 1537 C CA . PRO B 2 106 ? -36.076 -0.770 12.466 1.00 9.11 550 PRO B CA 1
ATOM 1538 C C . PRO B 2 106 ? -35.384 0.491 12.941 1.00 8.98 550 PRO B C 1
ATOM 1539 O O . PRO B 2 106 ? -36.021 1.521 13.214 1.00 9.72 550 PRO B O 1
ATOM 1543 N N . ILE B 2 107 ? -34.072 0.433 13.009 1.00 9.95 551 ILE B N 1
ATOM 1544 C CA . ILE B 2 107 ? -33.267 1.623 13.222 1.00 9.22 551 ILE B CA 1
ATOM 1545 C C . ILE B 2 107 ? -33.070 2.334 11.925 1.00 10.48 551 ILE B C 1
ATOM 1546 O O . ILE B 2 107 ? -33.076 1.699 10.844 1.00 10.86 551 ILE B O 1
ATOM 1551 N N . CYS B 2 108 ? -32.925 3.675 11.945 1.00 8.80 552 CYS B N 1
ATOM 1552 C CA . CYS B 2 108 ? -32.642 4.394 10.705 1.00 10.49 552 CYS B CA 1
ATOM 1553 C C . CYS B 2 108 ? -31.156 4.267 10.350 1.00 9.33 552 CYS B C 1
ATOM 1554 O O . CYS B 2 108 ? -30.265 4.194 11.184 1.00 10.20 552 CYS B O 1
ATOM 1557 N N . LEU B 2 109 ? -30.841 4.306 9.076 1.00 12.40 553 LEU B N 1
ATOM 1558 C CA . LEU B 2 109 ? -29.488 4.458 8.600 1.00 12.81 553 LEU B CA 1
ATOM 1559 C C . LEU B 2 109 ? -29.068 5.922 8.715 1.00 11.58 553 LEU B C 1
ATOM 1560 O O . LEU B 2 109 ? -29.878 6.861 8.679 1.00 13.83 553 LEU B O 1
ATOM 1565 N N . PRO B 2 110 ? -27.765 6.210 8.927 1.00 13.19 554 PRO B N 1
ATOM 1566 C CA . PRO B 2 110 ? -27.263 7.587 8.965 1.00 13.20 554 PRO B CA 1
ATOM 1567 C C . PRO B 2 110 ? -27.412 8.249 7.601 1.00 17.39 554 PRO B C 1
ATOM 1568 O O . PRO B 2 110 ? -27.037 7.608 6.593 1.00 18.92 554 PRO B O 1
ATOM 1572 N N . ARG B 2 111 ? -28.046 9.441 7.644 1.00 18.47 555 ARG B N 1
ATOM 1573 C CA . ARG B 2 111 ? -28.170 10.392 6.569 1.00 23.45 555 ARG B CA 1
ATOM 1574 C C . ARG B 2 111 ? -26.792 11.018 6.315 1.00 23.63 555 ARG B C 1
ATOM 1575 O O . ARG B 2 111 ? -25.807 10.869 7.091 1.00 23.23 555 ARG B O 1
ATOM 1583 N N . LYS B 2 112 ? -26.807 11.819 5.258 1.00 28.38 556 LYS B N 1
ATOM 1584 C CA . LYS B 2 112 ? -25.643 12.504 4.745 1.00 30.67 556 LYS B CA 1
ATOM 1585 C C . LYS B 2 112 ? -25.005 13.335 5.833 1.00 28.69 556 LYS B C 1
ATOM 1586 O O . LYS B 2 112 ? -23.788 13.229 6.043 1.00 32.43 556 LYS B O 1
ATOM 1592 N N . GLU B 2 113 ? -25.827 14.109 6.556 1.00 26.41 557 GLU B N 1
ATOM 1593 C CA . GLU B 2 113 ? -25.321 15.036 7.617 1.00 30.09 557 GLU B CA 1
ATOM 1594 C C . GLU B 2 113 ? -25.454 14.504 9.108 1.00 26.06 557 GLU B C 1
ATOM 1595 O O . GLU B 2 113 ? -25.414 15.259 10.096 1.00 28.68 557 GLU B O 1
ATOM 1601 N N . ALA B 2 114 ? -25.591 13.167 9.233 1.00 24.38 558 ALA B N 1
ATOM 1602 C CA . ALA B 2 114 ? -25.575 12.444 10.493 1.00 21.94 558 ALA B CA 1
ATOM 1603 C C . ALA B 2 114 ? -24.343 12.692 11.307 1.00 21.92 558 ALA B C 1
ATOM 1604 O O . ALA B 2 114 ? -24.370 12.593 12.547 1.00 19.45 558 ALA B O 1
ATOM 1606 N N . GLU B 2 115 ? -23.236 13.042 10.640 1.00 23.83 559 GLU B N 1
ATOM 1607 C CA A GLU B 2 115 ? -21.993 13.253 11.380 0.50 25.43 559 GLU B CA 1
ATOM 1608 C CA B GLU B 2 115 ? -21.980 13.311 11.335 0.50 25.42 559 GLU B CA 1
ATOM 1609 C C . GLU B 2 115 ? -22.142 14.424 12.340 1.00 24.47 559 GLU B C 1
ATOM 1610 O O . GLU B 2 115 ? -21.418 14.481 13.335 1.00 24.56 559 GLU B O 1
ATOM 1621 N N . SER B 2 116 ? -23.105 15.309 12.056 1.00 21.52 560 SER B N 1
ATOM 1622 C CA . SER B 2 116 ? -23.431 16.421 12.932 1.00 23.68 560 SER B CA 1
ATOM 1623 C C . SER B 2 116 ? -24.009 16.000 14.286 1.00 19.27 560 SER B C 1
ATOM 1624 O O . SER B 2 116 ? -24.040 16.799 15.239 1.00 20.54 560 SER B O 1
ATOM 1627 N N . PHE B 2 117 ? -24.449 14.740 14.365 1.00 17.93 561 PHE B N 1
ATOM 1628 C CA . PHE B 2 117 ? -24.925 14.157 15.630 1.00 17.25 561 PHE B CA 1
ATOM 1629 C C . PHE B 2 117 ? -23.967 13.123 16.249 1.00 16.87 561 PHE B C 1
ATOM 1630 O O . PHE B 2 117 ? -24.339 12.474 17.242 1.00 17.40 561 PHE B O 1
ATOM 1638 N N . MET B 2 118 ? -22.773 13.024 15.654 1.00 17.51 562 MET B N 1
ATOM 1639 C CA . MET B 2 118 ? -21.706 12.067 15.990 1.00 17.85 562 MET B CA 1
ATOM 1640 C C . MET B 2 118 ? -20.368 12.804 16.120 1.00 16.97 562 MET B C 1
ATOM 1641 O O . MET B 2 118 ? -19.326 12.315 15.712 1.00 21.05 562 MET B O 1
ATOM 1646 N N . ARG B 2 119 ? -20.407 13.963 16.709 1.00 16.14 563 ARG B N 1
ATOM 1647 C CA . ARG B 2 119 ? -19.161 14.678 16.984 1.00 15.57 563 ARG B CA 1
ATOM 1648 C C . ARG B 2 119 ? -18.456 14.115 18.236 1.00 14.10 563 ARG B C 1
ATOM 1649 O O . ARG B 2 119 ? -19.026 13.388 19.031 1.00 12.99 563 ARG B O 1
ATOM 1657 N N . THR B 2 120 ? -17.168 14.368 18.316 1.00 13.59 564 THR B N 1
ATOM 1658 C CA . THR B 2 120 ? -16.442 14.043 19.545 1.00 10.54 564 THR B CA 1
ATOM 1659 C C . THR B 2 120 ? -17.184 14.522 20.785 1.00 11.22 564 THR B C 1
ATOM 1660 O O . THR B 2 120 ? -17.639 15.667 20.787 1.00 13.08 564 THR B O 1
ATOM 1664 N N . ASP B 2 121 ? -17.357 13.638 21.765 1.00 10.00 565 ASP B N 1
ATOM 1665 C CA . ASP B 2 121 ? -18.068 13.882 23.015 1.00 8.72 565 ASP B CA 1
ATOM 1666 C C . ASP B 2 121 ? -19.608 13.768 22.870 1.00 10.10 565 ASP B C 1
ATOM 1667 O O . ASP B 2 121 ? -20.284 13.841 23.915 1.00 12.41 565 ASP B O 1
ATOM 1672 N N . ASP B 2 122 ? -20.193 13.645 21.663 1.00 11.62 566 ASP B N 1
ATOM 1673 C CA . ASP B 2 122 ? -21.606 13.364 21.540 1.00 10.56 566 ASP B CA 1
ATOM 1674 C C . ASP B 2 122 ? -21.877 11.958 22.078 1.00 11.83 566 ASP B C 1
ATOM 1675 O O . ASP B 2 122 ? -21.046 11.057 21.965 1.00 10.36 566 ASP B O 1
ATOM 1680 N N . ILE B 2 123 ? -23.039 11.823 22.741 1.00 11.48 567 ILE B N 1
ATOM 1681 C CA . ILE B 2 123 ? -23.411 10.570 23.390 1.00 10.97 567 ILE B CA 1
ATOM 1682 C C . ILE B 2 123 ? -24.117 9.591 22.448 1.00 9.61 567 ILE B C 1
ATOM 1683 O O . ILE B 2 123 ? -25.146 9.871 21.836 1.00 13.42 567 ILE B O 1
ATOM 1688 N N . GLY B 2 124 ? -23.568 8.425 22.339 1.00 11.71 568 GLY B N 1
ATOM 1689 C CA . GLY B 2 124 ? -24.230 7.324 21.668 1.00 12.16 568 GLY B CA 1
ATOM 1690 C C . GLY B 2 124 ? -24.659 6.246 22.687 1.00 9.80 568 GLY B C 1
ATOM 1691 O O . GLY B 2 124 ? -24.313 6.349 23.889 1.00 9.94 568 GLY B O 1
ATOM 1692 N N . THR B 2 125 ? -25.416 5.256 22.250 1.00 9.20 569 THR B N 1
ATOM 1693 C CA . THR B 2 125 ? -25.953 4.256 23.195 1.00 8.67 569 THR B CA 1
ATOM 1694 C C . THR B 2 125 ? -25.681 2.872 22.616 1.00 7.91 569 THR B C 1
ATOM 1695 O O . THR B 2 125 ? -26.050 2.598 21.445 1.00 8.41 569 THR B O 1
ATOM 1699 N N . ALA B 2 126 ? -24.996 2.048 23.389 1.00 7.67 570 ALA B N 1
ATOM 1700 C CA . ALA B 2 126 ? -24.848 0.650 23.076 1.00 8.66 570 ALA B CA 1
ATOM 1701 C C . ALA B 2 126 ? -25.884 -0.167 23.905 1.00 7.28 570 ALA B C 1
ATOM 1702 O O . ALA B 2 126 ? -26.097 0.135 25.106 1.00 9.42 570 ALA B O 1
ATOM 1704 N N . SER B 2 127 ? -26.482 -1.180 23.286 1.00 8.57 571 SER B N 1
ATOM 1705 C CA . SER B 2 127 ? -27.442 -2.042 23.971 1.00 7.16 571 SER B CA 1
ATOM 1706 C C . S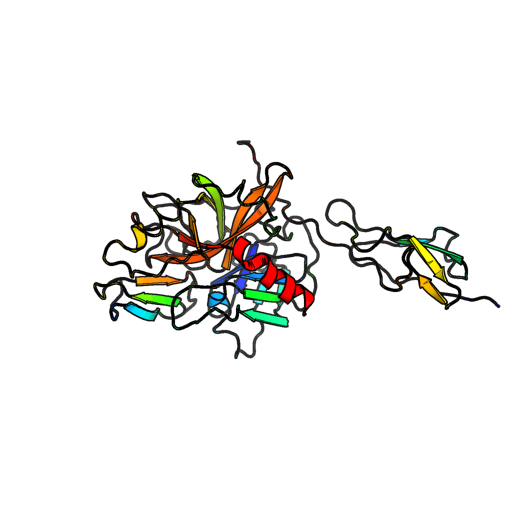ER B 2 127 ? -27.057 -3.522 23.737 1.00 8.82 571 SER B C 1
ATOM 1707 O O . SER B 2 127 ? -26.550 -3.861 22.628 1.00 8.09 571 SER B O 1
ATOM 1710 N N . GLY B 2 128 ? -27.388 -4.411 24.640 1.00 7.58 572 GLY B N 1
ATOM 1711 C CA . GLY B 2 128 ? -27.118 -5.774 24.442 1.00 8.13 572 GLY B CA 1
ATOM 1712 C C . GLY B 2 128 ? -27.343 -6.629 25.639 1.00 7.17 572 GLY B C 1
ATOM 1713 O O . GLY B 2 128 ? -27.539 -6.152 26.794 1.00 8.27 572 GLY B O 1
ATOM 1714 N N . TRP B 2 129 ? -27.213 -7.931 25.428 1.00 8.49 573 TRP B N 1
ATOM 1715 C CA . TRP B 2 129 ? -27.324 -8.930 26.470 1.00 9.05 573 TRP B CA 1
ATOM 1716 C C . TRP B 2 129 ? -25.975 -9.517 26.889 1.00 9.68 573 TRP B C 1
ATOM 1717 O O . TRP B 2 129 ? -25.898 -10.544 27.628 1.00 10.48 573 TRP B O 1
ATOM 1728 N N . GLY B 2 130 ? -24.887 -8.867 26.425 1.00 9.51 574 GLY B N 1
ATOM 1729 C CA . GLY B 2 130 ? -23.592 -9.387 26.724 1.00 9.23 574 GLY B CA 1
ATOM 1730 C C . GLY B 2 130 ? -23.170 -9.257 28.202 1.00 10.82 574 GLY B C 1
ATOM 1731 O O . GLY B 2 130 ? -23.930 -8.814 29.096 1.00 10.21 574 GLY B O 1
ATOM 1732 N N . LEU B 2 131 ? -21.952 -9.763 28.416 1.00 9.32 575 LEU B N 1
ATOM 1733 C CA . LEU B 2 131 ? -21.321 -9.819 29.697 1.00 10.48 575 LEU B CA 1
ATOM 1734 C C . LEU B 2 131 ? -21.549 -8.525 30.474 1.00 10.95 575 LEU B C 1
ATOM 1735 O O . LEU B 2 131 ? -21.272 -7.444 30.015 1.00 11.76 575 LEU B O 1
ATOM 1740 N N . THR B 2 132 ? -21.979 -8.679 31.741 1.00 11.80 576 THR B N 1
ATOM 1741 C CA . THR B 2 132 ? -22.123 -7.553 32.703 1.00 14.20 576 THR B CA 1
ATOM 1742 C C . THR B 2 132 ? -21.089 -7.779 33.832 1.00 14.15 576 THR B C 1
ATOM 1743 O O . THR B 2 132 ? -20.319 -8.788 33.910 1.00 14.29 576 THR B O 1
ATOM 1747 N N . GLN B 2 133 ? -21.018 -6.786 34.727 1.00 19.08 577 GLN B N 1
ATOM 1748 C CA . GLN B 2 133 ? -20.077 -6.916 35.833 1.00 20.65 577 GLN B CA 1
ATOM 1749 C C . GLN B 2 133 ? -20.565 -8.053 36.832 1.00 20.94 577 GLN B C 1
ATOM 1750 O O . GLN B 2 133 ? -19.784 -8.379 37.676 1.00 26.12 577 GLN B O 1
ATOM 1756 N N . ARG B 2 134 ? -21.791 -8.619 36.775 1.00 20.54 578 ARG B N 1
ATOM 1757 C CA . ARG B 2 134 ? -22.172 -9.835 37.573 1.00 18.68 578 ARG B CA 1
ATOM 1758 C C . ARG B 2 134 ? -21.235 -10.992 37.121 1.00 20.50 578 ARG B C 1
ATOM 1759 O O . ARG B 2 134 ? -21.139 -11.973 37.831 1.00 21.19 578 ARG B O 1
ATOM 1767 N N . GLY B 2 135 ? -20.683 -10.915 35.879 1.00 17.94 579 GLY B N 1
ATOM 1768 C CA . GLY B 2 135 ? -19.791 -11.960 35.304 1.00 16.59 579 GLY B CA 1
ATOM 1769 C C . GLY B 2 135 ? -20.472 -13.003 34.424 1.00 15.45 579 GLY B C 1
ATOM 1770 O O . GLY B 2 135 ? -19.905 -14.049 34.012 1.00 17.48 579 GLY B O 1
ATOM 1771 N N . PHE B 2 136 ? -21.713 -12.717 34.008 1.00 14.27 580 PHE B N 1
ATOM 1772 C CA . PHE B 2 136 ? -22.543 -13.639 33.219 1.00 15.43 580 PHE B CA 1
ATOM 1773 C C . PHE B 2 136 ? -23.151 -12.744 32.092 1.00 14.75 580 PHE B C 1
ATOM 1774 O O . PHE B 2 136 ? -23.134 -11.491 32.102 1.00 13.47 580 PHE B O 1
ATOM 1782 N N . LEU B 2 137 ? -23.725 -13.431 31.115 1.00 14.33 581 LEU B N 1
ATOM 1783 C CA . LEU B 2 137 ? -24.676 -12.783 30.187 1.00 12.95 581 LEU B CA 1
ATOM 1784 C C . LEU B 2 137 ? -25.783 -12.153 30.965 1.00 11.34 581 LEU B C 1
ATOM 1785 O O . LEU B 2 137 ? -26.163 -12.569 32.055 1.00 13.41 581 LEU B O 1
ATOM 1790 N N . ALA B 2 138 ? -26.281 -11.045 30.429 1.00 11.11 582 ALA B N 1
ATOM 1791 C CA . ALA B 2 138 ? -27.440 -10.371 31.025 1.00 10.61 582 ALA B CA 1
ATOM 1792 C C . ALA B 2 138 ? -28.711 -11.149 30.744 1.00 10.52 582 ALA B C 1
ATOM 1793 O O . ALA B 2 138 ? -29.039 -11.449 29.583 1.00 11.16 582 ALA B O 1
ATOM 1795 N N . ARG B 2 139 ? -29.510 -11.398 31.787 1.00 10.89 583 ARG B N 1
ATOM 1796 C CA . ARG B 2 139 ? -30.873 -11.898 31.657 1.00 11.73 583 ARG B CA 1
ATOM 1797 C C . ARG B 2 139 ? -31.791 -10.879 30.944 1.00 12.12 583 ARG B C 1
ATOM 1798 O O . ARG B 2 139 ? -32.727 -11.238 30.318 1.00 11.42 583 ARG B O 1
ATOM 1806 N N . ASN B 2 140 ? -31.533 -9.600 31.199 1.00 10.54 584 ASN B N 1
ATOM 1807 C CA . ASN B 2 140 ? -32.295 -8.467 30.750 1.00 10.49 584 ASN B CA 1
ATOM 1808 C C . ASN B 2 140 ? -31.471 -7.656 29.754 1.00 9.69 584 ASN B C 1
ATOM 1809 O O . ASN B 2 140 ? -30.341 -7.355 30.030 1.00 11.40 584 ASN B O 1
ATOM 1814 N N . LEU B 2 141 ? -32.108 -7.143 28.703 1.00 9.78 585 LEU B N 1
ATOM 1815 C CA . LEU B 2 141 ? -31.419 -6.229 27.753 1.00 8.69 585 LEU B CA 1
ATOM 1816 C C . LEU B 2 141 ? -30.915 -5.032 28.532 1.00 9.39 585 LEU B C 1
ATOM 1817 O O . LEU B 2 141 ? -31.679 -4.428 29.287 1.00 9.56 585 LEU B O 1
ATOM 1822 N N A MET B 2 142 ? -29.620 -4.760 28.397 0.50 9.04 586 MET B N 1
ATOM 1823 N N B MET B 2 142 ? -29.660 -4.686 28.338 0.50 9.61 586 MET B N 1
ATOM 1824 C CA A MET B 2 142 ? -28.981 -3.603 29.008 0.50 8.63 586 MET B CA 1
ATOM 1825 C CA B MET B 2 142 ? -29.130 -3.520 28.983 0.50 9.57 586 MET B CA 1
ATOM 1826 C C A MET B 2 142 ? -28.619 -2.552 27.977 0.50 8.37 586 MET B C 1
ATOM 1827 C C B MET B 2 142 ? -28.561 -2.556 27.987 0.50 8.61 586 MET B C 1
ATOM 1828 O O A MET B 2 142 ? -28.574 -2.821 26.774 0.50 9.26 586 MET B O 1
ATOM 1829 O O B MET B 2 142 ? -28.304 -2.889 26.834 0.50 8.00 586 MET B O 1
ATOM 1838 N N . TYR B 2 143 ? -28.374 -1.312 28.449 1.00 8.87 587 TYR B N 1
ATOM 1839 C CA . TYR B 2 143 ? -27.820 -0.272 27.624 1.00 7.79 587 TYR B CA 1
ATOM 1840 C C . TYR B 2 143 ? -26.895 0.613 28.426 1.00 7.43 587 TYR B C 1
ATOM 1841 O O . TYR B 2 143 ? -27.054 0.738 29.631 1.00 9.57 587 TYR B O 1
ATOM 1850 N N . VAL B 2 144 ? -26.020 1.344 27.718 1.00 7.79 588 VAL B N 1
ATOM 1851 C CA . VAL B 2 144 ? -25.118 2.317 28.292 1.00 8.19 588 VAL B CA 1
ATOM 1852 C C . VAL B 2 144 ? -24.968 3.446 27.332 1.00 7.98 588 VAL B C 1
ATOM 1853 O O . VAL B 2 144 ? -24.758 3.224 26.123 1.00 8.36 588 VAL B O 1
ATOM 1857 N N . ASP B 2 145 ? -24.978 4.688 27.878 1.00 8.02 589 ASP B N 1
ATOM 1858 C CA . ASP B 2 145 ? -24.680 5.875 27.118 1.00 9.40 589 ASP B CA 1
ATOM 1859 C C . ASP B 2 145 ? -23.201 6.220 27.254 1.00 9.06 589 ASP B C 1
ATOM 1860 O O . ASP B 2 145 ? -22.638 6.247 28.397 1.00 10.88 589 ASP B O 1
ATOM 1865 N N . ILE B 2 146 ? -22.554 6.369 26.095 1.00 8.22 590 ILE B N 1
ATOM 1866 C CA . ILE B 2 146 ? -21.090 6.594 26.028 1.00 9.48 590 ILE B CA 1
ATOM 1867 C C . ILE B 2 146 ? -20.722 7.576 24.957 1.00 8.40 590 ILE B C 1
ATOM 1868 O O . ILE B 2 146 ? -21.376 7.565 23.901 1.00 9.38 590 ILE B O 1
ATOM 1873 N N . PRO B 2 147 ? -19.689 8.378 25.173 1.00 8.55 591 PRO B N 1
ATOM 1874 C CA . PRO B 2 147 ? -19.358 9.415 24.172 1.00 9.49 591 PRO B CA 1
ATOM 1875 C C . PRO B 2 147 ? -18.480 8.883 23.033 1.00 9.69 591 PRO B C 1
ATOM 1876 O O . PRO B 2 147 ? -17.634 8.006 23.240 1.00 9.99 591 PRO B O 1
ATOM 1880 N N . ILE B 2 148 ? -18.662 9.468 21.867 1.00 9.42 592 ILE B N 1
ATOM 1881 C CA . ILE B 2 148 ? -17.727 9.259 20.766 1.00 9.26 592 ILE B CA 1
ATOM 1882 C C . ILE B 2 148 ? -16.372 9.832 21.129 1.00 10.15 592 ILE B C 1
ATOM 1883 O O . ILE B 2 148 ? -16.266 10.923 21.677 1.00 10.40 592 ILE B O 1
ATOM 1888 N N . VAL B 2 149 ? -15.316 9.073 20.908 1.00 9.00 593 VAL B N 1
ATOM 1889 C CA . VAL B 2 149 ? -13.950 9.431 21.260 1.00 9.44 593 VAL B CA 1
ATOM 1890 C C . VAL B 2 149 ? 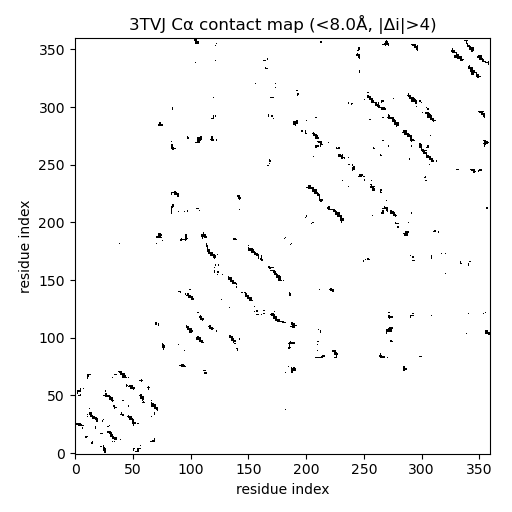-13.282 10.038 20.018 1.00 12.15 593 VAL B C 1
ATOM 1891 O O . VAL B 2 149 ? -13.459 9.573 18.902 1.00 12.66 593 VAL B O 1
ATOM 1895 N N . ASP B 2 150 ? -12.488 11.069 20.209 1.00 12.35 594 ASP B N 1
ATOM 1896 C CA . ASP B 2 150 ? -11.658 11.624 19.156 1.00 11.31 594 ASP B CA 1
ATOM 1897 C C . ASP B 2 150 ? -10.854 10.521 18.477 1.00 10.90 594 ASP B C 1
ATOM 1898 O O . ASP B 2 150 ? -10.282 9.681 19.150 1.00 12.24 594 ASP B O 1
ATOM 1903 N N . HIS B 2 151 ? -10.870 10.470 17.143 1.00 13.81 595 HIS B N 1
ATOM 1904 C CA . HIS B 2 151 ? -10.348 9.290 16.436 1.00 13.55 595 HIS B CA 1
ATOM 1905 C C . HIS B 2 151 ? -8.843 9.142 16.666 1.00 12.20 595 HIS B C 1
ATOM 1906 O O . HIS B 2 151 ? -8.332 8.038 16.848 1.00 13.58 595 HIS B O 1
ATOM 1913 N N . GLN B 2 152 ? -8.146 10.241 16.745 1.00 12.88 596 GLN B N 1
ATOM 1914 C CA . GLN B 2 152 ? -6.717 10.196 17.005 1.00 15.69 596 GLN B CA 1
ATOM 1915 C C . GLN B 2 152 ? -6.413 9.830 18.481 1.00 13.80 596 GLN B C 1
ATOM 1916 O O . GLN B 2 152 ? -5.487 9.085 18.722 1.00 14.70 596 GLN B O 1
ATOM 1922 N N . LYS B 2 153 ? -7.245 10.196 19.448 1.00 13.34 597 LYS B N 1
ATOM 1923 C CA A LYS B 2 153 ? -7.105 9.725 20.842 0.50 13.35 597 LYS B CA 1
ATOM 1924 C CA B LYS B 2 153 ? -7.010 9.721 20.802 0.50 12.95 597 LYS B CA 1
ATOM 1925 C C . LYS B 2 153 ? -7.273 8.214 20.877 1.00 12.84 597 LYS B C 1
ATOM 1926 O O . LYS B 2 153 ? -6.535 7.473 21.560 1.00 13.26 597 LYS B O 1
ATOM 1937 N N . CYS B 2 154 ? -8.283 7.728 20.154 1.00 11.09 598 CYS B N 1
ATOM 1938 C CA . CYS B 2 154 ? -8.542 6.299 20.178 1.00 12.25 598 CYS B CA 1
ATOM 1939 C C . CYS B 2 154 ? -7.328 5.557 19.546 1.00 11.36 598 CYS B C 1
ATOM 1940 O O . CYS B 2 154 ? -6.840 4.578 20.073 1.00 11.20 598 CYS B O 1
ATOM 1943 N N . THR B 2 155 ? -6.865 6.032 18.380 1.00 11.65 599 THR B N 1
ATOM 1944 C CA A THR B 2 155 ? -5.749 5.437 17.679 0.50 11.25 599 THR B CA 1
ATOM 1945 C CA B THR B 2 155 ? -5.745 5.362 17.703 0.50 12.32 599 THR B CA 1
ATOM 1946 C C . THR B 2 155 ? -4.502 5.425 18.580 1.00 12.20 599 THR B C 1
ATOM 1947 O O . THR B 2 155 ? -3.812 4.423 18.781 1.00 12.83 599 THR B O 1
ATOM 1954 N N . ALA B 2 156 ? -4.241 6.545 19.255 1.00 12.67 600 ALA B N 1
ATOM 1955 C CA . ALA B 2 156 ? -3.124 6.628 20.184 1.00 12.79 600 ALA B CA 1
ATOM 1956 C C . ALA B 2 156 ? -3.202 5.634 21.352 1.00 13.16 600 ALA B C 1
ATOM 1957 O O . ALA B 2 156 ? -2.218 4.983 21.749 1.00 13.74 600 ALA B O 1
ATOM 1959 N N . ALA B 2 157 ? -4.406 5.463 21.920 1.00 12.27 601 ALA B N 1
ATOM 1960 C CA . ALA B 2 157 ? -4.585 4.494 23.007 1.00 12.09 601 ALA B CA 1
ATOM 1961 C C . ALA B 2 157 ? -4.233 3.061 22.586 1.00 12.28 601 ALA B C 1
ATOM 1962 O O . ALA B 2 157 ? -3.491 2.370 23.241 1.00 12.19 601 ALA B O 1
ATOM 1964 N N . TYR B 2 158 ? -4.631 2.723 21.360 1.00 12.13 602 TYR B N 1
ATOM 1965 C CA . TYR B 2 158 ? -4.371 1.367 20.830 1.00 13.14 602 TYR B CA 1
ATOM 1966 C C . TYR B 2 158 ? -3.019 1.226 20.158 1.00 13.00 602 TYR B C 1
ATOM 1967 O O . TYR B 2 158 ? -2.667 0.120 19.680 1.00 14.81 602 TYR B O 1
ATOM 1976 N N . GLU B 2 159 ? -2.237 2.291 20.272 1.00 12.10 603 GLU B N 1
ATOM 1977 C CA . GLU B 2 159 ? -0.779 2.212 19.925 1.00 13.12 603 GLU B CA 1
ATOM 1978 C C . GLU B 2 159 ? 0.146 2.040 21.146 1.00 14.41 603 GLU B C 1
ATOM 1979 O O . GLU B 2 159 ? 1.335 1.780 20.950 1.00 16.86 603 GLU B O 1
ATOM 1985 N N . LYS B 2 160 ? -0.384 2.247 22.342 1.00 13.08 604 LYS B N 1
ATOM 1986 C CA . LYS B 2 160 ? 0.386 2.196 23.597 1.00 14.08 604 LYS B CA 1
ATOM 1987 C C . LYS B 2 160 ? 0.678 0.768 23.902 1.00 15.82 604 LYS B C 1
ATOM 1988 O O . LYS B 2 160 ? -0.211 -0.099 23.856 1.00 17.17 604 LYS B O 1
ATOM 1994 N N . PRO B 2 161 ? 1.962 0.463 24.073 1.00 17.61 605 PRO B N 1
ATOM 1995 C CA . PRO B 2 161 ? 2.292 -0.891 24.336 1.00 17.14 605 PRO B CA 1
ATOM 1996 C C . PRO B 2 161 ? 1.505 -1.449 25.538 1.00 18.79 605 PRO B C 1
ATOM 1997 O O . PRO B 2 161 ? 1.332 -0.726 26.544 1.00 21.43 605 PRO B O 1
ATOM 2001 N N . PRO B 2 162 ? 1.076 -2.745 25.491 1.00 20.66 606 PRO B N 1
ATOM 2002 C CA . PRO B 2 162 ? 1.407 -3.703 24.464 1.00 19.04 606 PRO B CA 1
ATOM 2003 C C . PRO B 2 162 ? 0.348 -3.838 23.364 1.00 16.91 606 PRO B C 1
ATOM 2004 O O . PRO B 2 162 ? 0.380 -4.820 22.626 1.00 17.28 606 PRO B O 1
ATOM 2008 N N . TYR B 2 163 ? -0.580 -2.878 23.194 1.00 15.20 607 TYR B N 1
ATOM 2009 C CA . TYR B 2 163 ? -1.621 -3.132 22.217 1.00 14.09 607 TYR B CA 1
ATOM 2010 C C . TYR B 2 163 ? -1.040 -3.272 20.822 1.00 15.05 607 TYR B C 1
ATOM 2011 O O . TYR B 2 163 ? -0.046 -2.604 20.460 1.00 14.81 607 TYR B O 1
ATOM 2020 N N . PRO B 2 164 ? -1.740 -4.045 19.984 1.00 13.83 608 PRO B N 1
ATOM 2021 C CA . PRO B 2 164 ? -1.243 -4.255 18.613 1.00 13.76 608 PRO B CA 1
ATOM 2022 C C . PRO B 2 164 ? -1.564 -3.030 17.768 1.00 13.78 608 PRO B C 1
ATOM 2023 O O . PRO B 2 164 ? -2.705 -2.629 17.683 1.00 14.54 608 PRO B O 1
ATOM 2027 N N . ARG B 2 165 ? -0.523 -2.436 17.159 1.00 14.65 609 ARG B N 1
ATOM 2028 C CA A ARG B 2 165 ? -0.651 -1.230 16.378 0.50 15.26 609 ARG B CA 1
ATOM 2029 C CA B ARG B 2 165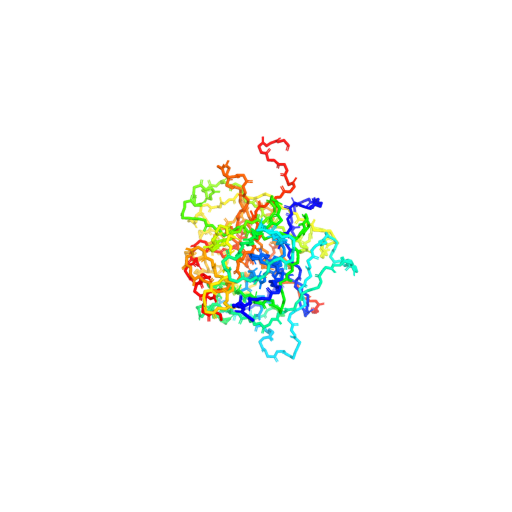 ? -0.689 -1.216 16.409 0.50 14.70 609 ARG B CA 1
ATOM 2030 C C . ARG B 2 165 ? -1.297 -1.520 15.029 1.00 14.95 609 ARG B C 1
ATOM 2031 O O . ARG B 2 165 ? -1.239 -2.617 14.521 1.00 16.56 609 ARG B O 1
ATOM 2046 N N . GLY B 2 166 ? -1.900 -0.541 14.454 1.00 13.89 610 GLY B N 1
ATOM 2047 C CA . GLY B 2 166 ? -2.444 -0.670 13.144 1.00 13.72 610 GLY B CA 1
ATOM 2048 C C . GLY B 2 166 ? -3.806 -1.332 13.143 1.00 13.71 610 GLY B C 1
ATOM 2049 O O . GLY B 2 166 ? -4.338 -1.639 12.077 1.00 19.08 610 GLY B O 1
ATOM 2050 N N . SER B 2 167 ? -4.438 -1.479 14.321 1.00 12.62 611 SER B N 1
ATOM 2051 C CA . SER B 2 167 ? -5.745 -2.144 14.476 1.00 15.17 611 SER B CA 1
ATOM 2052 C C . SER B 2 167 ? -6.932 -1.207 14.182 1.00 13.63 611 SER B C 1
ATOM 2053 O O . SER B 2 167 ? -7.956 -1.683 13.684 1.00 15.06 611 SER B O 1
ATOM 2056 N N . VAL B 2 168 ? -6.780 0.082 14.461 1.00 13.16 612 VAL B N 1
ATOM 2057 C CA . VAL B 2 168 ? -7.846 1.021 14.347 1.00 12.21 612 VAL B CA 1
ATOM 2058 C C . VAL B 2 168 ? -7.744 1.722 12.968 1.00 14.01 612 VAL B C 1
ATOM 2059 O O . VAL B 2 168 ? -6.697 2.324 12.611 1.00 18.04 612 VAL B O 1
ATOM 2063 N N . THR B 2 169 ? -8.785 1.615 12.138 1.00 13.04 613 THR B N 1
ATOM 2064 C CA . THR B 2 169 ? -8.776 2.263 10.814 1.00 14.93 613 THR B CA 1
ATOM 2065 C C . THR B 2 169 ? -9.760 3.411 10.747 1.00 13.30 613 THR B C 1
ATOM 2066 O O . THR B 2 169 ? -10.579 3.598 11.643 1.00 14.12 613 THR B O 1
ATOM 2070 N N . ALA B 2 170 ? -9.781 4.031 9.572 1.00 15.18 614 ALA B N 1
ATOM 2071 C CA . ALA B 2 170 ? -10.740 5.088 9.271 1.00 14.84 614 ALA B CA 1
ATOM 2072 C C . ALA B 2 170 ? -12.197 4.550 9.240 1.00 14.01 614 ALA B C 1
ATOM 2073 O O . ALA B 2 170 ? -13.108 5.354 9.294 1.00 15.09 614 ALA B O 1
ATOM 2075 N N . ASN B 2 171 ? -12.384 3.229 9.110 1.00 13.44 615 ASN B N 1
ATOM 2076 C CA . ASN B 2 171 ? -13.740 2.620 9.049 1.00 12.28 615 ASN B CA 1
ATOM 2077 C C . ASN B 2 171 ? -14.258 2.212 10.436 1.00 12.45 615 ASN B C 1
ATOM 2078 O O . ASN B 2 171 ? -15.144 1.367 10.528 1.00 12.59 615 ASN B O 1
ATOM 2083 N N . MET B 2 172 ? -13.608 2.755 11.460 1.00 10.76 616 MET B N 1
ATOM 2084 C CA . MET B 2 172 ? -13.991 2.481 12.815 1.00 11.48 616 MET B CA 1
ATOM 2085 C C . MET B 2 172 ? -14.174 3.769 13.589 1.00 11.48 616 MET B C 1
ATOM 2086 O O . MET B 2 172 ? -13.485 4.730 13.401 1.00 12.98 616 MET B O 1
ATOM 2091 N N . LEU B 2 173 ? -15.089 3.670 14.547 1.00 10.19 617 LEU B N 1
ATOM 2092 C CA . LEU B 2 173 ? -15.185 4.686 15.559 1.00 12.22 617 LEU B CA 1
ATOM 2093 C C . LEU B 2 173 ? -15.066 4.080 16.947 1.00 9.09 617 LEU B C 1
ATOM 2094 O O . LEU B 2 173 ? -15.268 2.883 17.159 1.00 12.18 617 LEU B O 1
ATOM 2099 N N . CYS B 2 174 ? -14.638 4.906 17.885 1.00 11.21 618 CYS B N 1
ATOM 2100 C CA . CYS B 2 174 ? -14.478 4.482 19.248 1.00 8.94 618 CYS B CA 1
ATOM 2101 C C . CYS B 2 174 ? -15.439 5.247 20.177 1.00 9.67 618 CYS B C 1
ATOM 2102 O O . CYS B 2 174 ? -15.776 6.367 19.890 1.00 9.56 618 CYS B O 1
ATOM 2105 N N . ALA B 2 175 ? -15.922 4.580 21.243 1.00 8.89 619 ALA B N 1
ATOM 2106 C CA . ALA B 2 175 ? -16.863 5.191 22.186 1.00 8.44 619 ALA B CA 1
ATOM 2107 C C . ALA B 2 175 ? -16.577 4.645 23.517 1.00 8.17 619 ALA B C 1
ATOM 2108 O O . ALA B 2 175 ? -16.275 3.450 23.653 1.00 10.06 619 ALA B O 1
ATOM 2110 N N . GLY B 2 176 ? -16.632 5.495 24.526 1.00 9.26 620 GLY B N 1
ATOM 2111 C CA . GLY B 2 176 ? -16.346 5.145 25.887 1.00 8.24 620 GLY B CA 1
ATOM 2112 C C . GLY B 2 176 ? -15.578 6.271 26.558 1.00 9.74 620 GLY B C 1
ATOM 2113 O O . GLY B 2 176 ? -15.273 7.323 25.964 1.00 11.32 620 GLY B O 1
ATOM 2114 N N . LEU B 2 177 ? -15.246 6.038 27.834 1.00 10.48 621 LEU B N 1
ATOM 2115 C CA . LEU B 2 177 ? -14.552 7.020 28.670 1.00 12.63 621 LEU B CA 1
ATOM 2116 C C . LEU B 2 177 ? -13.143 6.631 28.856 1.00 11.90 621 LEU B C 1
ATOM 2117 O O . LEU B 2 177 ? -12.779 5.431 28.907 1.00 12.20 621 LEU B O 1
ATOM 2122 N N . GLU B 2 178 ? -12.306 7.638 28.983 1.00 15.22 622 GLU B N 1
ATOM 2123 C CA . GLU B 2 178 ? -10.893 7.340 29.139 1.00 17.97 622 GLU B CA 1
ATOM 2124 C C . GLU B 2 178 ? -10.562 6.442 30.369 1.00 17.43 622 GLU B C 1
ATOM 2125 O O . GLU B 2 178 ? -9.685 5.578 30.292 1.00 18.08 622 GLU B O 1
ATOM 2131 N N . SER B 2 179 ? -11.327 6.635 31.430 1.00 15.30 623 SER B N 1
ATOM 2132 C CA . SER B 2 179 ? -11.235 5.885 32.707 1.00 13.68 623 SER B CA 1
ATOM 2133 C C . SER B 2 179 ? -11.690 4.443 32.653 1.00 13.11 623 SER B C 1
ATOM 2134 O O . SER B 2 179 ? -11.532 3.728 33.617 1.00 14.06 623 SER B O 1
ATOM 2137 N N . GLY B 2 180 ? -12.315 4.059 31.516 1.00 13.15 624 GLY B N 1
ATOM 2138 C CA . GLY B 2 180 ? -12.929 2.763 31.424 1.00 13.01 624 GLY B CA 1
ATOM 2139 C C . GLY B 2 180 ? -14.277 2.756 32.138 1.00 10.21 624 GLY B C 1
ATOM 2140 O O . GLY B 2 180 ? -14.907 3.779 32.327 1.00 16.03 624 GLY B O 1
ATOM 2141 N N . GLY B 2 181 ? -14.739 1.551 32.435 1.00 11.61 625 GLY B N 1
ATOM 2142 C CA . GLY B 2 181 ? -16.022 1.297 33.138 1.00 11.47 625 GLY B CA 1
ATOM 2143 C C . GLY B 2 181 ? -17.035 0.886 32.052 1.00 11.46 625 GLY B C 1
ATOM 2144 O O . GLY B 2 181 ? -17.049 -0.277 31.548 1.00 16.09 625 GLY B O 1
ATOM 2145 N N . LYS B 2 182 ? -17.779 1.824 31.591 1.00 11.68 626 LYS B N 1
ATOM 2146 C CA . LYS B 2 182 ? -18.909 1.649 30.683 1.00 10.22 626 LYS B CA 1
ATOM 2147 C C . LYS B 2 182 ? -18.409 1.137 29.307 1.00 10.61 626 LYS B C 1
ATOM 2148 O O . LYS B 2 182 ? -17.445 1.645 28.745 1.00 12.06 626 LYS B O 1
ATOM 2154 N N . ASP B 2 183 ? -19.016 0.058 28.827 1.00 10.14 627 ASP B N 1
ATOM 2155 C CA . ASP B 2 183 ? -18.478 -0.583 27.610 1.00 9.27 627 ASP B CA 1
ATOM 2156 C C . ASP B 2 183 ? -19.493 -1.631 27.094 1.00 9.38 627 ASP B C 1
ATOM 2157 O O . ASP B 2 183 ? -20.436 -1.994 27.785 1.00 9.98 627 ASP B O 1
ATOM 2162 N N . SER B 2 184 ? -19.282 -2.029 25.840 1.00 8.65 628 SER B N 1
ATOM 2163 C CA . SER B 2 184 ? -19.858 -3.214 25.255 1.00 8.23 628 SER B CA 1
ATOM 2164 C C . SER B 2 184 ? -18.918 -4.394 25.368 1.00 9.20 628 SER B C 1
ATOM 2165 O O . SER B 2 184 ? -17.707 -4.164 25.311 1.00 8.55 628 SER B O 1
ATOM 2168 N N . CYS B 2 185 ? -19.456 -5.605 25.603 1.00 8.10 629 CYS B N 1
ATOM 2169 C CA . CYS B 2 185 ? -18.610 -6.740 26.011 1.00 9.72 629 CYS B CA 1
ATOM 2170 C C . CYS B 2 185 ? -19.013 -8.004 25.235 1.00 8.39 629 CYS B C 1
ATOM 2171 O O . CYS B 2 185 ? -19.838 -7.974 24.326 1.00 9.49 629 CYS B O 1
ATOM 2174 N N . ARG B 2 186 ? -18.383 -9.137 25.545 1.00 9.56 630 ARG B N 1
ATOM 2175 C CA . ARG B 2 186 ? -18.690 -10.377 24.857 1.00 10.10 630 ARG B CA 1
ATOM 2176 C C . ARG B 2 186 ? -20.168 -10.708 24.962 1.00 9.66 630 ARG B C 1
ATOM 2177 O O . ARG B 2 186 ? -20.743 -10.741 26.061 1.00 9.85 630 ARG B O 1
ATOM 2185 N N . GLY B 2 187 ? -20.763 -10.971 23.764 1.00 9.17 631 GLY B N 1
ATOM 2186 C CA . GLY B 2 187 ? -22.182 -11.147 23.674 1.00 9.83 631 GLY B CA 1
ATOM 2187 C C . GLY B 2 187 ? -22.932 -9.984 23.072 1.00 8.25 631 GLY B C 1
ATOM 2188 O O . GLY B 2 187 ? -24.077 -10.101 22.695 1.00 9.20 631 GLY B O 1
ATOM 2189 N N . ASP B 2 188 ? -22.273 -8.812 23.086 1.00 8.60 632 ASP B N 1
ATOM 2190 C CA . ASP B 2 188 ? -22.823 -7.574 22.497 1.00 7.85 632 ASP B CA 1
ATOM 2191 C C . ASP B 2 188 ? -22.500 -7.358 21.019 1.00 8.82 632 ASP B C 1
ATOM 2192 O O . ASP B 2 188 ? -23.138 -6.538 20.374 1.00 8.88 632 ASP B O 1
ATOM 2197 N N . SER B 2 189 ? -21.539 -8.121 20.503 1.00 9.18 633 SER B N 1
ATOM 2198 C CA . SER B 2 189 ? -21.163 -8.066 19.092 1.00 8.71 633 SER B CA 1
ATOM 2199 C C . SER B 2 189 ? -22.347 -7.954 18.164 1.00 7.27 633 SER B C 1
ATOM 2200 O O . SER B 2 189 ? -23.276 -8.734 18.299 1.00 10.10 633 SER B O 1
ATOM 2203 N N . GLY B 2 190 ? -22.245 -7.067 17.174 1.00 8.34 634 GLY B N 1
ATOM 2204 C CA . GLY B 2 190 ? -23.253 -6.913 16.146 1.00 7.89 634 GLY B CA 1
ATOM 2205 C C . GLY B 2 190 ? -24.299 -5.907 16.513 1.00 8.38 634 GLY B C 1
ATOM 2206 O O . GLY B 2 190 ? -25.065 -5.500 15.638 1.00 10.10 634 GLY B O 1
ATOM 2207 N N . GLY B 2 191 ? -24.421 -5.512 17.794 1.00 8.30 635 GLY B N 1
ATOM 2208 C CA . GLY B 2 191 ? -25.447 -4.553 18.154 1.00 8.81 635 GLY B CA 1
ATOM 2209 C C . GLY B 2 191 ? -25.164 -3.171 17.578 1.00 7.90 635 GLY B C 1
ATOM 2210 O O . GLY B 2 191 ? -24.014 -2.785 17.317 1.00 8.71 635 GLY B O 1
ATOM 2211 N N . ALA B 2 192 ? -26.254 -2.420 17.424 1.00 8.82 636 ALA B N 1
ATOM 2212 C CA . ALA B 2 192 ? -26.162 -1.031 16.957 1.00 7.20 636 ALA B CA 1
ATOM 2213 C C . ALA B 2 192 ? -25.765 -0.064 18.086 1.00 7.55 636 ALA B C 1
ATOM 2214 O O . ALA B 2 192 ? -26.465 -0.038 19.120 1.00 8.65 636 ALA B O 1
ATOM 2216 N N . LEU B 2 193 ? -24.743 0.775 17.811 1.00 8.08 637 LEU B N 1
ATOM 2217 C CA . LEU B 2 193 ? -24.419 1.946 18.620 1.00 8.04 637 LEU B CA 1
ATOM 2218 C C . LEU B 2 193 ? -25.222 3.075 18.003 1.00 8.20 637 LEU B C 1
ATOM 2219 O O . LEU B 2 193 ? -24.950 3.453 16.825 1.00 8.47 637 LEU B O 1
ATOM 2224 N N . VAL B 2 194 ? -26.240 3.580 18.730 1.00 7.69 638 VAL B N 1
ATOM 2225 C CA . VAL B 2 194 ? -27.221 4.512 18.177 1.00 8.54 638 VAL B CA 1
ATOM 2226 C C . VAL B 2 194 ? -27.112 5.917 18.707 1.00 8.36 638 VAL B C 1
ATOM 2227 O O . VAL B 2 194 ? -26.574 6.135 19.822 1.00 8.04 638 VAL B O 1
ATOM 2231 N N . PHE B 2 195 ? -27.593 6.849 17.882 1.00 8.60 639 PHE B N 1
ATOM 2232 C CA . PHE B 2 195 ? -27.532 8.250 18.151 1.00 8.75 639 PHE B CA 1
ATOM 2233 C C . PHE B 2 195 ? -28.913 8.858 17.793 1.00 9.86 639 PHE B C 1
ATOM 2234 O O . PHE B 2 195 ? -29.566 8.377 16.874 1.00 9.95 639 PHE B O 1
ATOM 2242 N N . LEU B 2 196 ? -29.259 9.934 18.478 1.00 9.31 640 LEU B N 1
ATOM 2243 C CA . LEU B 2 196 ? -30.472 10.682 18.223 1.00 9.71 640 LEU B CA 1
ATOM 2244 C C . LEU B 2 196 ? -30.211 11.811 17.219 1.00 10.82 640 LEU B C 1
ATOM 2245 O O . LEU B 2 196 ? -29.314 12.660 17.396 1.00 12.34 640 LEU B O 1
ATOM 2250 N N . ASP B 2 197 ? -31.023 11.843 16.149 1.00 10.97 641 ASP B N 1
ATOM 2251 C CA . ASP B 2 197 ? -31.088 13.040 15.275 1.00 12.60 641 ASP B CA 1
ATOM 2252 C C . ASP B 2 197 ? -32.101 13.945 15.930 1.00 13.80 641 ASP B C 1
ATOM 2253 O O . ASP B 2 197 ? -33.257 13.613 16.029 1.00 15.05 641 ASP B O 1
ATOM 2258 N N . SER B 2 198 ? -31.637 15.043 16.542 1.00 15.14 642 SER B N 1
ATOM 2259 C CA . SER B 2 198 ? -32.556 15.837 17.357 1.00 18.78 642 SER B CA 1
ATOM 2260 C C . SER B 2 198 ? -33.483 16.719 16.462 1.00 18.93 642 SER B C 1
ATOM 2261 O O . SER B 2 198 ? -34.415 17.316 16.968 1.00 23.30 642 SER B O 1
ATOM 2264 N N . GLU B 2 199 ? -33.217 16.804 15.156 1.00 21.07 643 GLU B N 1
ATOM 2265 C CA . GLU B 2 199 ? -34.061 17.558 14.221 1.00 22.35 643 GLU B CA 1
ATOM 2266 C C . GLU B 2 199 ? -35.292 16.680 13.958 1.00 23.27 643 GLU B C 1
ATOM 2267 O O . GLU B 2 199 ? -36.422 17.145 14.120 1.00 26.86 643 GLU B O 1
ATOM 2273 N N . THR B 2 200 ? -35.084 15.397 13.633 1.00 20.13 644 THR B N 1
ATOM 2274 C CA . THR B 2 200 ? -36.243 14.502 13.383 1.00 21.34 644 THR B CA 1
ATOM 2275 C C . THR B 2 200 ? -36.813 13.795 14.618 1.00 20.29 644 THR B C 1
ATOM 2276 O O . THR B 2 200 ? -37.873 13.203 14.554 1.00 20.41 644 THR B O 1
ATOM 2280 N N . GLU B 2 201 ? -36.058 13.763 15.699 1.00 18.54 645 GLU B N 1
ATOM 2281 C CA . GLU B 2 201 ? -36.294 13.006 16.910 1.00 18.98 645 GLU B CA 1
ATOM 2282 C C . GLU B 2 201 ? -36.390 11.522 16.666 1.00 17.75 645 GLU B C 1
ATOM 2283 O O . GLU B 2 201 ? -37.038 10.811 17.395 1.00 18.51 645 GLU B O 1
ATOM 2289 N N . ARG B 2 202 ? -35.616 11.058 15.682 1.00 14.83 646 ARG B N 1
ATOM 2290 C CA . ARG B 2 202 ? -35.497 9.655 15.352 1.00 11.46 646 ARG B CA 1
ATOM 2291 C C . ARG B 2 202 ? -34.065 9.197 15.513 1.00 9.79 646 ARG B C 1
ATOM 2292 O O . ARG B 2 202 ? -33.099 9.905 15.281 1.00 13.86 646 ARG B O 1
ATOM 2300 N N . TRP B 2 203 ? -33.927 7.962 15.986 1.00 9.19 647 TRP B N 1
ATOM 2301 C CA . TRP B 2 203 ? -32.709 7.309 16.235 1.00 8.96 647 TRP B CA 1
ATOM 2302 C C . TRP B 2 203 ? -32.116 6.636 14.955 1.00 8.17 647 TRP B C 1
ATOM 2303 O O . TRP B 2 203 ? -32.852 6.135 14.104 1.00 9.50 647 TRP B O 1
ATOM 2314 N N . PHE B 2 204 ? -30.776 6.729 14.811 1.00 9.05 648 PHE B N 1
ATOM 2315 C CA . PHE B 2 204 ? -30.042 6.119 13.737 1.00 9.05 648 PHE B CA 1
ATOM 2316 C C . PHE B 2 204 ? -28.860 5.321 14.285 1.00 8.58 648 PHE B C 1
ATOM 2317 O O . PHE B 2 204 ? -28.329 5.562 15.388 1.00 8.58 648 PHE B O 1
ATOM 2325 N N . VAL B 2 205 ? -28.364 4.395 13.461 1.00 9.41 649 VAL B N 1
ATOM 2326 C CA . VAL B 2 205 ? -27.162 3.598 13.781 1.00 8.85 649 VAL B CA 1
ATOM 2327 C C . VAL B 2 205 ? -25.882 4.250 13.300 1.00 8.79 649 VAL B C 1
ATOM 2328 O O . VAL B 2 205 ? -25.700 4.493 12.085 1.00 10.30 649 VAL B O 1
ATOM 2332 N N . GLY B 2 206 ? -24.983 4.595 14.249 1.00 8.51 650 GLY B N 1
ATOM 2333 C CA . GLY B 2 206 ? -23.665 5.129 13.862 1.00 8.98 650 GLY B CA 1
ATOM 2334 C C . GLY B 2 206 ? -22.590 4.065 13.878 1.00 8.02 650 GLY B C 1
ATOM 2335 O O . GLY B 2 206 ? -21.638 4.185 13.118 1.00 9.90 650 GLY B O 1
ATOM 2336 N N . GLY B 2 207 ? -22.704 3.061 14.734 1.00 8.82 651 GLY B N 1
ATOM 2337 C CA . GLY B 2 207 ? -21.677 2.030 14.907 1.00 8.49 651 GLY B CA 1
ATOM 2338 C C . GLY B 2 207 ? -22.227 0.664 15.020 1.00 7.99 651 GLY B C 1
ATOM 2339 O O . GLY B 2 207 ? -23.384 0.483 15.376 1.00 8.81 651 GLY B O 1
ATOM 2340 N N . ILE B 2 208 ? -21.410 -0.379 14.808 1.00 7.91 652 ILE B N 1
ATOM 2341 C CA . ILE B 2 208 ? -21.735 -1.788 15.105 1.00 8.76 652 ILE B CA 1
ATOM 2342 C C . ILE B 2 208 ? -20.686 -2.269 16.113 1.00 9.94 652 ILE B C 1
ATOM 2343 O O . ILE B 2 208 ? -19.503 -2.117 15.878 1.00 9.30 652 ILE B O 1
ATOM 2348 N N . VAL B 2 209 ? -21.157 -2.904 17.200 1.00 8.74 653 VAL B N 1
ATOM 2349 C CA . VAL B 2 209 ? -20.225 -3.411 18.183 1.00 8.20 653 VAL B CA 1
ATOM 2350 C C . VAL B 2 209 ? -19.295 -4.391 17.483 1.00 9.18 653 VAL B C 1
ATOM 2351 O O . VAL B 2 209 ? -19.769 -5.432 16.925 1.00 9.81 653 VAL B O 1
ATOM 2355 N N . SER B 2 210 ? -17.993 -4.151 17.596 1.00 8.90 654 SER B N 1
ATOM 2356 C CA . SER B 2 210 ? -16.989 -4.933 16.831 1.00 9.53 654 SER B CA 1
ATOM 2357 C C . SER B 2 210 ? -15.904 -5.575 17.721 1.00 8.74 654 SER B C 1
ATOM 2358 O O . SER B 2 210 ? -15.848 -6.789 17.846 1.00 10.09 654 SER B O 1
ATOM 2361 N N . TRP B 2 211 ? -15.073 -4.771 18.399 1.00 9.19 655 TRP B N 1
ATOM 2362 C CA . TRP B 2 211 ? -13.909 -5.268 19.138 1.00 7.96 655 TRP B CA 1
ATOM 2363 C C . TRP B 2 211 ? -13.442 -4.265 20.204 1.00 8.56 655 TRP B C 1
ATOM 2364 O O . TRP B 2 211 ? -13.984 -3.183 20.337 1.00 9.14 655 TRP B O 1
ATOM 2375 N N . GLY B 2 212 ? -12.511 -4.754 21.057 1.00 8.93 656 GLY B N 1
ATOM 2376 C CA . GLY B 2 212 ? -11.885 -3.978 22.067 1.00 9.37 656 GLY B CA 1
ATOM 2377 C C . GLY B 2 212 ? -10.883 -4.852 22.782 1.00 9.81 656 GLY B C 1
ATOM 2378 O O . GLY B 2 212 ? -10.539 -5.936 22.324 1.00 11.00 656 GLY B O 1
ATOM 2379 N N . SER B 2 213 ? -10.371 -4.334 23.904 1.00 11.36 657 SER B N 1
ATOM 2380 C CA . SER B 2 213 ? -9.555 -5.191 24.718 1.00 10.79 657 SER B CA 1
ATOM 2381 C C . SER B 2 213 ? -10.253 -6.487 25.061 1.00 13.34 657 SER B C 1
ATOM 2382 O O . SER B 2 213 ? -11.489 -6.563 25.146 1.00 12.80 657 SER B O 1
ATOM 2385 N N . MET B 2 214 ? -9.457 -7.508 25.235 1.00 15.00 658 MET B N 1
ATOM 2386 C CA . MET B 2 214 ? -10.029 -8.781 25.763 1.00 17.09 658 MET B CA 1
ATOM 2387 C C . MET B 2 214 ? -10.781 -8.572 27.076 1.00 15.85 658 MET B C 1
ATOM 2388 O O . MET B 2 214 ? -11.744 -9.305 27.366 1.00 17.75 658 MET B O 1
ATOM 2393 N N . ASN B 2 215 ? -10.346 -7.538 27.836 1.00 15.34 659 ASN B N 1
ATOM 2394 C CA . ASN B 2 215 ? -10.974 -7.247 29.133 1.00 17.00 659 ASN B CA 1
ATOM 2395 C C . ASN B 2 215 ? -11.868 -6.021 29.005 1.00 16.59 659 ASN B C 1
ATOM 2396 O O . ASN B 2 215 ? -11.389 -4.892 28.970 1.00 16.38 659 ASN B O 1
ATOM 2401 N N . CYS B 2 216 ? -13.179 -6.254 29.028 1.00 14.54 660 CYS B N 1
ATOM 2402 C CA A CYS B 2 216 ? -14.030 -5.065 28.702 0.50 13.34 660 CYS B CA 1
ATOM 2403 C CA B CYS B 2 216 ? -14.160 -5.236 28.852 0.50 11.97 660 CYS B CA 1
ATOM 2404 C C . CYS B 2 216 ? -14.040 -4.121 29.895 1.00 12.23 660 CYS B C 1
ATOM 2405 O O . CYS B 2 216 ? -13.813 -4.467 31.074 1.00 14.20 660 CYS B O 1
ATOM 2410 N N . GLY B 2 217 ? -14.291 -2.855 29.539 1.00 12.13 661 GLY B N 1
ATOM 2411 C CA . GLY B 2 217 ? -14.325 -1.782 30.475 1.00 14.78 661 GLY B CA 1
ATOM 2412 C C . GLY B 2 217 ? -12.990 -1.388 31.097 1.00 12.99 661 GLY B C 1
ATOM 2413 O O . GLY B 2 217 ? -12.939 -0.577 31.993 1.00 15.65 661 GLY B O 1
ATOM 2414 N N . GLU B 2 218 ? -11.900 -1.910 30.559 1.00 12.88 662 GLU B N 1
ATOM 2415 C CA A GLU B 2 218 ? -10.558 -1.602 31.037 0.50 14.24 662 GLU B CA 1
ATOM 2416 C CA B GLU B 2 218 ? -10.635 -1.553 31.200 0.50 13.34 662 GLU B CA 1
ATOM 2417 C C . GLU B 2 218 ? -10.240 -0.106 30.764 1.00 11.76 662 GLU B C 1
ATOM 2418 O O . GLU B 2 218 ? -10.536 0.377 29.683 1.00 13.35 662 GLU B O 1
ATOM 2429 N N . ALA B 2 219 ? -9.558 0.591 31.691 1.00 13.11 663 ALA B N 1
ATOM 2430 C CA . ALA B 2 219 ? -9.019 1.926 31.426 1.00 12.59 663 ALA B CA 1
ATOM 2431 C C . ALA B 2 219 ? -7.916 1.735 30.334 1.00 14.35 663 ALA B C 1
ATOM 2432 O O . ALA B 2 219 ? -7.211 0.746 30.295 1.00 15.48 663 ALA B O 1
ATOM 2434 N N . GLY B 2 220 ? -7.723 2.764 29.517 1.00 13.30 664 GLY B N 1
ATOM 2435 C CA . GLY B 2 220 ? -6.664 2.814 28.493 1.00 15.68 664 GLY B CA 1
ATOM 2436 C C . GLY B 2 220 ? -7.065 2.186 27.169 1.00 12.67 664 GLY B C 1
ATOM 2437 O O . GLY B 2 220 ? -6.248 2.134 26.255 1.00 15.95 664 GLY B O 1
ATOM 2438 N N . GLN B 2 221 ? -8.298 1.751 27.054 1.00 11.80 665 GLN B N 1
ATOM 2439 C CA . GLN B 2 221 ? -8.833 1.303 25.815 1.00 11.99 665 GLN B CA 1
ATOM 2440 C C . GLN B 2 221 ? -10.265 1.800 25.710 1.00 10.68 665 GLN B C 1
ATOM 2441 O O . GLN B 2 221 ? -10.834 2.375 26.648 1.00 13.06 665 GLN B O 1
ATOM 2447 N N . TYR B 2 222 ? -10.861 1.622 24.537 1.00 10.44 666 TYR B N 1
ATOM 2448 C CA . TYR B 2 222 ? -12.275 2.056 24.219 1.00 9.77 666 TYR B CA 1
ATOM 2449 C C . TYR B 2 222 ? -12.912 0.987 23.366 1.00 10.15 666 TYR B C 1
ATOM 2450 O O . TYR B 2 222 ? -12.218 0.338 22.587 1.00 10.06 666 TYR B O 1
ATOM 2459 N N . GLY B 2 223 ? -14.221 0.863 23.434 1.00 9.14 667 GLY B N 1
ATOM 2460 C CA . GLY B 2 223 ? -14.886 -0.034 22.556 1.00 9.35 667 GLY B CA 1
ATOM 2461 C C . GLY B 2 223 ? -14.671 0.536 21.136 1.00 10.11 667 GLY B C 1
ATOM 2462 O O . GLY B 2 223 ? -14.791 1.771 20.907 1.00 9.45 667 GLY B O 1
ATOM 2463 N N . VAL B 2 224 ? -14.539 -0.367 20.181 1.00 8.52 668 VAL B N 1
ATOM 2464 C CA . VAL B 2 224 ? -14.370 -0.037 18.778 1.00 9.30 668 VAL B CA 1
ATOM 2465 C C . VAL B 2 224 ? -15.552 -0.571 18.002 1.00 8.05 668 VAL B C 1
ATOM 2466 O O . VAL B 2 224 ? -15.993 -1.716 18.236 1.00 9.02 668 VAL B O 1
ATOM 2470 N N . TYR B 2 225 ? -16.081 0.249 17.109 1.00 8.98 669 TYR B N 1
ATOM 2471 C CA . TYR B 2 225 ? -17.331 0.004 16.478 1.00 9.75 669 TYR B CA 1
ATOM 2472 C C . TYR B 2 225 ? -17.140 0.224 14.972 1.00 10.22 669 TYR B C 1
ATOM 2473 O O . TYR B 2 225 ? -16.462 1.201 14.561 1.00 10.80 669 TYR B O 1
ATOM 2482 N N . THR B 2 226 ? -17.744 -0.589 14.090 1.00 8.61 670 THR B N 1
ATOM 2483 C CA . THR B 2 226 ? -17.691 -0.264 12.639 1.00 9.34 670 THR B CA 1
ATOM 2484 C C . THR B 2 226 ? -18.445 1.028 12.354 1.00 8.02 670 THR B C 1
ATOM 2485 O O . THR B 2 226 ? -19.515 1.206 12.913 1.00 10.00 670 THR B O 1
ATOM 2489 N N . LYS B 2 227 ? -17.832 1.911 11.552 1.00 9.52 671 LYS B N 1
ATOM 2490 C CA . LYS B 2 227 ? -18.342 3.219 11.284 1.00 9.68 671 LYS B CA 1
ATOM 2491 C C . LYS B 2 227 ? -19.300 3.092 10.092 1.00 9.29 671 LYS B C 1
ATOM 2492 O O . LYS B 2 227 ? -18.929 3.093 8.923 1.00 10.82 671 LYS B O 1
ATOM 2498 N N . VAL B 2 228 ? -20.585 3.008 10.443 1.00 11.30 672 VAL B N 1
ATOM 2499 C CA . VAL B 2 228 ? -21.595 2.694 9.471 1.00 10.16 672 VAL B CA 1
ATOM 2500 C C . VAL B 2 228 ? -21.738 3.711 8.347 1.00 11.14 672 VAL B C 1
ATOM 2501 O O . VAL B 2 228 ? -22.048 3.309 7.234 1.00 11.50 672 VAL B O 1
ATOM 2505 N N . ILE B 2 229 ? -21.569 5.006 8.639 1.00 12.21 673 ILE B N 1
ATOM 2506 C CA . ILE B 2 229 ? -21.668 6.009 7.583 1.00 13.90 673 ILE B CA 1
ATOM 2507 C C . ILE B 2 229 ? -20.704 5.796 6.415 1.00 14.38 673 ILE B C 1
ATOM 2508 O O . ILE B 2 229 ? -21.065 6.169 5.266 1.00 17.61 673 ILE B O 1
ATOM 2513 N N . ASN B 2 230 ? -19.621 5.040 6.654 1.00 11.91 674 ASN B N 1
ATOM 2514 C CA . ASN B 2 230 ? -18.722 4.762 5.555 1.00 13.75 674 ASN B CA 1
ATOM 2515 C C . ASN B 2 230 ? -19.180 3.645 4.612 1.00 13.61 674 ASN B C 1
ATOM 2516 O O . ASN B 2 230 ? -18.474 3.333 3.649 1.00 17.67 674 ASN B O 1
ATOM 2521 N N . TYR B 2 231 ? -20.292 2.977 4.932 1.00 13.19 675 TYR B N 1
ATOM 2522 C CA . TYR B 2 231 ? -20.803 1.810 4.227 1.00 12.58 675 TYR B CA 1
ATOM 2523 C C . TYR B 2 231 ? -22.138 2.034 3.542 1.00 13.83 675 TYR B C 1
ATOM 2524 O O . TYR B 2 231 ? -22.812 1.053 3.147 1.00 13.12 675 TYR B O 1
ATOM 2533 N N . ILE B 2 232 ? -22.616 3.272 3.514 1.00 14.11 676 ILE B N 1
ATOM 2534 C CA . ILE B 2 232 ? -23.966 3.495 2.988 1.00 15.05 676 ILE B CA 1
ATOM 2535 C C . ILE B 2 232 ? -24.114 3.039 1.529 1.00 14.23 676 ILE B C 1
ATOM 2536 O O . ILE B 2 232 ? -25.058 2.364 1.236 1.00 15.00 676 ILE B O 1
ATOM 2541 N N . PRO 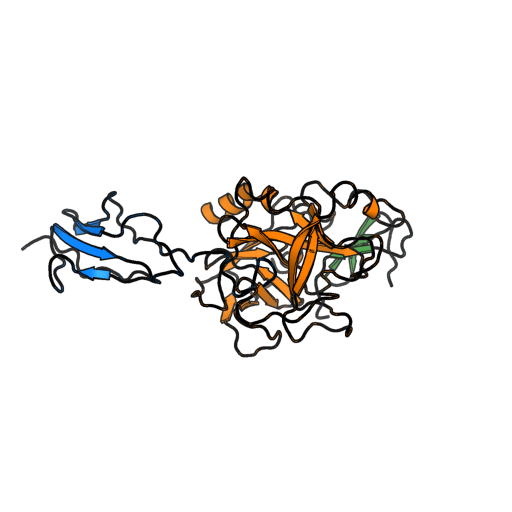B 2 233 ? -23.144 3.334 0.633 1.00 17.39 677 PRO B N 1
ATOM 2542 C CA . PRO B 2 233 ? -23.335 2.789 -0.720 1.00 17.37 677 PRO B CA 1
ATOM 2543 C C . PRO B 2 233 ? -23.332 1.272 -0.777 1.00 17.98 677 PRO B C 1
ATOM 2544 O O . PRO B 2 233 ? -24.164 0.699 -1.501 1.00 18.38 677 PRO B O 1
ATOM 2548 N N . TRP B 2 234 ? -22.435 0.632 0.004 1.00 14.72 678 TRP B N 1
ATOM 2549 C CA . TRP B 2 234 ? -22.406 -0.837 0.074 1.00 17.25 678 TRP B CA 1
ATOM 2550 C C . TRP B 2 234 ? -23.769 -1.405 0.540 1.00 16.62 678 TRP B C 1
ATOM 2551 O O . TRP B 2 234 ? -24.320 -2.344 -0.051 1.00 16.25 678 TRP B O 1
ATOM 2562 N N . ILE B 2 235 ? -24.319 -0.810 1.605 1.00 14.80 679 ILE B N 1
ATOM 2563 C CA . ILE B 2 235 ? -25.614 -1.271 2.161 1.00 14.15 679 ILE B CA 1
ATOM 2564 C C . ILE B 2 235 ? -26.701 -1.141 1.099 1.00 16.49 679 ILE B C 1
ATOM 2565 O O . ILE B 2 235 ? -27.426 -2.068 0.812 1.00 18.21 679 ILE B O 1
ATOM 2570 N N . GLU B 2 236 ? -26.763 0.066 0.538 1.00 18.30 680 GLU B N 1
ATOM 2571 C CA . GLU B 2 236 ? -27.771 0.351 -0.458 1.00 21.14 680 GLU B CA 1
ATOM 2572 C C . GLU B 2 236 ? -27.691 -0.594 -1.655 1.00 22.88 680 GLU B C 1
ATOM 2573 O O . GLU B 2 236 ? -28.715 -1.086 -2.162 1.00 27.71 680 GLU B O 1
ATOM 2579 N N . ASN B 2 237 ? -26.492 -0.807 -2.149 1.00 23.14 681 ASN B N 1
ATOM 2580 C CA . ASN B 2 237 ? -26.284 -1.713 -3.330 1.00 25.77 681 ASN B CA 1
ATOM 2581 C C . ASN B 2 237 ? -26.646 -3.195 -3.007 1.00 27.03 681 ASN B C 1
ATOM 2582 O O . ASN B 2 237 ? -27.242 -3.896 -3.822 1.00 28.76 681 ASN B O 1
ATOM 2587 N N . ILE B 2 238 ? -26.425 -3.631 -1.751 1.00 22.26 682 ILE B N 1
ATOM 2588 C CA . ILE B 2 238 ? -26.804 -4.993 -1.363 1.00 24.77 682 ILE B CA 1
ATOM 2589 C C . ILE B 2 238 ? -28.337 -5.061 -1.353 1.00 25.50 682 ILE B C 1
ATOM 2590 O O . ILE B 2 238 ? -28.895 -5.988 -1.890 1.00 29.43 682 ILE B O 1
ATOM 2595 N N . ILE B 2 239 ? -29.030 -4.082 -0.771 1.00 26.02 683 ILE B N 1
ATOM 2596 C CA . ILE B 2 239 ? -30.490 -4.171 -0.548 1.00 29.75 683 ILE B CA 1
ATOM 2597 C C . ILE B 2 239 ? -31.254 -3.925 -1.887 1.00 33.69 683 ILE B C 1
ATOM 2598 O O . ILE B 2 239 ? -32.441 -4.346 -2.030 1.00 36.08 683 ILE B O 1
ATOM 2603 N N . SER B 2 240 ? -30.562 -3.308 -2.854 1.00 35.31 684 SER B N 1
ATOM 2604 C CA . SER B 2 240 ? -31.022 -3.228 -4.287 1.00 38.10 684 SER B CA 1
ATOM 2605 C C . SER B 2 240 ? -30.738 -4.424 -5.184 1.00 41.82 684 SER B C 1
ATOM 2606 O O . SER B 2 240 ? -31.648 -4.919 -5.877 1.00 43.98 684 SER B O 1
ATOM 2609 N N . ASP B 2 241 ? -29.460 -4.804 -5.248 1.00 43.55 685 ASP B N 1
ATOM 2610 C CA . ASP B 2 241 ? -28.995 -5.944 -6.017 1.00 45.04 685 ASP B CA 1
ATOM 2611 C C . ASP B 2 241 ? -29.770 -7.225 -5.666 1.00 45.66 685 ASP B C 1
ATOM 2612 O O . ASP B 2 241 ? -29.727 -8.207 -6.434 1.00 48.47 685 ASP B O 1
ATOM 2617 N N . PHE B 2 242 ? -30.477 -7.223 -4.517 1.00 44.74 686 PHE B N 1
ATOM 2618 C CA . PHE B 2 242 ? -30.949 -8.473 -3.953 1.00 42.17 686 PHE B CA 1
ATOM 2619 C C . PHE B 2 242 ? -31.823 -9.298 -4.963 1.00 44.22 686 PHE B C 1
ATOM 2620 O O . PHE B 2 242 ? -32.773 -8.743 -5.523 1.00 43.35 686 PHE B O 1
ATOM 2629 N N . GLU C 3 4 ? -4.945 -13.171 30.880 0.00 45.33 1 GLU I N 1
ATOM 2630 C CA . GLU C 3 4 ? -5.525 -14.336 30.742 1.00 46.21 1 GLU I CA 1
ATOM 2631 C C . GLU C 3 4 ? -5.344 -15.003 29.350 1.00 42.59 1 GLU I C 1
ATOM 2632 O O . GLU C 3 4 ? -6.216 -15.765 28.888 1.00 42.71 1 GLU I O 1
ATOM 2638 N N . VAL C 3 5 ? -4.200 -14.737 28.702 1.00 39.72 2 VAL I N 1
ATOM 2639 C CA . VAL C 3 5 ? -3.936 -15.173 27.311 1.00 36.65 2 VAL I CA 1
ATOM 2640 C C . VAL C 3 5 ? -2.412 -15.197 27.009 1.00 36.59 2 VAL I C 1
ATOM 2641 O O . VAL C 3 5 ? -1.664 -14.429 27.574 1.00 38.47 2 VAL I O 1
ATOM 2645 N N . THR C 3 6 ? -1.989 -16.117 26.153 1.00 35.99 3 THR I N 1
ATOM 2646 C CA . THR C 3 6 ? -0.620 -16.233 25.664 1.00 37.16 3 THR I CA 1
ATOM 2647 C C . THR C 3 6 ? -0.722 -16.437 24.158 1.00 35.93 3 THR I C 1
ATOM 2648 O O . THR C 3 6 ? -1.559 -17.211 23.698 1.00 36.18 3 THR I O 1
ATOM 2652 N N . CYS C 3 7 ? 0.072 -15.688 23.386 1.00 34.38 4 CYS I N 1
ATOM 2653 C CA . CYS C 3 7 ? -0.062 -15.650 21.914 1.00 32.10 4 CYS I CA 1
ATOM 2654 C C . CYS C 3 7 ? 1.209 -15.096 21.262 1.00 31.02 4 CYS I C 1
ATOM 2655 O O . CYS C 3 7 ? 2.073 -14.586 21.954 1.00 32.40 4 CYS I O 1
ATOM 2658 N N . GLU C 3 8 ? 1.271 -15.192 19.930 1.00 31.98 5 GLU I N 1
ATOM 2659 C CA A GLU C 3 8 ? 2.395 -14.668 19.118 0.50 33.96 5 GLU I CA 1
ATOM 2660 C CA B GLU C 3 8 ? 2.365 -14.701 19.104 0.50 34.69 5 GLU I CA 1
ATOM 2661 C C . GLU C 3 8 ? 2.208 -13.196 18.668 1.00 33.03 5 GLU I C 1
ATOM 2662 O O . GLU C 3 8 ? 1.298 -12.877 17.907 1.00 32.17 5 GLU I O 1
ATOM 2673 N N . PRO C 3 9 ? 3.138 -12.280 19.120 1.00 34.25 6 PRO I N 1
ATOM 2674 C CA . PRO C 3 9 ? 3.047 -10.852 18.772 1.00 32.21 6 PRO I CA 1
ATOM 2675 C C . PRO C 3 9 ? 2.689 -10.507 17.316 1.00 32.67 6 PRO I C 1
ATOM 2676 O O . PRO C 3 9 ? 3.303 -11.073 16.388 1.00 35.01 6 PRO I O 1
ATOM 2680 N N . GLY C 3 10 ? 1.681 -9.629 17.152 1.00 33.83 7 GLY I N 1
ATOM 2681 C CA . GLY C 3 10 ? 1.115 -9.155 15.854 1.00 32.23 7 GLY I CA 1
ATOM 2682 C C . GLY C 3 10 ? 0.118 -10.011 15.060 1.00 33.70 7 GLY I C 1
ATOM 2683 O O . GLY C 3 10 ? -0.634 -9.505 14.145 1.00 32.49 7 GLY I O 1
ATOM 2684 N N . THR C 3 11 ? 0.098 -11.300 15.369 1.00 27.85 8 THR I N 1
ATOM 2685 C CA . THR C 3 11 ? -0.730 -12.196 14.591 1.00 25.96 8 THR I CA 1
ATOM 2686 C C . THR C 3 11 ? -2.211 -12.042 14.972 1.00 22.98 8 THR I C 1
ATOM 2687 O O . THR C 3 11 ? -2.552 -11.545 16.044 1.00 24.99 8 THR I O 1
ATOM 2691 N N . THR C 3 12 ? -3.068 -12.444 14.053 1.00 23.53 9 THR I N 1
ATOM 2692 C CA . THR C 3 12 ? -4.490 -12.592 14.231 1.00 22.66 9 THR I CA 1
ATOM 2693 C C . THR C 3 12 ? -4.678 -14.070 14.523 1.00 23.07 9 THR I C 1
ATOM 2694 O O . THR C 3 12 ? -4.076 -14.925 13.843 1.00 24.07 9 THR I O 1
ATOM 2698 N N . PHE C 3 13 ? -5.391 -14.370 15.600 1.00 22.04 10 PHE I N 1
ATOM 2699 C CA . PHE C 3 13 ? -5.555 -15.735 16.038 1.00 20.99 10 PHE I CA 1
ATOM 2700 C C . PHE C 3 13 ? -6.933 -15.915 16.665 1.00 20.79 10 PHE I C 1
ATOM 2701 O O . PHE C 3 13 ? -7.595 -14.959 16.936 1.00 20.79 10 PHE I O 1
ATOM 2709 N N . LYS C 3 14 ? -7.399 -17.153 16.784 1.00 20.92 11 LYS I N 1
ATOM 2710 C CA . LYS C 3 14 ? -8.679 -17.436 17.387 1.00 18.91 11 LYS I CA 1
ATOM 2711 C C . LYS C 3 14 ? -8.517 -17.777 18.872 1.00 20.73 11 LYS I C 1
ATOM 2712 O O . LYS C 3 14 ? -7.673 -18.568 19.294 1.00 22.34 11 LYS I O 1
ATOM 2718 N N . ASP C 3 15 ? -9.377 -17.156 19.645 1.00 18.97 12 ASP I N 1
ATOM 2719 C CA . ASP C 3 15 ? -9.611 -17.428 21.048 1.00 17.86 12 ASP I CA 1
ATOM 2720 C C . ASP C 3 15 ? -11.039 -17.995 21.066 1.00 16.75 12 ASP I C 1
ATOM 2721 O O . ASP C 3 15 ? -12.012 -17.298 21.205 1.00 16.46 12 ASP I O 1
ATOM 2726 N N . LYS C 3 16 ? -11.074 -19.310 21.029 1.00 17.90 13 LYS I N 1
ATOM 2727 C CA A LYS C 3 16 ? -12.308 -20.062 20.824 0.50 16.07 13 LYS I CA 1
ATOM 2728 C CA B LYS C 3 16 ? -12.308 -20.041 20.835 0.50 17.00 13 LYS I CA 1
ATOM 2729 C C . LYS C 3 16 ? -13.066 -19.436 19.654 1.00 16.16 13 LYS I C 1
ATOM 2730 O O . LYS C 3 16 ? -12.582 -19.457 18.527 1.00 17.38 13 LYS I O 1
ATOM 2741 N N . CYS C 3 17 ? -14.215 -18.813 19.919 1.00 16.58 14 CYS I N 1
ATOM 2742 C CA . CYS C 3 17 ? -15.056 -18.296 18.829 1.00 15.71 14 CYS I CA 1
ATOM 2743 C C . CYS C 3 17 ? -14.752 -16.884 18.413 1.00 14.61 14 CYS I C 1
ATOM 2744 O O . CYS C 3 17 ? -15.307 -16.409 17.432 1.00 17.17 14 CYS I O 1
ATOM 2747 N N . ASN C 3 18 ? -13.849 -16.218 19.142 1.00 15.26 15 ASN I N 1
ATOM 2748 C CA . ASN C 3 18 ? -13.489 -14.859 18.850 1.00 15.23 15 ASN I CA 1
ATOM 2749 C C . ASN C 3 18 ? -12.171 -14.762 18.072 1.00 15.38 15 ASN I C 1
ATOM 2750 O O . ASN C 3 18 ? -11.332 -15.684 18.109 1.00 17.75 15 ASN I O 1
ATOM 2755 N N . THR C 3 19 ? -12.066 -13.677 17.320 1.00 13.99 16 THR I N 1
ATOM 2756 C CA . THR C 3 19 ? -10.861 -13.318 16.596 1.00 16.19 16 THR I CA 1
ATOM 2757 C C . THR C 3 19 ? -10.150 -12.235 17.359 1.00 13.18 16 THR I C 1
ATOM 2758 O O . THR C 3 19 ? -10.742 -11.241 17.786 1.00 13.57 16 THR I O 1
ATOM 2762 N N . CYS C 3 20 ? -8.877 -12.404 17.497 1.00 14.12 17 CYS I N 1
ATOM 2763 C CA . CYS C 3 20 ? -8.021 -11.507 18.288 1.00 13.70 17 CYS I CA 1
ATOM 2764 C C . CYS C 3 20 ? -6.784 -11.150 17.507 1.00 14.65 17 CYS I C 1
ATOM 2765 O O . CYS C 3 20 ? -6.310 -11.933 16.676 1.00 15.01 17 CYS I O 1
ATOM 2768 N N . ARG C 3 21 ? -6.150 -10.024 17.871 1.00 13.64 18 ARG I N 1
ATOM 2769 C CA . ARG C 3 21 ? -4.842 -9.656 17.407 1.00 14.46 18 ARG I CA 1
ATOM 2770 C C . ARG C 3 21 ? -3.966 -9.616 18.646 1.00 14.06 18 ARG I C 1
ATOM 2771 O O . ARG C 3 21 ? -4.335 -9.045 19.690 1.00 15.22 18 ARG I O 1
ATOM 2779 N N . CYS C 3 22 ? -2.812 -10.285 18.561 1.00 15.50 19 CYS I N 1
ATOM 2780 C CA . CYS C 3 22 ? -1.978 -10.389 19.737 1.00 17.44 19 CYS I CA 1
ATOM 2781 C C . CYS C 3 22 ? -1.120 -9.149 19.979 1.00 18.38 19 CYS I C 1
ATOM 2782 O O . CYS C 3 22 ? -0.490 -8.601 19.040 1.00 19.97 19 CYS I O 1
ATOM 2785 N N . GLY C 3 23 ? -1.003 -8.782 21.244 1.00 19.24 20 GLY I N 1
ATOM 2786 C CA . GLY C 3 23 ? -0.153 -7.694 21.679 1.00 20.73 20 GLY I CA 1
ATOM 2787 C C . GLY C 3 23 ? 1.315 -7.972 21.580 1.00 21.14 20 GLY I C 1
ATOM 2788 O O . GLY C 3 23 ? 1.745 -9.112 21.370 1.00 22.30 20 GLY I O 1
ATOM 2789 N N . SER C 3 24 ? 2.097 -6.884 21.682 1.00 20.46 21 SER I N 1
ATOM 2790 C CA . SER C 3 24 ? 3.542 -6.957 21.479 1.00 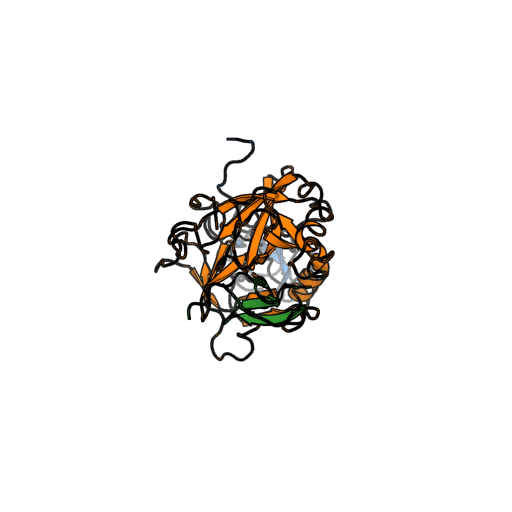25.42 21 SER I CA 1
ATOM 2791 C C . SER C 3 24 ? 4.288 -7.735 22.604 1.00 26.46 21 SER I C 1
ATOM 2792 O O . SER C 3 24 ? 5.418 -8.147 22.408 1.00 29.83 21 SER I O 1
ATOM 2795 N N . AS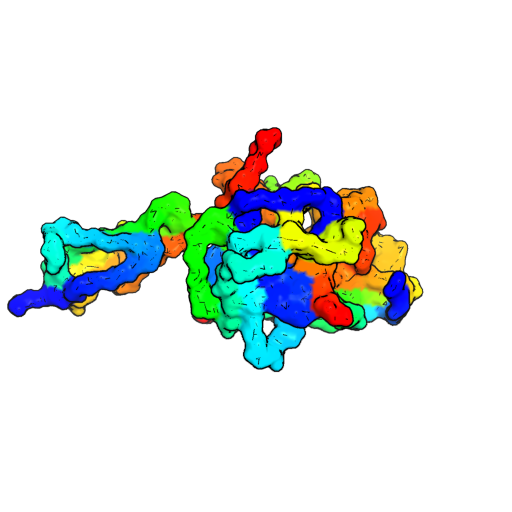P C 3 25 ? 3.606 -8.012 23.726 1.00 25.86 22 ASP I N 1
ATOM 2796 C CA . ASP C 3 25 ? 4.150 -8.794 24.870 1.00 26.46 22 ASP I CA 1
ATOM 2797 C C . ASP C 3 25 ? 3.832 -10.292 24.789 1.00 28.92 22 ASP I C 1
ATOM 2798 O O . ASP C 3 25 ? 4.301 -11.094 25.619 1.00 31.12 22 ASP I O 1
ATOM 2803 N N . GLY C 3 26 ? 3.029 -10.720 23.806 1.00 27.46 23 GLY I N 1
ATOM 2804 C CA . GLY C 3 26 ? 2.514 -12.099 23.765 1.00 27.52 23 GLY I CA 1
ATOM 2805 C C . GLY C 3 26 ? 1.638 -12.554 24.951 1.00 29.66 23 GLY I C 1
ATOM 2806 O O . GLY C 3 26 ? 1.431 -13.757 25.108 1.00 32.74 23 GLY I O 1
ATOM 2807 N N . LYS C 3 27 ? 1.133 -11.624 25.775 1.00 29.37 24 LYS I N 1
ATOM 2808 C CA . LYS C 3 27 ? 0.351 -11.945 27.022 1.00 30.76 24 LYS I CA 1
ATOM 2809 C C . LYS C 3 27 ? -0.918 -11.095 27.080 1.00 29.16 24 LYS I C 1
ATOM 2810 O O . LYS C 3 27 ? -1.474 -10.873 28.159 1.00 30.32 24 LYS I O 1
ATOM 2816 N N . SER C 3 28 ? -1.365 -10.587 25.904 1.00 25.61 25 SER I N 1
ATOM 2817 C CA . SER C 3 28 ? -2.503 -9.713 25.818 1.00 23.38 25 SER I CA 1
ATOM 2818 C C . SER C 3 28 ? -3.027 -9.773 24.407 1.00 22.58 25 SER I C 1
ATOM 2819 O O . SER C 3 28 ? -2.278 -10.116 23.476 1.00 22.84 25 SER I O 1
ATOM 2822 N N . ALA C 3 29 ? -4.278 -9.334 24.241 1.00 19.10 26 ALA I N 1
ATOM 2823 C CA . ALA C 3 29 ? -4.876 -9.284 22.934 1.00 15.65 26 ALA I CA 1
ATOM 2824 C C . ALA C 3 29 ? -6.076 -8.311 22.937 1.00 15.87 26 ALA I C 1
ATOM 2825 O O . ALA C 3 29 ? -6.634 -7.879 23.992 1.00 17.51 26 ALA I O 1
ATOM 2827 N N . VAL C 3 30 ? -6.460 -7.944 21.729 1.00 13.24 27 VAL I N 1
ATOM 2828 C CA . VAL C 3 30 ? -7.668 -7.277 21.490 1.00 11.62 27 VAL I CA 1
ATOM 2829 C C . VAL C 3 30 ? -8.518 -8.214 20.666 1.00 12.86 27 VAL I C 1
ATOM 2830 O O . VAL C 3 30 ? -7.951 -8.921 19.824 1.00 12.35 27 VAL I O 1
ATOM 2834 N N . CYS C 3 31 ? -9.806 -8.275 20.923 1.00 11.14 28 CYS I N 1
ATOM 2835 C CA . CYS C 3 31 ? -10.639 -9.352 20.375 1.00 12.61 28 CYS I CA 1
ATOM 2836 C C . CYS C 3 31 ? -12.011 -8.813 20.033 1.00 11.83 28 CYS I C 1
ATOM 2837 O O . CYS C 3 31 ? -12.473 -7.848 20.615 1.00 11.60 28 CYS I O 1
ATOM 2840 N N . THR C 3 32 ? -12.662 -9.568 19.169 1.00 11.42 29 THR I N 1
ATOM 2841 C CA . THR C 3 32 ? -14.068 -9.430 18.917 1.00 11.53 29 THR I CA 1
ATOM 2842 C C . THR C 3 32 ? -14.959 -9.770 20.140 1.00 11.51 29 THR I C 1
ATOM 2843 O O . THR C 3 32 ? -14.442 -10.245 21.142 1.00 10.91 29 THR I O 1
ATOM 2847 N N . LYS C 3 33 ? -16.249 -9.400 20.097 1.00 10.75 30 LYS I N 1
ATOM 2848 C CA . LYS C 3 33 ? -17.161 -9.406 21.264 1.00 10.01 30 LYS I CA 1
ATOM 2849 C C . LYS C 3 33 ? -18.332 -10.405 21.086 1.00 10.81 30 LYS I C 1
ATOM 2850 O O . LYS C 3 33 ? -19.420 -10.122 21.546 1.00 10.39 30 LYS I O 1
ATOM 2856 N N . LEU C 3 34 ? -17.993 -11.626 20.640 1.00 10.15 31 LEU I N 1
ATOM 2857 C CA . LEU C 3 34 ? -18.931 -12.714 20.708 1.00 11.24 31 LEU I CA 1
ATOM 2858 C C . LEU C 3 34 ? -18.843 -13.378 22.083 1.00 10.15 31 LEU I C 1
ATOM 2859 O O . LEU C 3 34 ? -17.798 -13.472 22.714 1.00 12.39 31 LEU I O 1
ATOM 2864 N N . TRP C 3 35 ? -19.979 -13.899 22.531 1.00 10.97 32 TRP I N 1
ATOM 2865 C CA . TRP C 3 35 ? -20.047 -14.770 23.703 1.00 9.66 32 TRP I CA 1
ATOM 2866 C C . TRP C 3 35 ? -20.032 -16.211 23.175 1.00 11.33 32 TRP I C 1
ATOM 2867 O O . TRP C 3 35 ? -20.979 -16.637 22.493 1.00 12.70 32 TRP I O 1
ATOM 2878 N N . CYS C 3 36 ? -18.973 -16.951 23.490 1.00 11.34 33 CYS I N 1
ATOM 2879 C CA . CYS C 3 36 ? -18.824 -18.298 22.988 1.00 13.30 33 CYS I CA 1
ATOM 2880 C C . CYS C 3 36 ? -19.622 -19.204 23.953 1.00 15.23 33 CYS I C 1
ATOM 2881 O O . CYS C 3 36 ? -19.384 -19.236 25.166 1.00 16.63 33 CYS I O 1
ATOM 2884 N N . ASN C 3 37 ? -20.674 -19.830 23.457 1.00 17.95 34 ASN I N 1
ATOM 2885 C CA . ASN C 3 37 ? -21.569 -20.574 24.294 1.00 20.37 34 ASN I CA 1
ATOM 2886 C C . ASN C 3 37 ? -20.812 -21.781 24.901 1.00 26.10 34 ASN I C 1
ATOM 2887 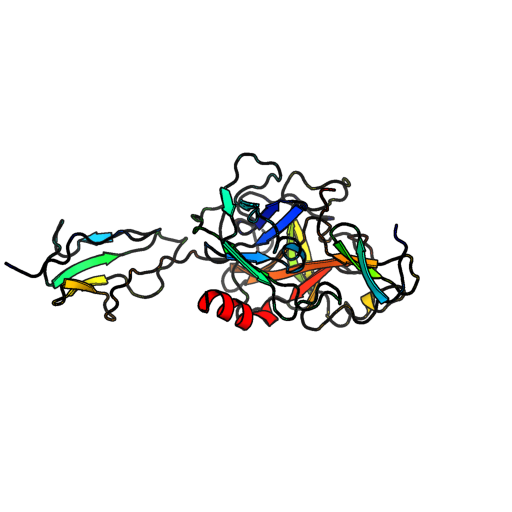O O . ASN C 3 37 ? -21.198 -22.260 25.962 1.00 27.71 34 ASN I O 1
ATOM 2892 N N A GLN C 3 38 ? -19.793 -22.205 24.129 0.50 29.28 35 GLN I N 1
ATOM 2893 N N B GLN C 3 38 ? -19.759 -22.283 24.266 0.50 27.38 35 GLN I N 1
ATOM 2894 C CA A GLN C 3 38 ? -18.726 -23.163 24.447 0.50 33.28 35 GLN I CA 1
ATOM 2895 C CA B GLN C 3 38 ? -18.818 -23.191 24.964 0.50 31.40 35 GLN I CA 1
ATOM 2896 C C A GLN C 3 38 ? -17.412 -22.407 24.565 0.50 35.11 35 GLN I C 1
ATOM 2897 C C B GLN C 3 38 ? -17.383 -22.771 24.673 0.50 31.98 35 GLN I C 1
ATOM 2898 O O A GLN C 3 38 ? -16.874 -22.102 25.645 0.50 36.75 35 GLN I O 1
ATOM 2899 O O B GLN C 3 38 ? -16.415 -23.340 25.249 0.50 31.96 35 GLN I O 1
#

Nearest PDB structures (foldseek):
  3tvj-assembly1_A  TM=1.012E+00  e=2.863E-16  Homo sapiens
  1zjk-assembly1_A  TM=9.735E-01  e=4.127E-13  Homo sapiens
  1q3x-assembly1_A  TM=9.779E-01  e=4.127E-13  Homo sapiens
  7pqn-assembly1_aa  TM=9.831E-01  e=6.181E-13  Homo sapiens
  5jpm-assembly2_G  TM=9.370E-01  e=1.387E-12  Homo sapiens

Secondary structure (DSSP, 8-state):
---B--SPPP-TTEEEEESSSTT--BTT-EEEEEEPTTTEEE-SS--EEEE-TTSSEEETTS--SPP-EEEPP-------TT-/-BS-EEPPTTSSTTEEEEESSEEEEEEEETTTEEEE-HHHHSTTTT-SSPPEEEES-SBTT-S-PEEEEEEEEEE-TT--TTS-STT--EEEEESSPPPPBTTB-PPBPP-TTGGGGS-TT-EEEEEES---TTSS--SB-EEEEEEBPPHHHHHHHHHSTTSPTT---TTEEEES-TT--SB--TT-TT-EEEEEETTTTEEEEEEEEEEEESSTT-TT--EEEEEGGGGHHHHHHHHHH-/-----TT-EEEETTEEEEE-TTSS-EEEE--EE--

Solvent-accessible surface area: 16884 Å² total; per-residue (Å²): 194,109,60,85,23,19,108,18,111,114,7,97,28,17,131,41,110,77,103,83,13,136,51,51,15,40,104,128,3,34,0,56,6,44,15,63,120,98,112,13,62,43,114,56,16,87,0,81,3,52,1,49,71,79,27,114,28,12,7,72,145,47,49,94,68,64,3,73,11,47,7,33,41,0,45,34,63,37,98,52,86,85,240,3,50,47,37,110,119,4,147,90,10,6,8,5,1,8,1,6,6,51,48,62,19,2,2,0,0,1,0,2,84,7,21,8,0,1,0,0,0,12,3,3,87,123,35,161,157,73,118,87,48,13,26,0,44,2,18,30,52,109,38,127,13,119,163,58,53,68,11,110,13,90,27,58,57,53,19,153,21,25,65,78,87,62,16,7,44,25,2,0,0,0,0,25,0,74,116,123,15,109,18,75,88,55,3,7,1,2,19,38,7,77,173,92,2,75,55,28,14,160,74,106,45,94,0,3,0,1,0,5,0,25,13,154,155,44,120,20,3,137,13,3,38,33,4,63,0,16,13,14,56,73,115,108,0,25,49,20,4,64,147,96,43,36,8,151,67,6,21,39,72,34,4,14,1,1,5,70,106,88,8,39,86,2,0,1,81,1,0,0,1,0,2,0,0,2,43,9,78,134,64,113,89,19,8,0,0,0,1,0,1,0,0,9,22,86,21,12,69,64,38,6,11,1,0,0,3,44,0,30,63,9,31,85,42,0,94,97,32,44,95,118,117,212,31,126,23,125,68,41,59,36,45,123,56,131,32,4,13,0,40,0,0,75,58,9,134,29,6,0,4,4,6,8,60,25,73,159

Organism: Homo sapiens (NCBI:txid9606)